Protein AF-0000000072825327 (afdb_homodimer)

pLDDT: mean 80.15, std 28.09, range [16.36, 98.94]

Nearest PDB structures (foldseek):
  4l8f-assembly1_C  TM=9.107E-01  e=7.586E-33  Danio rerio
  4l7q-assembly1_C  TM=9.137E-01  e=1.278E-31  Danio rerio
  1l9x-assembly3_C  TM=9.111E-01  e=1.331E-30  Homo sapiens
  4l95-assembly3_M  TM=9.183E-01  e=8.073E-30  Danio rerio
  4tx6-assembly1_A  TM=3.225E-01  e=2.796E+00  Aspergillus fumigatus A1163

InterPro domains:
  IPR015527 Peptidase C26, gamma-glutamyl hydrolase [PS51275] (59-382)
  IPR015527 Peptidase C26, gamma-glutamyl hydrolase [PTHR11315] (50-382)
  IPR017926 Glutamine amidotransferase [PF00117] (144-322)
  IPR029062 Class I glutamine amidotransferase-like [G3DSA:3.40.50.880] (67-382)
  IPR029062 Class I glutamine amidotransferase-like [SSF52317] (90-380)

Sequence (764 aa):
MTSGRWNSLCVLPLILIASYITSISSYGETMGGSVLLRGRWGEEAEFFDYAGEASSCPSTDPSLYYLPVIGIVTHPGDGASGRLSNLTSASNIPASYVKFVESAGARVIPLIYNEPEETLLDVGPFLLSFLLPNSVSRSKKLRKLSLVNGVLFTGGWAKKGLYFETIKKLFQVTLERNDAGDHFPLFAICLGFELVSMIISNDRDICERFKGENQASTLYFPDYAEIKGSVFERFPLELLWKLSAECLAMQNHKVRLVKLYGLSPKRLQDNVALSSFFRILTTSKDENGKDYVSTAQAYNYPVTCFQWHPEKNAFEWGLSMIPHSEDAVRVTQHVANYLISEARKSSNRPLTEKVLDNLIYNYSPTYCGKAGRGYDEVYIFSMTSGRWNSLCVLPLILIASYITSISSYGETMGGSVLLRGRWGEEAEFFDYAGEASSCPSTDPSLYYLPVIGIVTHPGDGASGRLSNLTSASNIPASYVKFVESAGARVIPLIYNEPEETLLDVGPFLLSFLLPNSVSRSKKLRKLSLVNGVLFTGGWAKKGLYFETIKKLFQVTLERNDAGDHFPLFAICLGFELVSMIISNDRDICERFKGENQASTLYFPDYAEIKGSVFERFPLELLWKLSAECLAMQNHKVRLVKLYGLSPKRLQDNVALSSFFRILTTSKDENGKDYVSTAQAYNYPVTCFQWHPEKNAFEWGLSMIPHSEDAVRVTQHVANYLISEARKSSNRPLTEKVLDNLIYNYSPTYCGKAGRGYDEVYIFS

Solvent-accessible surface area (backbone atoms only — not comparable to full-atom values): 42545 Å² total; per-residue (Å²): 134,86,89,72,90,69,87,74,84,88,74,90,76,87,91,69,95,75,75,83,88,86,69,90,78,74,89,68,81,75,85,70,84,75,79,77,82,64,77,83,79,66,72,80,72,72,68,76,73,70,72,70,57,86,74,68,59,65,80,75,69,80,76,48,42,63,77,33,25,35,27,36,44,34,38,82,35,38,69,50,89,44,76,81,38,76,53,87,76,20,19,16,42,55,40,32,59,54,51,35,47,27,60,38,30,29,47,47,28,67,38,60,50,86,53,59,63,65,49,45,41,57,71,46,63,72,64,42,62,73,68,60,82,75,78,65,80,70,67,77,65,71,15,55,56,60,53,32,21,26,39,36,38,48,54,71,81,79,80,54,66,65,56,35,54,40,50,50,51,53,52,52,52,39,52,50,40,38,75,71,68,33,41,41,24,34,43,19,26,32,42,21,30,52,50,53,49,22,60,64,55,72,31,91,72,66,55,42,83,44,53,47,64,67,36,42,31,41,43,40,61,87,48,71,75,55,32,65,92,39,75,58,49,82,50,54,67,71,56,56,53,40,34,53,65,29,36,49,40,28,32,76,40,55,57,72,100,39,62,22,67,41,37,33,60,64,60,39,58,72,32,63,57,39,40,71,40,38,44,76,44,24,30,30,61,35,76,82,62,49,60,28,47,31,27,36,32,37,74,88,49,64,38,40,30,23,50,36,43,60,39,38,28,31,50,44,75,45,51,86,56,50,31,36,47,70,67,20,22,50,52,26,49,48,52,31,36,42,54,44,57,44,17,15,51,13,74,70,78,54,59,65,69,62,42,61,74,46,26,49,58,82,52,55,61,40,63,46,27,80,78,60,44,64,45,40,31,26,28,67,46,120,140,87,91,75,88,83,84,90,78,90,71,86,89,84,90,73,93,81,78,90,84,86,70,92,78,72,91,70,84,73,88,70,87,75,78,77,83,65,78,85,84,65,76,81,72,73,67,76,72,70,72,72,57,83,74,69,59,66,82,76,69,81,75,48,42,63,76,33,24,35,28,37,44,35,36,83,34,36,70,51,89,44,75,80,38,76,51,86,76,19,18,15,41,56,40,31,58,54,50,35,48,28,59,37,30,30,47,46,28,68,38,59,51,86,53,59,64,64,47,44,42,58,69,45,64,72,63,41,60,74,68,58,80,73,79,65,78,76,63,84,69,71,16,54,55,60,52,32,21,24,38,36,37,48,55,73,81,79,81,55,65,66,57,35,53,39,51,50,50,53,50,51,51,38,52,51,39,38,73,72,68,34,40,41,23,34,42,18,26,32,42,22,31,52,51,52,50,23,60,63,56,72,31,92,73,67,56,42,82,43,52,47,65,67,36,42,30,41,42,41,61,88,49,72,76,54,30,63,93,38,76,59,50,80,51,54,68,72,55,54,52,40,33,54,65,28,34,49,40,29,31,78,39,57,58,70,100,40,62,22,66,41,37,34,59,63,60,39,59,71,32,64,56,40,42,70,37,39,44,77,45,24,29,30,61,34,76,81,63,50,59,29,47,32,27,36,33,3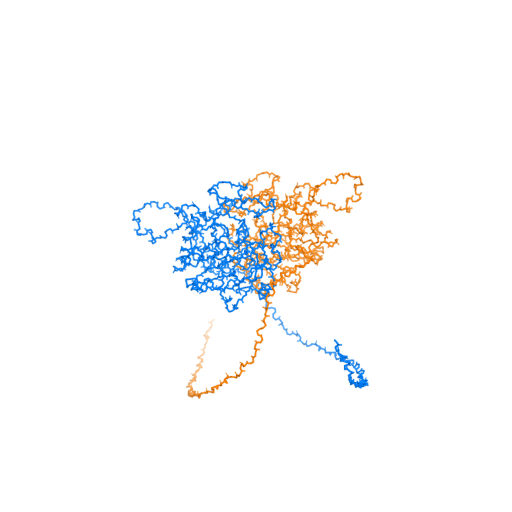8,74,88,48,64,36,40,28,22,50,35,42,60,39,37,28,28,52,44,74,46,52,88,56,50,31,35,47,70,67,19,21,48,51,27,49,48,51,30,37,41,54,43,57,44,17,16,51,12,75,72,77,53,58,63,69,62,42,60,74,45,27,49,59,82,54,56,62,41,63,46,28,81,77,59,44,64,46,38,34,26,30,66,44,119

Structure (mmCIF, N/CA/C/O backbone):
data_AF-0000000072825327-model_v1
#
loop_
_entity.id
_entity.type
_entity.pdbx_description
1 polymer 'folate gamma-glutamyl hydrolase'
#
loop_
_atom_site.group_PDB
_atom_site.id
_atom_site.type_symbol
_atom_site.label_atom_id
_atom_site.label_alt_id
_atom_site.label_comp_id
_atom_site.label_asym_id
_atom_site.label_entity_id
_atom_site.label_seq_id
_atom_site.pdbx_PDB_ins_code
_atom_site.Cartn_x
_atom_site.Cartn_y
_atom_site.Cartn_z
_atom_site.occupancy
_atom_site.B_iso_or_equiv
_atom_site.auth_seq_id
_atom_site.auth_comp_id
_atom_site.auth_asym_id
_atom_site.auth_atom_id
_atom_site.pdbx_PDB_model_num
ATOM 1 N N . MET A 1 1 ? 78.688 32.062 25.672 1 18.52 1 MET A N 1
ATOM 2 C CA . MET A 1 1 ? 79.562 31.094 26.406 1 18.52 1 MET A CA 1
ATOM 3 C C . MET A 1 1 ? 78.812 29.781 26.625 1 18.52 1 MET A C 1
ATOM 5 O O . MET A 1 1 ? 79.375 28.719 26.328 1 18.52 1 MET A O 1
ATOM 9 N N . THR A 1 2 ? 78 29.656 27.719 1 18.14 2 THR A N 1
ATOM 10 C CA . THR A 1 2 ? 78.25 28.625 28.703 1 18.14 2 THR A CA 1
ATOM 11 C C . THR A 1 2 ? 77.75 27.266 28.219 1 18.14 2 THR A C 1
ATOM 13 O O . THR A 1 2 ? 77 27.172 27.281 1 18.14 2 THR A O 1
ATOM 16 N N . SER A 1 3 ? 77.5 26.438 29.266 1 19.47 3 SER A N 1
ATOM 17 C CA . SER A 1 3 ? 77.75 25.125 29.844 1 19.47 3 SER A CA 1
ATOM 18 C C . SER A 1 3 ? 76.812 24.094 29.328 1 19.47 3 SER A C 1
ATOM 20 O O . SER A 1 3 ? 75.688 24.438 28.859 1 19.47 3 SER A O 1
ATOM 22 N N . GLY A 1 4 ? 77.062 22.734 29.484 1 20.69 4 GLY A N 1
ATOM 23 C CA . GLY A 1 4 ? 77.25 21.328 29.156 1 20.69 4 GLY A CA 1
ATOM 24 C C . GLY A 1 4 ? 76.125 20.453 29.641 1 20.69 4 GLY A C 1
ATOM 25 O O . GLY A 1 4 ? 76.25 19.219 29.594 1 20.69 4 GLY A O 1
ATOM 26 N N . ARG A 1 5 ? 74.938 20.828 30.109 1 17.92 5 ARG A N 1
ATOM 27 C CA . ARG A 1 5 ? 74.438 20.062 31.25 1 17.92 5 ARG A CA 1
ATOM 28 C C . ARG A 1 5 ? 74.188 18.609 30.875 1 17.92 5 ARG A C 1
ATOM 30 O O . ARG A 1 5 ? 73.312 18.344 30.047 1 17.92 5 ARG A O 1
ATOM 37 N N . TRP A 1 6 ? 75.125 17.641 30.891 1 19.83 6 TRP A N 1
ATOM 38 C CA . TRP A 1 6 ? 75.375 16.234 30.562 1 19.83 6 TRP A CA 1
ATOM 39 C C . TRP A 1 6 ? 74.438 15.328 31.375 1 19.83 6 TRP A C 1
ATOM 41 O O . TRP A 1 6 ? 74.562 14.102 31.328 1 19.83 6 TRP A O 1
ATOM 51 N N . ASN A 1 7 ? 73.5 15.766 32.156 1 17.28 7 ASN A N 1
ATOM 52 C CA . ASN A 1 7 ? 73.312 14.867 33.312 1 17.28 7 ASN A CA 1
ATOM 53 C C . ASN A 1 7 ? 73 13.445 32.844 1 17.28 7 ASN A C 1
ATOM 55 O O . ASN A 1 7 ? 72.25 13.25 31.906 1 17.28 7 ASN A O 1
ATOM 59 N N . SER A 1 8 ? 73.688 12.32 33.312 1 17.48 8 SER A N 1
ATOM 60 C CA . SER A 1 8 ? 74.062 10.922 33.344 1 17.48 8 SER A CA 1
ATOM 61 C C . SER A 1 8 ? 72.875 10.016 33.656 1 17.48 8 SER A C 1
ATOM 63 O O . SER A 1 8 ? 72.812 8.906 33.125 1 17.48 8 SER A O 1
ATOM 65 N N . LEU A 1 9 ? 72.125 10.188 34.75 1 16.66 9 LEU A N 1
ATOM 66 C CA . LEU A 1 9 ? 72.188 9.062 35.688 1 16.66 9 LEU A CA 1
ATOM 67 C C . LEU A 1 9 ? 71.562 7.82 35.094 1 16.66 9 LEU A C 1
ATOM 69 O O . LEU A 1 9 ? 70.812 7.906 34.125 1 16.66 9 LEU A O 1
ATOM 73 N N . CYS A 1 10 ? 70.562 7.199 35.906 1 17 10 CYS A N 1
ATOM 74 C CA . CYS A 1 10 ? 70.562 5.977 36.688 1 17 10 CYS A CA 1
ATOM 75 C C . CYS A 1 10 ? 69.938 4.828 35.938 1 17 10 CYS A C 1
ATOM 77 O O . CYS A 1 10 ? 69.188 5.055 34.969 1 17 10 CYS A O 1
ATOM 79 N N . VAL A 1 11 ? 69.75 3.578 36.594 1 17.52 11 VAL A N 1
ATOM 80 C CA . VAL A 1 11 ? 70.062 2.164 36.75 1 17.52 11 VAL A CA 1
ATOM 81 C C . VAL A 1 11 ? 68.812 1.312 36.375 1 17.52 11 VAL A C 1
ATOM 83 O O . VAL A 1 11 ? 69 0.215 35.844 1 17.52 11 VAL A O 1
ATOM 86 N N . LEU A 1 12 ? 67.5 1.626 36.531 1 18.5 12 LEU A N 1
ATOM 87 C CA . LEU A 1 12 ? 66.938 0.538 37.312 1 18.5 12 LEU A CA 1
ATOM 88 C C . LEU A 1 12 ? 66.812 -0.733 36.5 1 18.5 12 LEU A C 1
ATOM 90 O O . LEU A 1 12 ? 66.375 -0.69 35.344 1 18.5 12 LEU A O 1
ATOM 94 N N . PRO A 1 13 ? 67.312 -1.971 36.969 1 17.75 13 PRO A N 1
ATOM 95 C CA . PRO A 1 13 ? 67.562 -3.32 36.469 1 17.75 13 PRO A CA 1
ATOM 96 C C . PRO A 1 13 ? 66.312 -4.113 36.125 1 17.75 13 PRO A C 1
ATOM 98 O O . PRO A 1 13 ? 66.312 -4.867 35.156 1 17.75 13 PRO A O 1
ATOM 101 N N . LEU A 1 14 ? 65.25 -4.105 37 1 17.28 14 LEU A N 1
ATOM 102 C CA . LEU A 1 14 ? 65 -5.402 37.594 1 17.28 14 LEU A CA 1
ATOM 103 C C . LEU A 1 14 ? 64.562 -6.418 36.531 1 17.28 14 LEU A C 1
ATOM 105 O O . LEU A 1 14 ? 64.125 -6.039 35.438 1 17.28 14 LEU A O 1
ATOM 109 N N . ILE A 1 15 ? 64.062 -7.715 37.062 1 17.45 15 ILE A N 1
ATOM 110 C CA . ILE A 1 15 ? 64.188 -9.164 37.188 1 17.45 15 ILE A CA 1
ATOM 111 C C . ILE A 1 15 ? 63.188 -9.836 36.25 1 17.45 15 ILE A C 1
ATOM 113 O O . ILE A 1 15 ? 62.188 -9.234 35.844 1 17.45 15 ILE A O 1
ATOM 117 N N . LEU A 1 16 ? 63.062 -11.242 36.344 1 17.12 16 LEU A N 1
ATOM 118 C CA . LEU A 1 16 ? 63.156 -12.602 35.844 1 17.12 16 LEU A CA 1
ATOM 119 C C . LEU A 1 16 ? 61.75 -13.203 35.625 1 17.12 16 LEU A C 1
ATOM 121 O O . LEU A 1 16 ? 61.625 -14.297 35.062 1 17.12 16 LEU A O 1
ATOM 125 N N . ILE A 1 17 ? 60.594 -12.703 36.031 1 17.8 17 ILE A N 1
ATOM 126 C CA . ILE A 1 17 ? 59.75 -13.766 36.594 1 17.8 17 ILE A CA 1
ATOM 127 C C . ILE A 1 17 ? 59.312 -14.68 35.438 1 17.8 17 ILE A C 1
ATOM 129 O O . ILE A 1 17 ? 58.562 -14.258 34.562 1 17.8 17 ILE A O 1
ATOM 133 N N . ALA A 1 18 ? 60.125 -15.672 35 1 18.03 18 ALA A N 1
ATOM 134 C CA . ALA A 1 18 ? 60.031 -16.766 34.031 1 18.03 18 ALA A CA 1
ATOM 135 C C . ALA A 1 18 ? 58.812 -17.641 34.281 1 18.03 18 ALA A C 1
ATOM 137 O O . ALA A 1 18 ? 58.125 -18.047 33.344 1 18.03 18 ALA A O 1
ATOM 138 N N . SER A 1 19 ? 58.75 -18.406 35.469 1 16.36 19 SER A N 1
ATOM 139 C CA . SER A 1 19 ? 58.719 -19.859 35.5 1 16.36 19 SER A CA 1
ATOM 140 C C . SER A 1 19 ? 57.312 -20.375 35.188 1 16.36 19 SER A C 1
ATOM 142 O O . SER A 1 19 ? 57.156 -21.5 34.719 1 16.36 19 SER A O 1
ATOM 144 N N . TYR A 1 20 ? 56.312 -19.953 35.969 1 17.08 20 TYR A N 1
ATOM 145 C CA . TYR A 1 20 ? 55.594 -21.031 36.625 1 17.08 20 TYR A CA 1
ATOM 146 C C . TYR A 1 20 ? 54.906 -21.938 35.625 1 17.08 20 TYR A C 1
ATOM 148 O O . TYR A 1 20 ? 54.656 -21.531 34.469 1 17.08 20 TYR A O 1
ATOM 156 N N . ILE A 1 21 ? 54.031 -22.875 36.156 1 17.95 21 ILE A N 1
ATOM 157 C CA . ILE A 1 21 ? 53.75 -24.281 36.438 1 17.95 21 ILE A CA 1
ATOM 158 C C . ILE A 1 21 ? 52.812 -24.828 35.344 1 17.95 21 ILE A C 1
ATOM 160 O O . ILE A 1 21 ? 52.125 -24.078 34.688 1 17.95 21 ILE A O 1
ATOM 164 N N . THR A 1 22 ? 52.219 -26.031 35.656 1 17.55 22 THR A N 1
ATOM 165 C CA . THR A 1 22 ? 52.094 -27.469 35.406 1 17.55 22 THR A CA 1
ATOM 166 C C . THR A 1 22 ? 50.844 -27.75 34.562 1 17.55 22 THR A C 1
ATOM 168 O O . THR A 1 22 ? 49.969 -26.875 34.438 1 17.55 22 THR A O 1
ATOM 171 N N . SER A 1 23 ? 50.125 -28.906 34.938 1 18.36 23 SER A N 1
ATOM 172 C CA . SER A 1 23 ? 49.688 -30.234 34.5 1 18.36 23 SER A CA 1
ATOM 173 C C . SER A 1 23 ? 48.219 -30.25 34.156 1 18.36 23 SER A C 1
ATOM 175 O O . SER A 1 23 ? 47.562 -31.297 34.25 1 18.36 23 SER A O 1
ATOM 177 N N . ILE A 1 24 ? 47.562 -29.234 33.844 1 19.14 24 ILE A N 1
ATOM 178 C CA . ILE A 1 24 ? 46.125 -29.469 33.969 1 19.14 24 ILE A CA 1
ATOM 179 C C . ILE A 1 24 ? 45.75 -30.688 33.094 1 19.14 24 ILE A C 1
ATOM 181 O O . ILE A 1 24 ? 45.969 -30.688 31.891 1 19.14 24 ILE A O 1
ATOM 185 N N . SER A 1 25 ? 45.625 -31.859 33.75 1 18.08 25 SER A N 1
ATOM 186 C CA . SER A 1 25 ? 45.312 -33.25 33.438 1 18.08 25 SER A CA 1
ATOM 187 C C . SER A 1 25 ? 44.031 -33.344 32.562 1 18.08 25 SER A C 1
ATOM 189 O O . SER A 1 25 ? 43.219 -32.438 32.562 1 18.08 25 SER A O 1
ATOM 191 N N . SER A 1 26 ? 43.781 -34.625 31.953 1 18.42 26 SER A N 1
ATOM 192 C CA . SER A 1 26 ? 43.219 -35.438 30.875 1 18.42 26 SER A CA 1
ATOM 193 C C . SER A 1 26 ? 41.719 -35.656 31.094 1 18.42 26 SER A C 1
ATOM 195 O O . SER A 1 26 ? 41.094 -36.375 30.312 1 18.42 26 SER A O 1
ATOM 197 N N . TYR A 1 27 ? 41.062 -35.25 32.25 1 17.95 27 TYR A N 1
ATOM 198 C CA . TYR A 1 27 ? 39.938 -36.156 32.531 1 17.95 27 TYR A CA 1
ATOM 199 C C . TYR A 1 27 ? 38.969 -36.188 31.375 1 17.95 27 TYR A C 1
ATOM 201 O O . TYR A 1 27 ? 38.375 -35.156 31.016 1 17.95 27 TYR A O 1
ATOM 209 N N . GLY A 1 28 ? 39.094 -37.094 30.328 1 18.33 28 GLY A N 1
ATOM 210 C CA . GLY A 1 28 ? 38.344 -37.594 29.188 1 18.33 28 GLY A CA 1
ATOM 211 C C . GLY A 1 28 ? 36.906 -38 29.5 1 18.33 28 GLY A C 1
ATOM 212 O O . GLY A 1 28 ? 36.188 -38.5 28.641 1 18.33 28 GLY A O 1
ATOM 213 N N . GLU A 1 29 ? 36.469 -38.125 30.812 1 18.7 29 GLU A N 1
ATOM 214 C CA . GLU A 1 29 ? 35.5 -39.219 30.953 1 18.7 29 GLU A CA 1
ATOM 215 C C . GLU A 1 29 ? 34.25 -38.938 30.109 1 18.7 29 GLU A C 1
ATOM 217 O O . GLU A 1 29 ? 33.875 -37.781 29.922 1 18.7 29 GLU A O 1
ATOM 222 N N . THR A 1 30 ? 33.781 -40.031 29.391 1 19.34 30 THR A N 1
ATOM 223 C CA . THR A 1 30 ? 32.812 -40.531 28.422 1 19.34 30 THR A CA 1
ATOM 224 C C . THR A 1 30 ? 31.375 -40.375 28.953 1 19.34 30 THR A C 1
ATOM 226 O O . THR A 1 30 ? 30.984 -41.031 29.906 1 19.34 30 THR A O 1
ATOM 229 N N . MET A 1 31 ? 30.984 -39.281 29.453 1 17.47 31 MET A N 1
ATOM 230 C CA . MET A 1 31 ? 29.672 -39.281 30.109 1 17.47 31 MET A CA 1
ATOM 231 C C . MET A 1 31 ? 28.625 -39.906 29.188 1 17.47 31 MET A C 1
ATOM 233 O O . MET A 1 31 ? 28.406 -39.438 28.062 1 17.47 31 MET A O 1
ATOM 237 N N . GLY A 1 32 ? 28.312 -41.281 29.219 1 18.19 32 GLY A N 1
ATOM 238 C CA . GLY A 1 32 ? 27.406 -42.312 28.703 1 18.19 32 GLY A CA 1
ATOM 239 C C . GLY A 1 32 ? 25.938 -41.906 28.797 1 18.19 32 GLY A C 1
ATOM 240 O O . GLY A 1 32 ? 25.078 -42.594 28.234 1 18.19 32 GLY A O 1
ATOM 241 N N . GLY A 1 33 ? 25.438 -41.188 29.781 1 18.28 33 GLY A N 1
ATOM 242 C CA . GLY A 1 33 ? 24.141 -41.594 30.281 1 18.28 33 GLY A CA 1
ATOM 243 C C . GLY A 1 33 ? 23.047 -41.5 29.234 1 18.28 33 GLY A C 1
ATOM 244 O O . GLY A 1 33 ? 22.969 -40.531 28.5 1 18.28 33 GLY A O 1
ATOM 245 N N . SER A 1 34 ? 22.438 -42.656 28.719 1 19.61 34 SER A N 1
ATOM 246 C CA . SER A 1 34 ? 21.344 -43.094 27.859 1 19.61 34 SER A CA 1
ATOM 247 C C . SER A 1 34 ? 20 -42.531 28.375 1 19.61 34 SER A C 1
ATOM 249 O O . SER A 1 34 ? 19.5 -43 29.406 1 19.61 34 SER A O 1
ATOM 251 N N . VAL A 1 35 ? 19.766 -41.375 28.719 1 19.2 35 VAL A N 1
ATOM 252 C CA . VAL A 1 35 ? 18.469 -41.094 29.328 1 19.2 35 VAL A CA 1
ATOM 253 C C . VAL A 1 35 ? 17.344 -41.594 28.422 1 19.2 35 VAL A C 1
ATOM 255 O O . VAL A 1 35 ? 17.25 -41.156 27.266 1 19.2 35 VAL A O 1
ATOM 258 N N . LEU A 1 36 ? 16.781 -42.75 28.688 1 19.73 36 LEU A N 1
ATOM 259 C CA . LEU A 1 36 ? 15.609 -43.469 28.188 1 19.73 36 LEU A CA 1
ATOM 260 C C . LEU A 1 36 ? 14.359 -42.594 28.281 1 19.73 36 LEU A C 1
ATOM 262 O O . LEU A 1 36 ? 13.859 -42.344 29.391 1 19.73 36 LEU A O 1
ATOM 266 N N . LEU A 1 37 ? 14.273 -41.5 27.781 1 18.31 37 LEU A N 1
ATOM 267 C CA . LEU A 1 37 ? 13.039 -40.719 27.797 1 18.31 37 LEU A CA 1
ATOM 268 C C . LEU A 1 37 ? 11.859 -41.531 27.297 1 18.31 37 LEU A C 1
ATOM 270 O O . LEU A 1 37 ? 11.625 -41.625 26.094 1 18.31 37 LEU A O 1
ATOM 274 N N . ARG A 1 38 ? 11.602 -42.812 27.75 1 21.59 38 ARG A N 1
ATOM 275 C CA . ARG A 1 38 ? 10.461 -43.625 27.375 1 21.59 38 ARG A CA 1
ATOM 276 C C . ARG A 1 38 ? 9.148 -43 27.828 1 21.59 38 ARG A C 1
ATOM 278 O O . ARG A 1 38 ? 8.094 -43.625 27.75 1 21.59 38 ARG A O 1
ATOM 285 N N . GLY A 1 39 ? 9.07 -42.031 28.609 1 21.91 39 GLY A N 1
ATOM 286 C CA . GLY A 1 39 ? 7.824 -42.062 29.344 1 21.91 39 GLY A CA 1
ATOM 287 C C . GLY A 1 39 ? 6.605 -42.25 28.469 1 21.91 39 GLY A C 1
ATOM 288 O O . GLY A 1 39 ? 6.676 -42 27.25 1 21.91 39 GLY A O 1
ATOM 289 N N . ARG A 1 40 ? 5.395 -42.844 29.031 1 22.22 40 ARG A N 1
ATOM 290 C CA . ARG A 1 40 ? 4.066 -43.312 28.688 1 22.22 40 ARG A CA 1
ATOM 291 C C . ARG A 1 40 ? 3.207 -42.219 28.094 1 22.22 40 ARG A C 1
ATOM 293 O O . ARG A 1 40 ? 2.732 -41.344 28.828 1 22.22 40 ARG A O 1
ATOM 300 N N . TRP A 1 41 ? 3.496 -41.594 27.031 1 23.42 41 TRP A N 1
ATOM 301 C CA . TRP A 1 41 ? 2.635 -40.75 26.219 1 23.42 41 TRP A CA 1
ATOM 302 C C . TRP A 1 41 ? 1.299 -41.438 25.938 1 23.42 41 TRP A C 1
ATOM 304 O O . TRP A 1 41 ? 0.646 -41.156 24.938 1 23.42 41 TRP A O 1
ATOM 314 N N . GLY A 1 42 ? 0.852 -42.312 26.797 1 22.62 42 GLY A N 1
ATOM 315 C CA . GLY A 1 42 ? -0.362 -43.062 26.516 1 22.62 42 GLY A CA 1
ATOM 316 C C . GLY A 1 42 ? -1.577 -42.188 26.312 1 22.62 42 GLY A C 1
ATOM 317 O O . GLY A 1 42 ? -2.549 -42.594 25.672 1 22.62 42 GLY A O 1
ATOM 318 N N . GLU A 1 43 ? -1.911 -41.375 27.312 1 24.2 43 GLU A N 1
ATOM 319 C CA . GLU A 1 43 ? -3.344 -41.125 27.391 1 24.2 43 GLU A CA 1
ATOM 320 C C . GLU A 1 43 ? -3.836 -40.375 26.141 1 24.2 43 GLU A C 1
ATOM 322 O O . GLU A 1 43 ? -3.051 -39.75 25.438 1 24.2 43 GLU A O 1
ATOM 327 N N . GLU A 1 44 ? -5.223 -40.438 25.938 1 23.66 44 GLU A N 1
ATOM 328 C CA . GLU A 1 44 ? -6.07 -40.031 24.812 1 23.66 44 GLU A CA 1
ATOM 329 C C . GLU A 1 44 ? -5.949 -38.531 24.547 1 23.66 44 GLU A C 1
ATOM 331 O O . GLU A 1 44 ? -6.312 -37.719 25.391 1 23.66 44 GLU A O 1
ATOM 336 N N . ALA A 1 45 ? -4.906 -38.062 24.062 1 29.45 45 ALA A N 1
ATOM 337 C CA . ALA A 1 45 ? -4.973 -36.719 23.5 1 29.45 45 ALA A CA 1
ATOM 338 C C . ALA A 1 45 ? -6.336 -36.438 22.859 1 29.45 45 ALA A C 1
ATOM 340 O O . ALA A 1 45 ? -6.688 -37.062 21.859 1 29.45 45 ALA A O 1
ATOM 341 N N . GLU A 1 46 ? -7.336 -36.188 23.734 1 27.03 46 GLU A N 1
ATOM 342 C CA . GLU A 1 46 ? -8.625 -35.781 23.188 1 27.03 46 GLU A CA 1
ATOM 343 C C . GLU A 1 46 ? -8.445 -34.844 22 1 27.03 46 GLU A C 1
ATOM 345 O O . GLU A 1 46 ? -7.848 -33.781 22.109 1 27.03 46 GLU A O 1
ATOM 350 N N . PHE A 1 47 ? -8.188 -35.406 20.891 1 25.66 47 PHE A N 1
ATOM 351 C CA . PHE A 1 47 ? -8.422 -34.688 19.656 1 25.66 47 PHE A CA 1
ATOM 352 C C . PHE A 1 47 ? -9.664 -33.812 19.766 1 25.66 47 PHE A C 1
ATOM 354 O O . PHE A 1 47 ? -10.758 -34.312 20.047 1 25.66 47 PHE A O 1
ATOM 361 N N . PHE A 1 48 ? -9.516 -32.656 20.438 1 27.98 48 PHE A N 1
ATOM 362 C CA . PHE A 1 48 ? -10.641 -31.734 20.281 1 27.98 48 PHE A CA 1
ATOM 363 C C . PHE A 1 48 ? -11.258 -31.891 18.891 1 27.98 48 PHE A C 1
ATOM 365 O O . PHE A 1 48 ? -10.57 -31.734 17.875 1 27.98 48 PHE A O 1
ATOM 372 N N . ASP A 1 49 ? -12.086 -32.812 18.688 1 28.44 49 ASP A N 1
ATOM 373 C CA . ASP A 1 49 ? -13.047 -32.844 17.594 1 28.44 49 ASP A CA 1
ATOM 374 C C . ASP A 1 49 ? -13.57 -31.453 17.266 1 28.44 49 ASP A C 1
ATOM 376 O O . ASP A 1 49 ? -14.461 -30.938 17.938 1 28.44 49 ASP A O 1
ATOM 380 N N . TYR A 1 50 ? -12.727 -30.609 16.938 1 28.84 50 TYR A N 1
ATOM 381 C CA . TYR A 1 50 ? -13.312 -29.422 16.297 1 28.84 50 TYR A CA 1
ATOM 382 C C . TYR A 1 50 ? -14.305 -29.828 15.211 1 28.84 50 TYR A C 1
ATOM 384 O O . TYR A 1 50 ? -13.906 -30.141 14.094 1 28.84 50 TYR A O 1
ATOM 392 N N . ALA A 1 51 ? -15.281 -30.688 15.484 1 31.08 51 ALA A N 1
ATOM 393 C CA . ALA A 1 51 ? -16.438 -30.656 14.594 1 31.08 51 ALA A CA 1
ATOM 394 C C . ALA A 1 51 ? -16.656 -29.25 14.031 1 31.08 51 ALA A C 1
ATOM 396 O O . ALA A 1 51 ? -17.016 -28.328 14.766 1 31.08 51 ALA A O 1
ATOM 397 N N . GLY A 1 52 ? -15.883 -28.797 13.055 1 33.78 52 GLY A N 1
ATOM 398 C CA . GLY A 1 52 ? -15.93 -27.547 12.297 1 33.78 52 GLY A CA 1
ATOM 399 C C . GLY A 1 52 ? -17.344 -27.125 11.945 1 33.78 52 GLY A C 1
ATOM 400 O O . GLY A 1 52 ? -17.969 -27.719 11.07 1 33.78 52 GLY A O 1
ATOM 401 N N . GLU A 1 53 ? -18.234 -27 12.898 1 36.44 53 GLU A N 1
ATOM 402 C CA . GLU A 1 53 ? -19.359 -26.188 12.438 1 36.44 53 GLU A CA 1
ATOM 403 C C . GLU A 1 53 ? -18.906 -25.188 11.367 1 36.44 53 GLU A C 1
ATOM 405 O O . GLU A 1 53 ? -17.766 -24.75 11.375 1 36.44 53 GLU A O 1
ATOM 410 N N . ALA A 1 54 ? -19.391 -25.219 10.148 1 41.16 54 ALA A N 1
ATOM 411 C CA . ALA A 1 54 ? -19.203 -24.172 9.156 1 41.16 54 ALA A CA 1
ATOM 412 C C . ALA A 1 54 ? -18.891 -22.828 9.828 1 41.16 54 ALA A C 1
ATOM 414 O O . ALA A 1 54 ? -19.75 -22.266 10.531 1 41.16 54 ALA A O 1
ATOM 415 N N . SER A 1 55 ? -17.797 -22.688 10.57 1 50.56 55 SER A N 1
ATOM 416 C CA . SER A 1 55 ? -17.297 -21.594 11.414 1 50.56 55 SER A CA 1
ATOM 417 C C . SER A 1 55 ? -17.703 -20.234 10.852 1 50.56 55 SER A C 1
ATOM 419 O O . SER A 1 55 ? -17.344 -19.891 9.727 1 50.56 55 SER A O 1
ATOM 421 N N . SER A 1 56 ? -18.922 -19.828 11.188 1 64.62 56 SER A N 1
ATOM 422 C CA . SER A 1 56 ? -19.469 -18.5 10.945 1 64.62 56 SER A CA 1
ATOM 423 C C . SER A 1 56 ? -18.422 -17.422 11.188 1 64.62 56 SER A C 1
ATOM 425 O O . SER A 1 56 ? -17.625 -17.516 12.117 1 64.62 56 SER A O 1
ATOM 427 N N . CYS A 1 57 ? -17.984 -16.688 10.148 1 78.31 57 CYS A N 1
ATOM 428 C CA . CYS A 1 57 ? -17.125 -15.508 10.273 1 78.31 57 CYS A CA 1
ATOM 429 C C . CYS A 1 57 ? -17.609 -14.594 11.391 1 78.31 57 CYS A C 1
ATOM 431 O O . CYS A 1 57 ? -18.781 -14.211 11.422 1 78.31 57 CYS A O 1
ATOM 433 N N . PRO A 1 58 ? -16.75 -14.484 12.484 1 77 58 PRO A N 1
ATOM 434 C CA . PRO A 1 58 ? -17.188 -13.57 13.539 1 77 58 PRO A CA 1
ATOM 435 C C . PRO A 1 58 ? -17.578 -12.188 13.008 1 77 58 PRO A C 1
ATOM 437 O O . PRO A 1 58 ? -17.047 -11.758 11.977 1 77 58 PRO A O 1
ATOM 440 N N . SER A 1 59 ? -18.578 -11.625 13.711 1 81.25 59 SER A N 1
ATOM 441 C CA . SER A 1 59 ? -18.984 -10.273 13.344 1 81.25 59 SER A CA 1
ATOM 442 C C . SER A 1 59 ? -17.891 -9.258 13.664 1 81.25 59 SER A C 1
ATOM 444 O O . SER A 1 59 ? -17.125 -9.445 14.617 1 81.25 59 SER A O 1
ATOM 446 N N . THR A 1 60 ? -17.812 -8.219 12.852 1 84.94 60 THR A N 1
ATOM 447 C CA . THR A 1 60 ? -16.844 -7.16 13.07 1 84.94 60 THR A CA 1
ATOM 448 C C . THR A 1 60 ? -17.312 -6.203 14.156 1 84.94 60 THR A C 1
ATOM 450 O O . THR A 1 60 ? -18.5 -6.168 14.484 1 84.94 60 THR A O 1
ATOM 453 N N . ASP A 1 61 ? -16.391 -5.52 14.836 1 90.94 61 ASP A N 1
ATOM 454 C CA . ASP A 1 61 ? -16.688 -4.488 15.828 1 90.94 61 ASP A CA 1
ATOM 455 C C . ASP A 1 61 ? -17.547 -3.375 15.219 1 90.94 61 ASP A C 1
ATOM 457 O O . ASP A 1 61 ? -17.078 -2.633 14.352 1 90.94 61 ASP A O 1
ATOM 461 N N . PRO A 1 62 ? -18.766 -3.166 15.641 1 91.44 62 PRO A N 1
ATOM 462 C CA . PRO A 1 62 ? -19.656 -2.186 15.016 1 91.44 62 PRO A CA 1
ATOM 463 C C . PRO A 1 62 ? -19.266 -0.745 15.328 1 91.44 62 PRO A C 1
ATOM 465 O O . PRO A 1 62 ? -19.75 0.187 14.688 1 91.44 62 PRO A O 1
ATOM 468 N N . SER A 1 63 ? -18.438 -0.594 16.312 1 94 63 SER A N 1
ATOM 469 C CA . SER A 1 63 ? -18.031 0.758 16.672 1 94 63 SER A CA 1
ATOM 470 C C . SER A 1 63 ? -16.984 1.298 15.711 1 94 63 SER A C 1
ATOM 472 O O . SER A 1 63 ? -16.703 2.5 15.688 1 94 63 SER A O 1
ATOM 474 N N . LEU A 1 64 ? -16.469 0.456 14.922 1 97.06 64 LEU A N 1
ATOM 475 C CA . LEU A 1 64 ? -15.438 0.868 13.969 1 97.06 64 LEU A CA 1
ATOM 476 C C . LEU A 1 64 ? -16.016 0.979 12.562 1 97.06 64 LEU A C 1
ATOM 478 O O . LEU A 1 64 ? -17 0.307 12.242 1 97.06 64 LEU A O 1
ATOM 482 N N . TYR A 1 65 ? -15.469 1.86 11.844 1 97.12 65 TYR A N 1
ATOM 483 C CA . TYR A 1 65 ? -15.828 2.027 10.445 1 97.12 65 TYR A CA 1
ATOM 484 C C . TYR A 1 65 ? -14.844 1.29 9.539 1 97.12 65 TYR A C 1
ATOM 486 O O . TYR A 1 65 ? -13.633 1.495 9.633 1 97.12 65 TYR A O 1
ATOM 494 N N . TYR A 1 66 ? -15.312 0.503 8.609 1 97.06 66 TYR A N 1
ATOM 495 C CA . TYR A 1 66 ? -14.43 -0.391 7.867 1 97.06 66 TYR A CA 1
ATOM 496 C C . TYR A 1 66 ? -14.273 0.073 6.422 1 97.06 66 TYR A C 1
ATOM 498 O O . TYR A 1 66 ? -13.656 -0.617 5.605 1 97.06 66 TYR A O 1
ATOM 506 N N . LEU A 1 67 ? -14.867 1.265 6.117 1 97.19 67 LEU A N 1
ATOM 507 C CA . LEU A 1 67 ? -14.688 1.868 4.801 1 97.19 67 LEU A CA 1
ATOM 508 C C . LEU A 1 67 ? -14.125 3.277 4.922 1 97.19 67 LEU A C 1
ATOM 510 O O . LEU A 1 67 ? -14.664 4.223 4.34 1 97.19 67 LEU A O 1
ATOM 514 N N . PRO A 1 68 ? -13.008 3.4 5.621 1 98.5 68 PRO A N 1
ATOM 515 C CA . PRO A 1 68 ? -12.484 4.738 5.898 1 98.5 68 PRO A CA 1
ATOM 516 C C . PRO A 1 68 ? -12.031 5.469 4.637 1 98.5 68 PRO A C 1
ATOM 518 O O . PRO A 1 68 ? -11.484 4.844 3.721 1 98.5 68 PRO A O 1
ATOM 521 N N . VAL A 1 69 ? -12.242 6.75 4.637 1 98.75 69 VAL A N 1
ATOM 522 C CA . VAL A 1 69 ? -11.852 7.648 3.557 1 98.75 69 VAL A CA 1
ATOM 523 C C . VAL A 1 69 ? -11.023 8.797 4.121 1 98.75 69 VAL A C 1
ATOM 525 O O . VAL A 1 69 ? -11.391 9.406 5.129 1 98.75 69 VAL A O 1
ATOM 528 N N . ILE A 1 70 ? -9.859 9.055 3.545 1 98.94 70 ILE A N 1
ATOM 529 C CA . ILE A 1 70 ? -8.992 10.148 3.965 1 98.94 70 ILE A CA 1
ATOM 530 C C . ILE A 1 70 ? -9.016 11.258 2.92 1 98.94 70 ILE A C 1
ATOM 532 O O . ILE A 1 70 ? -8.898 10.992 1.721 1 98.94 70 ILE A O 1
ATOM 536 N N . GLY A 1 71 ? -9.289 12.477 3.361 1 98.81 71 GLY A N 1
ATOM 537 C CA . GLY A 1 71 ? -9.109 13.633 2.496 1 98.81 71 GLY A CA 1
ATOM 538 C C . GLY A 1 71 ? -7.672 14.102 2.416 1 98.81 71 GLY A C 1
ATOM 539 O O . GLY A 1 71 ? -7.016 14.289 3.441 1 98.81 71 GLY A O 1
ATOM 540 N N . ILE A 1 72 ? -7.129 14.234 1.229 1 98.94 72 ILE A N 1
ATOM 541 C CA . ILE A 1 72 ? -5.797 14.805 1.047 1 98.94 72 ILE A CA 1
ATOM 542 C C . ILE A 1 72 ? -5.906 16.172 0.374 1 98.94 72 ILE A C 1
ATOM 544 O O . ILE A 1 72 ? -6.492 16.297 -0.705 1 98.94 72 ILE A O 1
ATOM 548 N N . VAL A 1 73 ? -5.324 17.172 0.993 1 98.62 73 VAL A N 1
ATOM 549 C CA . VAL A 1 73 ? -5.387 18.531 0.44 1 98.62 73 VAL A CA 1
ATOM 550 C C . VAL A 1 73 ? -4.367 18.672 -0.689 1 98.62 73 VAL A C 1
ATOM 552 O O . VAL A 1 73 ? -3.207 18.281 -0.541 1 98.62 73 VAL A O 1
ATOM 555 N N . THR A 1 74 ? -4.812 19.219 -1.805 1 98.56 74 THR A N 1
ATOM 556 C CA . THR A 1 74 ? -3.91 19.422 -2.934 1 98.56 74 THR A CA 1
ATOM 557 C C . THR A 1 74 ? -2.961 20.594 -2.668 1 98.56 74 THR A C 1
ATOM 559 O O . THR A 1 74 ? -3.309 21.531 -1.951 1 98.56 74 THR A O 1
ATOM 562 N N . HIS A 1 75 ? -1.808 20.469 -3.152 1 97.44 75 HIS A N 1
ATOM 563 C CA . HIS A 1 75 ? -0.811 21.531 -3.045 1 97.44 75 HIS A CA 1
ATOM 564 C C . HIS A 1 75 ? -0.717 22.328 -4.34 1 97.44 75 HIS A C 1
ATOM 566 O O . HIS A 1 75 ? -0.793 21.766 -5.434 1 97.44 75 HIS A O 1
ATOM 572 N N . PRO A 1 76 ? -0.466 23.625 -4.312 1 96.81 76 PRO A N 1
ATOM 573 C CA . PRO A 1 76 ? -0.378 24.422 -5.531 1 96.81 76 PRO A CA 1
ATOM 574 C C . PRO A 1 76 ? 0.746 23.969 -6.461 1 96.81 76 PRO A C 1
ATOM 576 O O . PRO A 1 76 ? 1.823 23.594 -5.992 1 96.81 76 PRO A O 1
ATOM 579 N N . GLY A 1 77 ? 0.436 24.125 -7.758 1 94.75 77 GLY A N 1
ATOM 580 C CA . GLY A 1 77 ? 1.394 23.703 -8.773 1 94.75 77 GLY A CA 1
ATOM 581 C C . GLY A 1 77 ? 1.112 22.328 -9.328 1 94.75 77 GLY A C 1
ATOM 582 O O . GLY A 1 77 ? 0.176 21.656 -8.891 1 94.75 77 GLY A O 1
ATOM 583 N N . ASP A 1 78 ? 1.898 21.891 -10.297 1 92.69 78 ASP A N 1
ATOM 584 C CA . ASP A 1 78 ? 1.632 20.625 -10.969 1 92.69 78 ASP A CA 1
ATOM 585 C C . ASP A 1 78 ? 2.443 19.5 -10.344 1 92.69 78 ASP A C 1
ATOM 587 O O . ASP A 1 78 ? 2.416 18.359 -10.828 1 92.69 78 ASP A O 1
ATOM 591 N N . GLY A 1 79 ? 3.234 19.812 -9.297 1 89.31 79 GLY A N 1
ATOM 592 C CA . GLY A 1 79 ? 4.062 18.812 -8.648 1 89.31 79 GLY A CA 1
ATOM 593 C C . GLY A 1 79 ? 5.281 18.438 -9.469 1 89.31 79 GLY A C 1
ATOM 594 O O . GLY A 1 79 ? 6.008 17.5 -9.109 1 89.31 79 GLY A O 1
ATOM 595 N N . ALA A 1 80 ? 5.531 19.109 -10.57 1 87.38 80 ALA A N 1
ATOM 596 C CA . ALA A 1 80 ? 6.641 18.797 -11.469 1 87.38 80 ALA A CA 1
ATOM 597 C C . ALA A 1 80 ? 7.34 20.078 -11.922 1 87.38 80 ALA A C 1
ATOM 599 O O . ALA A 1 80 ? 7.805 20.172 -13.062 1 87.38 80 ALA A O 1
ATOM 600 N N . SER A 1 81 ? 7.293 21.031 -11.062 1 83.75 81 SER A N 1
ATOM 601 C CA . SER A 1 81 ? 7.977 22.297 -11.312 1 83.75 81 SER A CA 1
ATOM 602 C C . SER A 1 81 ? 7.523 22.922 -12.633 1 83.75 81 SER A C 1
ATOM 604 O O . SER A 1 81 ? 8.344 23.438 -13.391 1 83.75 81 SER A O 1
ATOM 606 N N . GLY A 1 82 ? 6.32 22.719 -12.992 1 85.12 82 GLY A N 1
ATOM 607 C CA . GLY A 1 82 ? 5.738 23.375 -14.156 1 85.12 82 GLY A CA 1
ATOM 608 C C . GLY A 1 82 ? 5.93 22.594 -15.438 1 85.12 82 GLY A C 1
ATOM 609 O O . GLY A 1 82 ? 5.484 23.016 -16.5 1 85.12 82 GLY A O 1
ATOM 610 N N . ARG A 1 83 ? 6.547 21.422 -15.398 1 85.5 83 ARG A N 1
ATOM 611 C CA . ARG A 1 83 ? 6.828 20.625 -16.594 1 85.5 83 ARG A CA 1
ATOM 612 C C . ARG A 1 83 ? 5.547 20.031 -17.172 1 85.5 83 ARG A C 1
ATOM 614 O O . ARG A 1 83 ? 5.445 19.828 -18.375 1 85.5 83 ARG A O 1
ATOM 621 N N . LEU A 1 84 ? 4.562 19.797 -16.328 1 88.69 84 LEU A N 1
ATOM 622 C CA . LEU A 1 84 ? 3.35 19.125 -16.766 1 88.69 84 LEU A CA 1
ATOM 623 C C . LEU A 1 84 ? 2.215 20.125 -16.969 1 88.69 84 LEU A C 1
ATOM 625 O O . LEU A 1 84 ? 1.368 19.938 -17.844 1 88.69 84 LEU A O 1
ATOM 629 N N . SER A 1 85 ? 2.133 21.078 -16.172 1 88.5 85 SER A N 1
ATOM 630 C CA . SER A 1 85 ? 1.146 22.141 -16.281 1 88.5 85 SER A CA 1
ATOM 631 C C . SER A 1 85 ? 1.691 23.453 -15.734 1 88.5 85 SER A C 1
ATOM 633 O O . SER A 1 85 ? 2.281 23.5 -14.656 1 88.5 85 SER A O 1
ATOM 635 N N . ASN A 1 86 ? 1.411 24.547 -16.484 1 86.44 86 ASN A N 1
ATOM 636 C CA . ASN A 1 86 ? 1.851 25.859 -16.031 1 86.44 86 ASN A CA 1
ATOM 637 C C . ASN A 1 86 ? 0.669 26.734 -15.633 1 86.44 86 ASN A C 1
ATOM 639 O O . ASN A 1 86 ? 0.816 27.953 -15.469 1 86.44 86 ASN A O 1
ATOM 643 N N . LEU A 1 87 ? -0.43 26.109 -15.5 1 89.81 87 LEU A N 1
ATOM 644 C CA . LEU A 1 87 ? -1.605 26.844 -15.062 1 89.81 87 LEU A CA 1
ATOM 645 C C . LEU A 1 87 ? -1.456 27.297 -13.609 1 89.81 87 LEU A C 1
ATOM 647 O O . LEU A 1 87 ? -1.074 26.5 -12.75 1 89.81 87 LEU A O 1
ATOM 651 N N . THR A 1 88 ? -1.771 28.516 -13.367 1 87.69 88 THR A N 1
ATOM 652 C CA . THR A 1 88 ? -1.639 29.078 -12.023 1 87.69 88 THR A CA 1
ATOM 653 C C . THR A 1 88 ? -2.645 28.438 -11.07 1 87.69 88 THR A C 1
ATOM 655 O O . THR A 1 88 ? -2.408 28.375 -9.859 1 87.69 88 THR A O 1
ATOM 658 N N . SER A 1 89 ? -3.713 27.922 -11.555 1 91.62 89 SER A N 1
ATOM 659 C CA . SER A 1 89 ? -4.762 27.344 -10.727 1 91.62 89 SER A CA 1
ATOM 660 C C . SER A 1 89 ? -4.523 25.859 -10.5 1 91.62 89 SER A C 1
ATOM 662 O O . SER A 1 89 ? -5.258 25.219 -9.75 1 91.62 89 SER A O 1
ATOM 664 N N . ALA A 1 90 ? -3.443 25.344 -11.086 1 95.12 90 ALA A N 1
ATOM 665 C CA . ALA A 1 90 ? -3.178 23.906 -10.977 1 95.12 90 ALA A CA 1
ATOM 666 C C . ALA A 1 90 ? -2.727 23.547 -9.57 1 95.12 90 ALA A C 1
ATOM 668 O O . ALA A 1 90 ? -2.037 24.312 -8.906 1 95.12 90 ALA A O 1
ATOM 669 N N . SER A 1 91 ? -3.164 22.453 -9.125 1 97.69 91 SER A N 1
ATOM 670 C CA . SER A 1 91 ? -2.705 21.859 -7.875 1 97.69 91 SER A CA 1
ATOM 671 C C . SER A 1 91 ? -2.463 20.359 -8.023 1 97.69 91 SER A C 1
ATOM 673 O O . SER A 1 91 ? -2.775 19.781 -9.07 1 97.69 91 SER A O 1
ATOM 675 N N . ASN A 1 92 ? -1.826 19.781 -7.07 1 97.88 92 ASN A N 1
ATOM 676 C CA . ASN A 1 92 ? -1.445 18.391 -7.258 1 97.88 92 ASN A CA 1
ATOM 677 C C . ASN A 1 92 ? -1.47 17.625 -5.941 1 97.88 92 ASN A C 1
ATOM 679 O O . ASN A 1 92 ? -1.481 18.219 -4.867 1 97.88 92 ASN A O 1
ATOM 683 N N . ILE A 1 93 ? -1.575 16.344 -6.043 1 98.56 93 ILE A N 1
ATOM 684 C CA . ILE A 1 93 ? -1.266 15.359 -5.008 1 98.56 93 ILE A CA 1
ATOM 685 C C . ILE A 1 93 ? -0.248 14.352 -5.539 1 98.56 93 ILE A C 1
ATOM 687 O O . ILE A 1 93 ? -0.544 13.594 -6.461 1 98.56 93 ILE A O 1
ATOM 691 N N . PRO A 1 94 ? 1.018 14.391 -5.016 1 97.81 94 PRO A N 1
ATOM 692 C CA . PRO A 1 94 ? 1.883 13.258 -5.359 1 97.81 94 PRO A CA 1
ATOM 693 C C . PRO A 1 94 ? 1.234 11.906 -5.059 1 97.81 94 PRO A C 1
ATOM 695 O O . PRO A 1 94 ? 0.642 11.727 -3.994 1 97.81 94 PRO A O 1
ATOM 698 N N . ALA A 1 95 ? 1.321 10.938 -6 1 98.62 95 ALA A N 1
ATOM 699 C CA . ALA A 1 95 ? 0.638 9.648 -5.887 1 98.62 95 ALA A CA 1
ATOM 700 C C . ALA A 1 95 ? 1.116 8.883 -4.66 1 98.62 95 ALA A C 1
ATOM 702 O O . ALA A 1 95 ? 0.401 8.016 -4.145 1 98.62 95 ALA A O 1
ATOM 703 N N . SER A 1 96 ? 2.338 9.164 -4.188 1 98.5 96 SER A N 1
ATOM 704 C CA . SER A 1 96 ? 2.881 8.477 -3.021 1 98.5 96 SER A CA 1
ATOM 705 C C . SER A 1 96 ? 1.99 8.664 -1.799 1 98.5 96 SER A C 1
ATOM 707 O O . SER A 1 96 ? 1.844 7.754 -0.981 1 98.5 96 SER A O 1
ATOM 709 N N . TYR A 1 97 ? 1.354 9.867 -1.652 1 98.88 97 TYR A N 1
ATOM 710 C CA . TYR A 1 97 ? 0.448 10.094 -0.533 1 98.88 97 TYR A CA 1
ATOM 711 C C . TYR A 1 97 ? -0.806 9.234 -0.663 1 98.88 97 TYR A C 1
ATOM 713 O O . TYR A 1 97 ? -1.318 8.719 0.333 1 98.88 97 TYR A O 1
ATOM 721 N N . VAL A 1 98 ? -1.312 9.133 -1.891 1 98.94 98 VAL A N 1
ATOM 722 C CA . VAL A 1 98 ? -2.494 8.312 -2.152 1 98.94 98 VAL A CA 1
ATOM 723 C C . VAL A 1 98 ? -2.186 6.848 -1.864 1 98.94 98 VAL A C 1
ATOM 725 O O . VAL A 1 98 ? -2.939 6.176 -1.154 1 98.94 98 VAL A O 1
ATOM 728 N N . LYS A 1 99 ? -1.08 6.383 -2.402 1 98.88 99 LYS A N 1
ATOM 729 C CA . LYS A 1 99 ? -0.661 5 -2.199 1 98.88 99 LYS A CA 1
ATOM 730 C C . LYS A 1 99 ? -0.422 4.711 -0.72 1 98.88 99 LYS A C 1
ATOM 732 O O . LYS A 1 99 ? -0.74 3.621 -0.236 1 98.88 99 LYS A O 1
ATOM 737 N N . PHE A 1 100 ? 0.112 5.703 -0.022 1 98.94 100 PHE A N 1
ATOM 738 C CA . PHE A 1 100 ? 0.365 5.621 1.412 1 98.94 100 PHE A CA 1
ATOM 739 C C . PHE A 1 100 ? -0.923 5.34 2.174 1 98.94 100 PHE A C 1
ATOM 741 O O . PHE A 1 100 ? -0.985 4.398 2.971 1 98.94 100 PHE A O 1
ATOM 748 N N . VAL A 1 101 ? -1.953 6.027 1.881 1 98.94 101 VAL A N 1
ATOM 749 C CA . VAL A 1 101 ? -3.25 5.895 2.535 1 98.94 101 VAL A CA 1
ATOM 750 C C . VAL A 1 101 ? -3.904 4.578 2.131 1 98.94 101 VAL A C 1
ATOM 752 O O . VAL A 1 101 ? -4.371 3.82 2.984 1 98.94 101 VAL A O 1
ATOM 755 N N . GLU A 1 102 ? -3.861 4.23 0.888 1 98.94 102 GLU A N 1
ATOM 756 C CA . GLU A 1 102 ? -4.527 3.033 0.384 1 98.94 102 GLU A CA 1
ATOM 757 C C . GLU A 1 102 ? -3.854 1.767 0.908 1 98.94 102 GLU A C 1
ATOM 759 O O . GLU A 1 102 ? -4.52 0.757 1.146 1 98.94 102 GLU A O 1
ATOM 764 N N . SER A 1 103 ? -2.574 1.85 1.09 1 98.88 103 SER A N 1
ATOM 765 C CA . SER A 1 103 ? -1.82 0.673 1.51 1 98.88 103 SER A CA 1
ATOM 766 C C . SER A 1 103 ? -2.238 0.216 2.902 1 98.88 103 SER A C 1
ATOM 768 O O . SER A 1 103 ? -1.956 -0.916 3.303 1 98.88 103 SER A O 1
ATOM 770 N N . ALA A 1 104 ? -2.875 1.098 3.594 1 98.88 104 ALA A N 1
ATOM 771 C CA . ALA A 1 104 ? -3.334 0.748 4.934 1 98.88 104 ALA A CA 1
ATOM 772 C C . ALA A 1 104 ? -4.836 0.481 4.949 1 98.88 104 ALA A C 1
ATOM 774 O O . ALA A 1 104 ? -5.445 0.375 6.016 1 98.88 104 ALA A O 1
ATOM 775 N N . GLY A 1 105 ? -5.438 0.403 3.787 1 98.75 105 GLY A N 1
ATOM 776 C CA . GLY A 1 105 ? -6.816 -0.058 3.689 1 98.75 105 GLY A CA 1
ATOM 777 C C . GLY A 1 105 ? -7.828 1.07 3.742 1 98.75 105 GLY A C 1
ATOM 778 O O . GLY A 1 105 ? -8.891 0.93 4.352 1 98.75 105 GLY A O 1
ATOM 779 N N . ALA A 1 106 ? -7.527 2.166 3.178 1 98.88 106 ALA A N 1
ATOM 780 C CA . ALA A 1 106 ? -8.461 3.281 3.076 1 98.88 106 ALA A CA 1
ATOM 781 C C . ALA A 1 106 ? -8.547 3.805 1.646 1 98.88 106 ALA A C 1
ATOM 783 O O . ALA A 1 106 ? -7.777 3.375 0.778 1 98.88 106 ALA A O 1
ATOM 784 N N . ARG A 1 107 ? -9.469 4.59 1.395 1 98.56 107 ARG A N 1
ATOM 785 C CA . ARG A 1 107 ? -9.625 5.266 0.112 1 98.56 107 ARG A CA 1
ATOM 786 C C . ARG A 1 107 ? -9.383 6.766 0.256 1 98.56 107 ARG A C 1
ATOM 788 O O . ARG A 1 107 ? -9.273 7.277 1.372 1 98.56 107 ARG A O 1
ATOM 795 N N . VAL A 1 108 ? -9.25 7.492 -0.9 1 98.88 108 VAL A N 1
ATOM 796 C CA . VAL A 1 108 ? -8.82 8.883 -0.842 1 98.88 108 VAL A CA 1
ATOM 797 C C . VAL A 1 108 ? -9.805 9.766 -1.605 1 98.88 108 VAL A C 1
ATOM 799 O O . VAL A 1 108 ? -10.258 9.406 -2.693 1 98.88 108 VAL A O 1
ATOM 802 N N . ILE A 1 109 ? -10.148 10.836 -1.045 1 98.56 109 ILE A N 1
ATOM 803 C CA . ILE A 1 109 ? -10.844 11.922 -1.727 1 98.56 109 ILE A CA 1
ATOM 804 C C . ILE A 1 109 ? -9.953 13.164 -1.75 1 98.56 109 ILE A C 1
ATOM 806 O O . ILE A 1 109 ? -9.477 13.617 -0.704 1 98.56 109 ILE A O 1
ATOM 810 N N . PRO A 1 110 ? -9.664 13.727 -2.924 1 98.5 110 PRO A N 1
ATOM 811 C CA . PRO A 1 110 ? -8.891 14.969 -2.969 1 98.5 110 PRO A CA 1
ATOM 812 C C . PRO A 1 110 ? -9.68 16.172 -2.475 1 98.5 110 PRO A C 1
ATOM 814 O O . PRO A 1 110 ? -10.844 16.359 -2.846 1 98.5 110 PRO A O 1
ATOM 817 N N . LEU A 1 111 ? -9.117 16.891 -1.598 1 97.88 111 LEU A N 1
ATOM 818 C CA . LEU A 1 111 ? -9.625 18.188 -1.192 1 97.88 111 LEU A CA 1
ATOM 819 C C . LEU A 1 111 ? -8.883 19.312 -1.922 1 97.88 111 LEU A C 1
ATOM 821 O O . LEU A 1 111 ? -7.801 19.719 -1.505 1 97.88 111 LEU A O 1
ATOM 825 N N . ILE A 1 112 ? -9.492 19.781 -2.963 1 97.12 112 ILE A N 1
ATOM 826 C CA . ILE A 1 112 ? -8.836 20.766 -3.82 1 97.12 112 ILE A CA 1
ATOM 827 C C . ILE A 1 112 ? -8.773 22.125 -3.107 1 97.12 112 ILE A C 1
ATOM 829 O O . ILE A 1 112 ? -9.812 22.719 -2.82 1 97.12 112 ILE A O 1
ATOM 833 N N . TYR A 1 113 ? -7.582 22.609 -2.895 1 96.38 113 TYR A N 1
ATOM 834 C CA . TYR A 1 113 ? -7.355 23.672 -1.929 1 96.38 113 TYR A CA 1
ATOM 835 C C . TYR A 1 113 ? -8.047 24.969 -2.371 1 96.38 113 TYR A C 1
ATOM 837 O O . TYR A 1 113 ? -8.391 25.812 -1.541 1 96.38 113 TYR A O 1
ATOM 845 N N . ASN A 1 114 ? -8.25 25.125 -3.723 1 94.44 114 ASN A N 1
ATOM 846 C CA . ASN A 1 114 ? -8.789 26.391 -4.219 1 94.44 114 ASN A CA 1
ATOM 847 C C . ASN A 1 114 ? -10.25 26.234 -4.648 1 94.44 114 ASN A C 1
ATOM 849 O O . ASN A 1 114 ? -10.766 27.078 -5.391 1 94.44 114 ASN A O 1
ATOM 853 N N . GLU A 1 115 ? -10.867 25.172 -4.277 1 91.94 115 GLU A N 1
ATOM 854 C CA . GLU A 1 115 ? -12.312 25.047 -4.449 1 91.94 115 GLU A CA 1
ATOM 855 C C . GLU A 1 115 ? -13.062 25.969 -3.484 1 91.94 115 GLU A C 1
ATOM 857 O O . GLU A 1 115 ? -12.539 26.328 -2.432 1 91.94 115 GLU A O 1
ATOM 862 N N . PRO A 1 116 ? -14.289 26.344 -3.854 1 88.56 116 PRO A N 1
ATOM 863 C CA . PRO A 1 116 ? -15.078 27.172 -2.934 1 88.56 116 PRO A CA 1
ATOM 864 C C . PRO A 1 116 ? -15.266 26.516 -1.567 1 88.56 116 PRO A C 1
ATOM 866 O O . PRO A 1 116 ? -15.414 25.297 -1.479 1 88.56 116 PRO A O 1
ATOM 869 N N . GLU A 1 117 ? -15.266 27.312 -0.576 1 84.94 117 GLU A N 1
ATOM 870 C CA . GLU A 1 117 ? -15.383 26.844 0.802 1 84.94 117 GLU A CA 1
ATOM 871 C C . GLU A 1 117 ? -16.625 25.969 0.987 1 84.94 117 GLU A C 1
ATOM 873 O O . GLU A 1 117 ? -16.594 24.984 1.734 1 84.94 117 GLU A O 1
ATOM 878 N N . GLU A 1 118 ? -17.703 26.281 0.281 1 81 118 GLU A N 1
ATOM 879 C CA . GLU A 1 118 ? -18.953 25.531 0.393 1 81 118 GLU A CA 1
ATOM 880 C C . GLU A 1 118 ? -18.812 24.109 -0.124 1 81 118 GLU A C 1
ATOM 882 O O . GLU A 1 118 ? -19.531 23.219 0.303 1 81 118 GLU A O 1
ATOM 887 N N . THR A 1 119 ? -17.906 23.953 -0.992 1 83.31 119 THR A N 1
ATOM 888 C CA . THR A 1 119 ? -17.641 22.625 -1.542 1 83.31 119 THR A CA 1
ATOM 889 C C . THR A 1 119 ? -16.812 21.797 -0.566 1 83.31 119 THR A C 1
ATOM 891 O O . THR A 1 119 ? -17.047 20.594 -0.411 1 83.31 119 THR A O 1
ATOM 894 N N . LEU A 1 120 ? -15.914 22.391 0.113 1 85.44 120 LEU A N 1
ATOM 895 C CA . LEU A 1 120 ? -14.992 21.703 1.009 1 85.44 120 LEU A CA 1
ATOM 896 C C . LEU A 1 120 ? -15.625 21.5 2.381 1 85.44 120 LEU A C 1
ATOM 898 O O . LEU A 1 120 ? -15.531 20.406 2.959 1 85.44 120 LEU A O 1
ATOM 902 N N . LEU A 1 121 ? -16.328 22.531 2.955 1 79.06 121 LEU A N 1
ATOM 903 C CA . LEU A 1 121 ? -16.703 22.547 4.367 1 79.06 121 LEU A CA 1
ATOM 904 C C . LEU A 1 121 ? -18.203 22.375 4.539 1 79.06 121 LEU A C 1
ATOM 906 O O . LEU A 1 121 ? -18.984 22.844 3.715 1 79.06 121 LEU A O 1
ATOM 910 N N . ASP A 1 122 ? -18.578 21.203 5.281 1 60.22 122 ASP A N 1
ATOM 911 C CA . ASP A 1 122 ? -19.984 21.156 5.68 1 60.22 122 ASP A CA 1
ATOM 912 C C . ASP A 1 122 ? -20.312 22.266 6.688 1 60.22 122 ASP A C 1
ATOM 914 O O . ASP A 1 122 ? -19.609 22.422 7.691 1 60.22 122 ASP A O 1
ATOM 918 N N . VAL A 1 123 ? -20.688 23.219 6.25 1 47.88 123 VAL A N 1
ATOM 919 C CA . VAL A 1 123 ? -21.047 24.234 7.234 1 47.88 123 VAL A CA 1
ATOM 920 C C . VAL A 1 123 ? -22.062 23.672 8.227 1 47.88 123 VAL A C 1
ATOM 922 O O . VAL A 1 123 ? -23.109 23.156 7.824 1 47.88 123 VAL A O 1
ATOM 925 N N . GLY A 1 124 ? -21.594 22.781 9.016 1 44.47 124 GLY A N 1
ATOM 926 C CA . GLY A 1 124 ? -22.453 22.25 10.055 1 44.47 124 GLY A CA 1
ATOM 927 C C . GLY A 1 124 ? -23.703 23.094 10.297 1 44.47 124 GLY A C 1
ATOM 928 O O . GLY A 1 124 ? -23.734 24.266 9.938 1 44.47 124 GLY A O 1
ATOM 929 N N . PRO A 1 125 ? -24.781 22.281 10.586 1 42.34 125 PRO A N 1
ATOM 930 C CA . PRO A 1 125 ? -26.016 22.969 10.953 1 42.34 125 PRO A CA 1
ATOM 931 C C . PRO A 1 125 ? -25.766 24.203 11.828 1 42.34 125 PRO A C 1
ATOM 933 O O . PRO A 1 125 ? -26.562 25.141 11.828 1 42.34 125 PRO A O 1
ATOM 936 N N . PHE A 1 126 ? -24.75 24.109 12.68 1 38.91 126 PHE A N 1
ATOM 937 C CA . PHE A 1 126 ? -24.688 25.172 13.68 1 38.91 126 PHE A CA 1
ATOM 938 C C . PHE A 1 126 ? -24.438 26.516 13.023 1 38.91 126 PHE A C 1
ATOM 940 O O . PHE A 1 126 ? -25.016 27.531 13.422 1 38.91 126 PHE A O 1
ATOM 947 N N . LEU A 1 127 ? -23.531 26.547 12.078 1 38.38 127 LEU A N 1
ATOM 948 C CA . LEU A 1 127 ? -23.391 27.859 11.469 1 38.38 127 LEU A CA 1
ATOM 949 C C . LEU A 1 127 ? -24.547 28.141 10.508 1 38.38 127 LEU A C 1
ATOM 951 O O . LEU A 1 127 ? -24.891 29.297 10.266 1 38.38 127 LEU A O 1
ATOM 955 N N . LEU A 1 128 ? -25.078 27.094 9.914 1 38.47 128 LEU A N 1
ATOM 956 C CA . LEU A 1 128 ? -26.234 27.359 9.062 1 38.47 128 LEU A CA 1
ATOM 957 C C . LEU A 1 128 ? -27.453 27.734 9.891 1 38.47 128 LEU A C 1
ATOM 959 O O . LEU A 1 128 ? -28.375 28.391 9.398 1 38.47 128 LEU A O 1
ATOM 963 N N . SER A 1 129 ? -27.594 27.141 11.07 1 38.56 129 SER A N 1
ATOM 964 C CA . SER A 1 129 ? -28.812 27.516 11.789 1 38.56 129 SER A CA 1
ATOM 965 C C . SER A 1 129 ? -28.906 29.031 11.945 1 38.56 129 SER A C 1
ATOM 967 O O . SER A 1 129 ? -30.016 29.594 11.938 1 38.56 129 SER A O 1
ATOM 969 N N . PHE A 1 130 ? -27.844 29.75 12.422 1 36.5 130 PHE A N 1
ATOM 970 C CA . PHE A 1 130 ? -28.016 31.172 12.672 1 36.5 130 PHE A CA 1
ATOM 971 C C . PHE A 1 130 ? -28.109 31.953 11.367 1 36.5 130 PHE A C 1
ATOM 973 O O . PHE A 1 130 ? -28.766 33 11.305 1 36.5 130 PHE A O 1
ATOM 980 N N . LEU A 1 131 ? -27.328 31.688 10.359 1 36.31 131 LEU A N 1
ATOM 981 C CA . LEU A 1 131 ? -27.328 32.688 9.289 1 36.31 131 LEU A CA 1
ATOM 982 C C . LEU A 1 131 ? -28.547 32.469 8.383 1 36.31 131 LEU A C 1
ATOM 984 O O . LEU A 1 131 ? -29.094 33.469 7.863 1 36.31 131 LEU A O 1
ATOM 988 N N . LEU A 1 132 ? -28.922 31.484 7.578 1 36.69 132 LEU A N 1
ATOM 989 C CA . LEU A 1 132 ? -30.016 31.562 6.621 1 36.69 132 LEU A CA 1
ATOM 990 C C . LEU A 1 132 ? -31.203 30.734 7.094 1 36.69 132 LEU A C 1
ATOM 992 O O . LEU A 1 132 ? -31.109 29.516 7.246 1 36.69 132 LEU A O 1
ATOM 996 N N . PRO A 1 133 ? -32.281 31.438 7.73 1 36.81 133 PRO A N 1
ATOM 997 C CA . PRO A 1 133 ? -33.594 30.812 7.941 1 36.81 133 PRO A CA 1
ATOM 998 C C . PRO A 1 133 ? -34.062 30 6.734 1 36.81 133 PRO A C 1
ATOM 1000 O O . PRO A 1 133 ? -34.875 29.094 6.883 1 36.81 133 PRO A O 1
ATOM 1003 N N . ASN A 1 134 ? -34.438 30.859 5.535 1 36.09 134 ASN A N 1
ATOM 1004 C CA . ASN A 1 134 ? -35.219 30.359 4.398 1 36.09 134 ASN A CA 1
ATOM 1005 C C . ASN A 1 134 ? -34.625 29.078 3.822 1 36.09 134 ASN A C 1
ATOM 1007 O O . ASN A 1 134 ? -33.438 28.797 4.016 1 36.09 134 ASN A O 1
ATOM 1011 N N . SER A 1 135 ? -35.656 28.062 3.258 1 34.62 135 SER A N 1
ATOM 1012 C CA . SER A 1 135 ? -35.656 26.75 2.604 1 34.62 135 SER A CA 1
ATOM 1013 C C . SER A 1 135 ? -34.625 26.688 1.481 1 34.62 135 SER A C 1
ATOM 1015 O O . SER A 1 135 ? -35 26.688 0.302 1 34.62 135 SER A O 1
ATOM 1017 N N . VAL A 1 136 ? -33.906 27.672 1.233 1 32.94 136 VAL A N 1
ATOM 1018 C CA . VAL A 1 136 ? -33.219 27.469 -0.033 1 32.94 136 VAL A CA 1
ATOM 1019 C C . VAL A 1 136 ? -32.812 26.016 -0.196 1 32.94 136 VAL A C 1
ATOM 1021 O O . VAL A 1 136 ? -32.438 25.344 0.775 1 32.94 136 VAL A O 1
ATOM 1024 N N . SER A 1 137 ? -33.562 25.375 -1.188 1 34.03 137 SER A N 1
ATOM 1025 C CA . SER A 1 137 ? -33.25 24.047 -1.725 1 34.03 137 SER A CA 1
ATOM 1026 C C . SER A 1 137 ? -31.781 23.703 -1.501 1 34.03 137 SER A C 1
ATOM 1028 O O . SER A 1 137 ? -30.891 24.359 -2.023 1 34.03 137 SER A O 1
ATOM 1030 N N . ARG A 1 138 ? -31.391 23.531 -0.346 1 35.47 138 ARG A N 1
ATOM 1031 C CA . ARG A 1 138 ? -30.156 22.922 0.122 1 35.47 138 ARG A CA 1
ATOM 1032 C C . ARG A 1 138 ? -29.609 21.938 -0.902 1 35.47 138 ARG A C 1
ATOM 1034 O O . ARG A 1 138 ? -30.094 20.812 -1.009 1 35.47 138 ARG A O 1
ATOM 1041 N N . SER A 1 139 ? -29.609 22.359 -2.123 1 37.41 139 SER A N 1
ATOM 1042 C CA . SER A 1 139 ? -28.844 21.547 -3.072 1 37.41 139 SER A CA 1
ATOM 1043 C C . SER A 1 139 ? -27.719 20.797 -2.381 1 37.41 139 SER A C 1
ATOM 1045 O O . SER A 1 139 ? -27.031 21.359 -1.522 1 37.41 139 SER A O 1
ATOM 1047 N N . LYS A 1 140 ? -27.906 19.594 -2.178 1 40.25 140 LYS A N 1
ATOM 1048 C CA . LYS A 1 140 ? -27.109 18.484 -1.672 1 40.25 140 LYS A CA 1
ATOM 1049 C C . LYS A 1 140 ? -25.625 18.688 -1.998 1 40.25 140 LYS A C 1
ATOM 1051 O O . LYS A 1 140 ? -25.062 17.953 -2.799 1 40.25 140 LYS A O 1
ATOM 1056 N N . LYS A 1 141 ? -25.344 19.859 -2.377 1 44.22 141 LYS A N 1
ATOM 1057 C CA . LYS A 1 141 ? -23.906 19.844 -2.664 1 44.22 141 LYS A CA 1
ATOM 1058 C C . LYS A 1 141 ? -23.109 19.359 -1.457 1 44.22 141 LYS A C 1
ATOM 1060 O O . LYS A 1 141 ? -23.016 20.062 -0.444 1 44.22 141 LYS A O 1
ATOM 1065 N N . LEU A 1 142 ? -23.141 18.172 -1.239 1 53.84 142 LEU A N 1
ATOM 1066 C CA . LEU A 1 142 ? -22.375 17.516 -0.177 1 53.84 142 LEU A CA 1
ATOM 1067 C C . LEU A 1 142 ? -20.922 17.953 -0.192 1 53.84 142 LEU A C 1
ATOM 1069 O O . LEU A 1 142 ? -20.312 18.062 -1.258 1 53.84 142 LEU A O 1
ATOM 1073 N N . ARG A 1 143 ? -20.406 18.594 1.02 1 81.38 143 ARG A N 1
ATOM 1074 C CA . ARG A 1 143 ? -19.094 19.078 1.425 1 81.38 143 ARG A CA 1
ATOM 1075 C C . ARG A 1 143 ? -18.109 17.922 1.543 1 81.38 143 ARG A C 1
ATOM 1077 O O . ARG A 1 143 ? -18.422 16.891 2.123 1 81.38 143 ARG A O 1
ATOM 1084 N N . LYS A 1 144 ? -17.094 18.047 0.82 1 90.94 144 LYS A N 1
ATOM 1085 C CA . LYS A 1 144 ? -16.109 16.969 0.711 1 90.94 144 LYS A CA 1
ATOM 1086 C C . LYS A 1 144 ? -15.625 16.531 2.088 1 90.94 144 LYS A C 1
ATOM 1088 O O . LYS A 1 144 ? -15.32 15.359 2.295 1 90.94 144 LYS A O 1
ATOM 1093 N N . LEU A 1 145 ? -15.656 17.406 3.055 1 93.25 145 LEU A N 1
ATOM 1094 C CA . LEU A 1 145 ? -15.18 17.047 4.383 1 93.25 145 LEU A CA 1
ATOM 1095 C C . LEU A 1 145 ? -16.156 16.125 5.086 1 93.25 145 LEU A C 1
ATOM 1097 O O . LEU A 1 145 ? -15.789 15.422 6.035 1 93.25 145 LEU A O 1
ATOM 1101 N N . SER A 1 146 ? -17.438 16.125 4.688 1 93.5 146 SER A N 1
ATOM 1102 C CA . SER A 1 146 ? -18.422 15.211 5.262 1 93.5 146 SER A CA 1
ATOM 1103 C C . SER A 1 146 ? -18.266 13.797 4.715 1 93.5 146 SER A C 1
ATOM 1105 O O . SER A 1 146 ? -18.875 12.859 5.223 1 93.5 146 SER A O 1
ATOM 1107 N N . LEU A 1 147 ? -17.469 13.68 3.717 1 96.38 147 LEU A N 1
ATOM 1108 C CA . LEU A 1 147 ? -17.312 12.383 3.064 1 96.38 147 LEU A CA 1
ATOM 1109 C C . LEU A 1 147 ? -16.062 11.664 3.578 1 96.38 147 LEU A C 1
ATOM 1111 O O . LEU A 1 147 ? -15.797 10.523 3.193 1 96.38 147 LEU A O 1
ATOM 1115 N N . VAL A 1 148 ? -15.312 12.336 4.473 1 97.69 148 VAL A N 1
ATOM 1116 C CA . VAL A 1 148 ? -14.031 11.75 4.855 1 97.69 148 VAL A CA 1
ATOM 1117 C C . VAL A 1 148 ? -14.008 11.492 6.359 1 97.69 148 VAL A C 1
ATOM 1119 O O . VAL A 1 148 ? -14.844 12.016 7.098 1 97.69 148 VAL A O 1
ATOM 1122 N N . ASN A 1 149 ? -13.078 10.641 6.789 1 98.5 149 ASN A N 1
ATOM 1123 C CA . ASN A 1 149 ? -12.93 10.203 8.172 1 98.5 149 ASN A CA 1
ATOM 1124 C C . ASN A 1 149 ? -11.617 10.695 8.781 1 98.5 149 ASN A C 1
ATOM 1126 O O . ASN A 1 149 ? -11.305 10.375 9.93 1 98.5 149 ASN A O 1
ATOM 1130 N N . GLY A 1 150 ? -10.844 11.406 8.117 1 98.56 150 GLY A N 1
ATOM 1131 C CA . GLY A 1 150 ? -9.586 12.055 8.461 1 98.56 150 GLY A CA 1
ATOM 1132 C C . GLY A 1 150 ? -9 12.867 7.32 1 98.56 150 GLY A C 1
ATOM 1133 O O . GLY A 1 150 ? -9.523 12.852 6.207 1 98.56 150 GLY A O 1
ATOM 1134 N N . VAL A 1 151 ? -7.988 13.648 7.613 1 98.75 151 VAL A N 1
ATOM 1135 C CA . VAL A 1 151 ? -7.395 14.492 6.582 1 98.75 151 VAL A CA 1
ATOM 1136 C C . VAL A 1 151 ? -5.875 14.391 6.645 1 98.75 151 VAL A C 1
ATOM 1138 O O . VAL A 1 151 ? -5.312 14.023 7.676 1 98.75 151 VAL A O 1
ATOM 1141 N N . LEU A 1 152 ? -5.238 14.641 5.543 1 98.94 152 LEU A N 1
ATOM 1142 C CA . LEU A 1 152 ? -3.783 14.633 5.414 1 98.94 152 LEU A CA 1
ATOM 1143 C C . LEU A 1 152 ? -3.295 15.883 4.691 1 98.94 152 LEU A C 1
ATOM 1145 O O . LEU A 1 152 ? -3.775 16.203 3.602 1 98.94 152 LEU A O 1
ATOM 1149 N N . PHE A 1 153 ? -2.439 16.672 5.391 1 98.88 153 PHE A N 1
ATOM 1150 C CA . PHE A 1 153 ? -1.718 17.797 4.789 1 98.88 153 PHE A CA 1
ATOM 1151 C C . PHE A 1 153 ? -0.362 17.344 4.262 1 98.88 153 PHE A C 1
ATOM 1153 O O . PHE A 1 153 ? 0.452 16.797 5.012 1 98.88 153 PHE A O 1
ATOM 1160 N N . THR A 1 154 ? -0.101 17.594 3 1 98.25 154 THR A N 1
ATOM 1161 C CA . THR A 1 154 ? 1.108 17.094 2.348 1 98.25 154 THR A CA 1
ATOM 1162 C C . THR A 1 154 ? 2.271 18.062 2.57 1 98.25 154 THR A C 1
ATOM 1164 O O . THR A 1 154 ? 2.086 19.141 3.115 1 98.25 154 THR A O 1
ATOM 1167 N N . GLY A 1 155 ? 3.482 17.562 2.154 1 95.88 155 GLY A N 1
ATOM 1168 C CA . GLY A 1 155 ? 4.578 18.5 1.977 1 95.88 155 GLY A CA 1
ATOM 1169 C C . GLY A 1 155 ? 4.367 19.453 0.814 1 95.88 155 GLY A C 1
ATOM 1170 O O . GLY A 1 155 ? 3.344 19.375 0.127 1 95.88 155 GLY A O 1
ATOM 1171 N N . GLY A 1 156 ? 5.336 20.375 0.689 1 93.81 156 GLY A N 1
ATOM 1172 C CA . GLY A 1 156 ? 5.211 21.375 -0.371 1 93.81 156 GLY A CA 1
ATOM 1173 C C . GLY A 1 156 ? 5.973 22.641 -0.09 1 93.81 156 GLY A C 1
ATOM 1174 O O . GLY A 1 156 ? 6.98 22.625 0.623 1 93.81 156 GLY A O 1
ATOM 1175 N N . TRP A 1 157 ? 5.488 23.719 -0.725 1 91.31 157 TRP A N 1
ATOM 1176 C CA . TRP A 1 157 ? 6.297 24.922 -0.65 1 91.31 157 TRP A CA 1
ATOM 1177 C C . TRP A 1 157 ? 5.453 26.109 -0.192 1 91.31 157 TRP A C 1
ATOM 1179 O O . TRP A 1 157 ? 5.988 27.109 0.319 1 91.31 157 TRP A O 1
ATOM 1189 N N . ALA A 1 158 ? 4.188 26.047 -0.362 1 94.31 158 ALA A N 1
ATOM 1190 C CA . ALA A 1 158 ? 3.342 27.219 -0.199 1 94.31 158 ALA A CA 1
ATOM 1191 C C . ALA A 1 158 ? 3.023 27.469 1.272 1 94.31 158 ALA A C 1
ATOM 1193 O O . ALA A 1 158 ? 2.354 26.656 1.914 1 94.31 158 ALA A O 1
ATOM 1194 N N . LYS A 1 159 ? 3.354 28.703 1.806 1 95 159 LYS A N 1
ATOM 1195 C CA . LYS A 1 159 ? 3.16 28.984 3.225 1 95 159 LYS A CA 1
ATOM 1196 C C . LYS A 1 159 ? 2.244 30.188 3.42 1 95 159 LYS A C 1
ATOM 1198 O O . LYS A 1 159 ? 2.059 30.656 4.547 1 95 159 LYS A O 1
ATOM 1203 N N . LYS A 1 160 ? 1.818 30.734 2.33 1 95.5 160 LYS A N 1
ATOM 1204 C CA . LYS A 1 160 ? 0.975 31.922 2.385 1 95.5 160 LYS A CA 1
ATOM 1205 C C . LYS A 1 160 ? -0.134 31.859 1.339 1 95.5 160 LYS A C 1
ATOM 1207 O O . LYS A 1 160 ? -0.231 30.891 0.588 1 95.5 160 LYS A O 1
ATOM 1212 N N . GLY A 1 161 ? -0.99 32.844 1.429 1 96.5 161 GLY A N 1
ATOM 1213 C CA . GLY A 1 161 ? -2.035 32.969 0.425 1 96.5 161 GLY A CA 1
ATOM 1214 C C . GLY A 1 161 ? -3.201 32.031 0.663 1 96.5 161 GLY A C 1
ATOM 1215 O O . GLY A 1 161 ? -3.488 31.656 1.806 1 96.5 161 GLY A O 1
ATOM 1216 N N . LEU A 1 162 ? -3.879 31.75 -0.431 1 96.56 162 LEU A N 1
ATOM 1217 C CA . LEU A 1 162 ? -5.105 30.969 -0.352 1 96.56 162 LEU A CA 1
ATOM 1218 C C . LEU A 1 162 ? -4.828 29.594 0.231 1 96.56 162 LEU A C 1
ATOM 1220 O O . LEU A 1 162 ? -5.648 29.047 0.975 1 96.56 162 LEU A O 1
ATOM 1224 N N . TYR A 1 163 ? -3.723 29 -0.112 1 97.5 163 TYR A N 1
ATOM 1225 C CA . TYR A 1 163 ? -3.391 27.672 0.396 1 97.5 163 TYR A CA 1
ATOM 1226 C C . TYR A 1 163 ? -3.309 27.672 1.918 1 97.5 163 TYR A C 1
ATOM 1228 O O . TYR A 1 163 ? -3.91 26.828 2.58 1 97.5 163 TYR A O 1
ATOM 1236 N N . PHE A 1 164 ? -2.596 28.656 2.475 1 97.94 164 PHE A N 1
ATOM 1237 C CA . PHE A 1 164 ? -2.467 28.766 3.924 1 97.94 164 PHE A CA 1
ATOM 1238 C C . PHE A 1 164 ? -3.834 28.938 4.574 1 97.94 164 PHE A C 1
ATOM 1240 O O . PHE A 1 164 ? -4.121 28.312 5.598 1 97.94 164 PHE A O 1
ATOM 1247 N N . GLU A 1 165 ? -4.645 29.797 3.996 1 96.81 165 GLU A N 1
ATOM 1248 C CA . GLU A 1 165 ? -5.973 30.047 4.551 1 96.81 165 GLU A CA 1
ATOM 1249 C C . GLU A 1 165 ? -6.82 28.781 4.535 1 96.81 165 GLU A C 1
ATOM 1251 O O . GLU A 1 165 ? -7.566 28.516 5.48 1 96.81 165 GLU A O 1
ATOM 1256 N N . THR A 1 166 ? -6.746 28.016 3.459 1 96.69 166 THR A N 1
ATOM 1257 C CA . THR A 1 166 ? -7.492 26.766 3.354 1 96.69 166 THR A CA 1
ATOM 1258 C C . THR A 1 166 ? -7.02 25.766 4.402 1 96.69 166 THR A C 1
ATOM 1260 O O . THR A 1 166 ? -7.832 25.141 5.086 1 96.69 166 THR A O 1
ATOM 1263 N N . ILE A 1 167 ? -5.707 25.609 4.57 1 98.19 167 ILE A N 1
ATOM 1264 C CA . ILE A 1 167 ? -5.145 24.703 5.562 1 98.19 167 ILE A CA 1
ATOM 1265 C C . ILE A 1 167 ? -5.598 25.125 6.957 1 98.19 167 ILE A C 1
ATOM 1267 O O . ILE A 1 167 ? -5.961 24.281 7.777 1 98.19 167 ILE A O 1
ATOM 1271 N N . LYS A 1 168 ? -5.531 26.422 7.234 1 97.56 168 LYS A N 1
ATOM 1272 C CA . LYS A 1 168 ? -5.957 26.938 8.523 1 97.56 168 LYS A CA 1
ATOM 1273 C C . LYS A 1 168 ? -7.41 26.578 8.82 1 97.56 168 LYS A C 1
ATOM 1275 O O . LYS A 1 168 ? -7.727 26.109 9.906 1 97.56 168 LYS A O 1
ATOM 1280 N N . LYS A 1 169 ? -8.266 26.781 7.867 1 95.12 169 LYS A N 1
ATOM 1281 C CA . LYS A 1 169 ? -9.68 26.469 8.031 1 95.12 169 LYS A CA 1
ATOM 1282 C C . LYS A 1 169 ? -9.891 24.969 8.25 1 95.12 169 LYS A C 1
ATOM 1284 O O . LYS A 1 169 ? -10.656 24.562 9.125 1 95.12 169 LYS A O 1
ATOM 1289 N N . LEU A 1 170 ? -9.25 24.125 7.441 1 96.38 170 LEU A N 1
ATOM 1290 C CA . LEU A 1 170 ? -9.398 22.672 7.566 1 96.38 170 LEU A CA 1
ATOM 1291 C C . LEU A 1 170 ? -8.883 22.188 8.914 1 96.38 170 LEU A C 1
ATOM 1293 O O . LEU A 1 170 ? -9.461 21.281 9.516 1 96.38 170 LEU A O 1
ATOM 1297 N N . PHE A 1 171 ? -7.785 22.828 9.398 1 97.69 171 PHE A N 1
ATOM 1298 C CA . PHE A 1 171 ? -7.254 22.484 10.711 1 97.69 171 PHE A CA 1
ATOM 1299 C C . PHE A 1 171 ? -8.258 22.828 11.805 1 97.69 171 PHE A C 1
ATOM 1301 O O . PHE A 1 171 ? -8.5 22.016 12.703 1 97.69 171 PHE A O 1
ATOM 1308 N N . GLN A 1 172 ? -8.844 23.969 11.711 1 95.88 172 GLN A N 1
ATOM 1309 C CA . GLN A 1 172 ? -9.844 24.406 12.688 1 95.88 172 GLN A CA 1
ATOM 1310 C C . GLN A 1 172 ? -11.047 23.469 12.695 1 95.88 172 GLN A C 1
ATOM 1312 O O . GLN A 1 172 ? -11.523 23.062 13.758 1 95.88 172 GLN A O 1
ATOM 1317 N N . VAL A 1 173 ? -11.516 23.109 11.516 1 94.19 173 VAL A N 1
ATOM 1318 C CA . VAL A 1 173 ? -12.656 22.203 11.406 1 94.19 173 VAL A CA 1
ATOM 1319 C C . VAL A 1 173 ? -12.297 20.844 11.984 1 94.19 173 VAL A C 1
ATOM 1321 O O . VAL A 1 173 ? -13.125 20.188 12.625 1 94.19 173 VAL A O 1
ATOM 1324 N N . THR A 1 174 ? -11.07 20.391 11.75 1 96.25 174 THR A N 1
ATOM 1325 C CA . THR A 1 174 ? -10.594 19.125 12.305 1 96.25 174 THR A CA 1
ATOM 1326 C C . THR A 1 174 ? -10.688 19.125 13.828 1 96.25 174 THR A C 1
ATOM 1328 O O . THR A 1 174 ? -11.195 18.172 14.422 1 96.25 174 THR A O 1
ATOM 1331 N N . LEU A 1 175 ? -10.242 20.203 14.469 1 97.44 175 LEU A N 1
ATOM 1332 C CA . LEU A 1 175 ? -10.297 20.312 15.922 1 97.44 175 LEU A CA 1
ATOM 1333 C C . LEU A 1 175 ? -11.742 20.359 16.406 1 97.44 175 LEU A C 1
ATOM 1335 O O . LEU A 1 175 ? -12.102 19.703 17.391 1 97.44 175 LEU A O 1
ATOM 1339 N N . GLU A 1 176 ? -12.555 21.125 15.68 1 95.12 176 GLU A N 1
ATOM 1340 C CA . GLU A 1 176 ? -13.961 21.281 16.062 1 95.12 176 GLU A CA 1
ATOM 1341 C C . GLU A 1 176 ? -14.703 19.938 15.992 1 95.12 176 GLU A C 1
ATOM 1343 O O . GLU A 1 176 ? -15.523 19.641 16.859 1 95.12 176 GLU A O 1
ATOM 1348 N N . ARG A 1 177 ? -14.469 19.156 14.992 1 93.94 177 ARG A N 1
ATOM 1349 C CA . ARG A 1 177 ? -15.094 17.844 14.875 1 93.94 177 ARG A CA 1
ATOM 1350 C C . ARG A 1 177 ? -14.711 16.938 16.047 1 93.94 177 ARG A C 1
ATOM 1352 O O . ARG A 1 177 ? -15.555 16.234 16.594 1 93.94 177 ARG A O 1
ATOM 1359 N N . ASN A 1 178 ? -13.484 16.969 16.375 1 97.31 178 ASN A N 1
ATOM 1360 C CA . ASN A 1 178 ? -13.031 16.172 17.516 1 97.31 178 ASN A CA 1
ATOM 1361 C C . ASN A 1 178 ? -13.656 16.656 18.812 1 97.31 178 ASN A C 1
ATOM 1363 O O . ASN A 1 178 ? -14.07 15.852 19.656 1 97.31 178 ASN A O 1
ATOM 1367 N N . ASP A 1 179 ? -13.727 17.953 18.984 1 97 179 ASP A N 1
ATOM 1368 C CA . ASP A 1 179 ? -14.367 18.516 20.172 1 97 179 ASP A CA 1
ATOM 1369 C C . ASP A 1 179 ? -15.836 18.125 20.25 1 97 179 ASP A C 1
ATOM 1371 O O . ASP A 1 179 ? -16.391 17.984 21.344 1 97 179 ASP A O 1
ATOM 1375 N N . ALA A 1 180 ? -16.406 17.906 19.109 1 94.56 180 ALA A N 1
ATOM 1376 C CA . ALA A 1 180 ? -17.828 17.547 19.031 1 94.56 180 ALA A CA 1
ATOM 1377 C C . ALA A 1 180 ? -18.016 16.031 19.203 1 94.56 180 ALA A C 1
ATOM 1379 O O . ALA A 1 180 ? -19.125 15.531 19.125 1 94.56 180 ALA A O 1
ATOM 1380 N N . GLY A 1 181 ? -16.938 15.266 19.312 1 94.75 181 GLY A N 1
ATOM 1381 C CA . GLY A 1 181 ? -17.031 13.844 19.594 1 94.75 181 GLY A CA 1
ATOM 1382 C C . GLY A 1 181 ? -16.797 12.969 18.375 1 94.75 181 GLY A C 1
ATOM 1383 O O . GLY A 1 181 ? -16.875 11.742 18.469 1 94.75 181 GLY A O 1
ATOM 1384 N N . ASP A 1 182 ? -16.578 13.586 17.266 1 94.31 182 ASP A N 1
ATOM 1385 C CA . ASP A 1 182 ? -16.234 12.836 16.062 1 94.31 182 ASP A CA 1
ATOM 1386 C C . ASP A 1 182 ? -14.719 12.641 15.961 1 94.31 182 ASP A C 1
ATOM 1388 O O . ASP A 1 182 ? -13.984 13.578 15.656 1 94.31 182 ASP A O 1
ATOM 1392 N N . HIS A 1 183 ? -14.289 11.43 16.266 1 97.75 183 HIS A N 1
ATOM 1393 C CA . HIS A 1 183 ? -12.867 11.148 16.156 1 97.75 183 HIS A CA 1
ATOM 1394 C C . HIS A 1 183 ? -12.367 11.359 14.734 1 97.75 183 HIS A C 1
ATOM 1396 O O . HIS A 1 183 ? -12.703 10.586 13.836 1 97.75 183 HIS A O 1
ATOM 1402 N N . PHE A 1 184 ? -11.609 12.406 14.5 1 98 184 PHE A N 1
ATOM 1403 C CA . PHE A 1 184 ? -11.227 12.844 13.164 1 98 184 PHE A CA 1
ATOM 1404 C C . PHE A 1 184 ? -9.727 13.133 13.102 1 98 184 PHE A C 1
ATOM 1406 O O . PHE A 1 184 ? -9.297 14.25 13.398 1 98 184 PHE A O 1
ATOM 1413 N N . PRO A 1 185 ? -8.906 12.133 12.641 1 98.88 185 PRO A N 1
ATOM 1414 C CA . PRO A 1 185 ? -7.449 12.281 12.68 1 98.88 185 PRO A CA 1
ATOM 1415 C C . PRO A 1 185 ? -6.922 13.188 11.57 1 98.88 185 PRO A C 1
ATOM 1417 O O . PRO A 1 185 ? -7.574 13.344 10.531 1 98.88 185 PRO A O 1
ATOM 1420 N N . LEU A 1 186 ? -5.766 13.781 11.852 1 98.94 186 LEU A N 1
ATOM 1421 C CA . LEU A 1 186 ? -5.012 14.594 10.906 1 98.94 186 LEU A CA 1
ATOM 1422 C C . LEU A 1 186 ? -3.539 14.195 10.898 1 98.94 186 LEU A C 1
ATOM 1424 O O . LEU A 1 186 ? -2.904 14.133 11.953 1 98.94 186 LEU A O 1
ATOM 1428 N N . PHE A 1 187 ? -3.031 13.836 9.719 1 98.94 187 PHE A N 1
ATOM 1429 C CA . PHE A 1 187 ? -1.596 13.758 9.477 1 98.94 187 PHE A CA 1
ATOM 1430 C C . PHE A 1 187 ? -1.103 15.008 8.75 1 98.94 187 PHE A C 1
ATOM 1432 O O . PHE A 1 187 ? -1.713 15.445 7.777 1 98.94 187 PHE A O 1
ATOM 1439 N N . ALA A 1 188 ? -0.107 15.617 9.25 1 98.88 188 ALA A N 1
ATOM 1440 C CA . ALA A 1 188 ? 0.573 16.734 8.609 1 98.88 188 ALA A CA 1
ATOM 1441 C C . ALA A 1 188 ? 2.047 16.422 8.367 1 98.88 188 ALA A C 1
ATOM 1443 O O . ALA A 1 188 ? 2.803 16.188 9.312 1 98.88 188 ALA A O 1
ATOM 1444 N N . ILE A 1 189 ? 2.441 16.469 7.121 1 98.25 189 ILE A N 1
ATOM 1445 C CA . ILE A 1 189 ? 3.76 15.961 6.754 1 98.25 189 ILE A CA 1
ATOM 1446 C C . ILE A 1 189 ? 4.602 17.094 6.172 1 98.25 189 ILE A C 1
ATOM 1448 O O . ILE A 1 189 ? 4.16 17.797 5.266 1 98.25 189 ILE A O 1
ATOM 1452 N N . CYS A 1 190 ? 5.82 17.297 6.68 1 95.75 190 CYS A N 1
ATOM 1453 C CA . CYS A 1 190 ? 6.809 18.281 6.234 1 95.75 190 CYS A CA 1
ATOM 1454 C C . CYS A 1 190 ? 6.227 19.688 6.254 1 95.75 190 CYS A C 1
ATOM 1456 O O . CYS A 1 190 ? 6 20.25 7.324 1 95.75 190 CYS A O 1
ATOM 1458 N N . LEU A 1 191 ? 5.828 20.219 5.051 1 96.06 191 LEU A N 1
ATOM 1459 C CA . LEU A 1 191 ? 5.191 21.531 5.039 1 96.06 191 LEU A CA 1
ATOM 1460 C C . LEU A 1 191 ? 3.926 21.531 5.895 1 96.06 191 LEU A C 1
ATOM 1462 O O . LEU A 1 191 ? 3.623 22.516 6.566 1 96.06 191 LEU A O 1
ATOM 1466 N N . GLY A 1 192 ? 3.176 20.422 5.852 1 98.06 192 GLY A N 1
ATOM 1467 C CA . GLY A 1 192 ? 1.996 20.312 6.695 1 98.06 192 GLY A CA 1
ATOM 1468 C C . GLY A 1 192 ? 2.287 20.578 8.164 1 98.06 192 GLY A C 1
ATOM 1469 O O . GLY A 1 192 ? 1.535 21.281 8.828 1 98.06 192 GLY A O 1
ATOM 1470 N N . PHE A 1 193 ? 3.359 19.984 8.656 1 98.19 193 PHE A N 1
ATOM 1471 C CA . PHE A 1 193 ? 3.766 20.203 10.039 1 98.19 193 PHE A CA 1
ATOM 1472 C C . PHE A 1 193 ? 4.113 21.656 10.289 1 98.19 193 PHE A C 1
ATOM 1474 O O . PHE A 1 193 ? 3.693 22.234 11.289 1 98.19 193 PHE A O 1
ATOM 1481 N N . GLU A 1 194 ? 4.82 22.25 9.391 1 97.06 194 GLU A N 1
ATOM 1482 C CA . GLU A 1 194 ? 5.191 23.656 9.5 1 97.06 194 GLU A CA 1
ATOM 1483 C C . GLU A 1 194 ? 3.959 24.547 9.57 1 97.06 194 GLU A C 1
ATOM 1485 O O . GLU A 1 194 ? 3.869 25.422 10.43 1 97.06 194 GLU A O 1
ATOM 1490 N N . LEU A 1 195 ? 3.012 24.281 8.695 1 98.5 195 LEU A N 1
ATOM 1491 C CA . LEU A 1 195 ? 1.817 25.109 8.625 1 98.5 195 LEU A CA 1
ATOM 1492 C C . LEU A 1 195 ? 0.975 24.969 9.883 1 98.5 195 LEU A C 1
ATOM 1494 O O . LEU A 1 195 ? 0.483 25.969 10.422 1 98.5 195 LEU A O 1
ATOM 1498 N N . VAL A 1 196 ? 0.819 23.75 10.336 1 98.81 196 VAL A N 1
ATOM 1499 C CA . VAL A 1 196 ? 0.062 23.516 11.562 1 98.81 196 VAL A CA 1
ATOM 1500 C C . VAL A 1 196 ? 0.723 24.266 12.727 1 98.81 196 VAL A C 1
ATOM 1502 O O . VAL A 1 196 ? 0.038 24.875 13.555 1 98.81 196 VAL A O 1
ATOM 1505 N N . SER A 1 197 ? 2.043 24.25 12.805 1 98.69 197 SER A N 1
ATOM 1506 C CA . SER A 1 197 ? 2.781 24.953 13.852 1 98.69 197 SER A CA 1
ATOM 1507 C C . SER A 1 197 ? 2.592 26.453 13.758 1 98.69 197 SER A C 1
ATOM 1509 O O . SER A 1 197 ? 2.424 27.141 14.773 1 98.69 197 SER A O 1
ATOM 1511 N N . MET A 1 198 ? 2.625 26.969 12.555 1 98.56 198 MET A N 1
ATOM 1512 C CA . MET A 1 198 ? 2.381 28.391 12.344 1 98.56 198 MET A CA 1
ATOM 1513 C C . MET A 1 198 ? 0.983 28.781 12.812 1 98.56 198 MET A C 1
ATOM 1515 O O . MET A 1 198 ? 0.804 29.828 13.43 1 98.56 198 MET A O 1
ATOM 1519 N N . ILE A 1 199 ? 0.025 27.953 12.5 1 98.75 199 ILE A N 1
ATOM 1520 C CA . ILE A 1 199 ? -1.367 28.234 12.836 1 98.75 199 ILE A CA 1
ATOM 1521 C C . ILE A 1 199 ? -1.548 28.219 14.352 1 98.75 199 ILE A C 1
ATOM 1523 O O . ILE A 1 199 ? -2.119 29.141 14.93 1 98.75 199 ILE A O 1
ATOM 1527 N N . ILE A 1 200 ? -1.027 27.203 15.039 1 98.62 200 ILE A N 1
ATOM 1528 C CA . ILE A 1 200 ? -1.196 27.031 16.484 1 98.62 200 ILE A CA 1
ATOM 1529 C C . ILE A 1 200 ? -0.495 28.172 17.219 1 98.62 200 ILE A C 1
ATOM 1531 O O . ILE A 1 200 ? -1.043 28.734 18.172 1 98.62 200 ILE A O 1
ATOM 1535 N N . SER A 1 201 ? 0.705 28.562 16.766 1 98.38 201 SER A N 1
ATOM 1536 C CA . SER A 1 201 ? 1.514 29.578 17.453 1 98.38 201 SER A CA 1
ATOM 1537 C C . SER A 1 201 ? 1.083 30.984 17.062 1 98.38 201 SER A C 1
ATOM 1539 O O . SER A 1 201 ? 1.485 31.953 17.688 1 98.38 201 SER A O 1
ATOM 1541 N N . ASN A 1 202 ? 0.289 31.109 16 1 97.56 202 ASN A N 1
ATOM 1542 C CA . ASN A 1 202 ? -0.053 32.406 15.406 1 97.56 202 ASN A CA 1
ATOM 1543 C C . ASN A 1 202 ? 1.195 33.219 15.086 1 97.56 202 ASN A C 1
ATOM 1545 O O . ASN A 1 202 ? 1.255 34.406 15.375 1 97.56 202 ASN A O 1
ATOM 1549 N N . ASP A 1 203 ? 2.215 32.5 14.594 1 97.31 203 ASP A N 1
ATOM 1550 C CA . ASP A 1 203 ? 3.506 33.094 14.227 1 97.31 203 ASP A CA 1
ATOM 1551 C C . ASP A 1 203 ? 4.004 32.5 12.906 1 97.31 203 ASP A C 1
ATOM 1553 O O . ASP A 1 203 ? 4.465 31.359 12.859 1 97.31 203 ASP A O 1
ATOM 1557 N N . ARG A 1 204 ? 4.004 33.281 11.883 1 94.81 204 ARG A N 1
ATOM 1558 C CA . ARG A 1 204 ? 4.383 32.812 10.547 1 94.81 204 ARG A CA 1
ATOM 1559 C C . ARG A 1 204 ? 5.879 32.531 10.477 1 94.81 204 ARG A C 1
ATOM 1561 O O . ARG A 1 204 ? 6.344 31.875 9.539 1 94.81 204 ARG A O 1
ATOM 1568 N N . ASP A 1 205 ? 6.641 33 11.438 1 94.69 205 ASP A N 1
ATOM 1569 C CA . ASP A 1 205 ? 8.094 32.844 11.43 1 94.69 205 ASP A CA 1
ATOM 1570 C C . ASP A 1 205 ? 8.547 31.859 12.516 1 94.69 205 ASP A C 1
ATOM 1572 O O . ASP A 1 205 ? 9.695 31.922 12.961 1 94.69 205 ASP A O 1
ATOM 1576 N N . ILE A 1 206 ? 7.652 31.031 12.969 1 96.94 206 ILE A N 1
ATOM 1577 C CA . ILE A 1 206 ? 7.934 30.125 14.078 1 96.94 206 ILE A CA 1
ATOM 1578 C C . ILE A 1 206 ? 8.984 29.094 13.656 1 96.94 206 ILE A C 1
ATOM 1580 O O . ILE A 1 206 ? 9.773 28.641 14.484 1 96.94 206 ILE A O 1
ATOM 1584 N N . CYS A 1 207 ? 9.016 28.688 12.383 1 94.62 207 CYS A N 1
ATOM 1585 C CA . CYS A 1 207 ? 9.969 27.703 11.898 1 94.62 207 CYS A CA 1
ATOM 1586 C C . CYS A 1 207 ? 11.352 28.312 11.703 1 94.62 207 CYS A C 1
ATOM 1588 O O . CYS A 1 207 ? 11.461 29.5 11.367 1 94.62 207 CYS A O 1
ATOM 1590 N N . GLU A 1 208 ? 12.359 27.516 11.93 1 92.69 208 GLU A N 1
ATOM 1591 C CA . GLU A 1 208 ? 13.742 27.953 11.773 1 92.69 208 GLU A CA 1
ATOM 1592 C C . GLU A 1 208 ? 14.445 27.172 10.664 1 92.69 208 GLU A C 1
ATOM 1594 O O . GLU A 1 208 ? 13.992 26.094 10.266 1 92.69 208 GLU A O 1
ATOM 1599 N N . ARG A 1 209 ? 15.547 27.766 10.281 1 89.5 209 ARG A N 1
ATOM 1600 C CA . ARG A 1 209 ? 16.328 27.141 9.219 1 89.5 209 ARG A CA 1
ATOM 1601 C C . ARG A 1 209 ? 17.266 26.078 9.773 1 89.5 209 ARG A C 1
ATOM 1603 O O . ARG A 1 209 ? 17.875 26.281 10.828 1 89.5 209 ARG A O 1
ATOM 1610 N N . PHE A 1 210 ? 17.297 24.969 9.133 1 88.94 210 PHE A N 1
ATOM 1611 C CA . PHE A 1 210 ? 18.25 23.906 9.414 1 88.94 210 PHE A CA 1
ATOM 1612 C C . PHE A 1 210 ? 19.047 23.562 8.172 1 88.94 210 PHE A C 1
ATOM 1614 O O . PHE A 1 210 ? 18.641 23.875 7.051 1 88.94 210 PHE A O 1
ATOM 1621 N N . LYS A 1 211 ? 20.266 23.062 8.438 1 81.5 211 LYS A N 1
ATOM 1622 C CA . LYS A 1 211 ? 21.094 22.656 7.312 1 81.5 211 LYS A CA 1
ATOM 1623 C C . LYS A 1 211 ? 20.828 21.219 6.922 1 81.5 211 LYS A C 1
ATOM 1625 O O . LYS A 1 211 ? 20.812 20.328 7.777 1 81.5 211 LYS A O 1
ATOM 1630 N N . GLY A 1 212 ? 20.484 21.031 5.797 1 71.25 212 GLY A N 1
ATOM 1631 C CA . GLY A 1 212 ? 20.344 19.641 5.367 1 71.25 212 GLY A CA 1
ATOM 1632 C C . GLY A 1 212 ? 19.672 19.5 4.016 1 71.25 212 GLY A C 1
ATOM 1633 O O . GLY A 1 212 ? 18.844 20.344 3.637 1 71.25 212 GLY A O 1
ATOM 1634 N N . GLU A 1 213 ? 20.359 18.688 3.193 1 66.12 213 GLU A N 1
ATOM 1635 C CA . GLU A 1 213 ? 19.812 18.281 1.902 1 66.12 213 GLU A CA 1
ATOM 1636 C C . GLU A 1 213 ? 18.938 17.047 2.037 1 66.12 213 GLU A C 1
ATOM 1638 O O . GLU A 1 213 ? 18.641 16.609 3.15 1 66.12 213 GLU A O 1
ATOM 1643 N N . ASN A 1 214 ? 18.375 16.562 0.948 1 77.38 214 ASN A N 1
ATOM 1644 C CA . ASN A 1 214 ? 17.688 15.281 0.855 1 77.38 214 ASN A CA 1
ATOM 1645 C C . ASN A 1 214 ? 18.531 14.148 1.437 1 77.38 214 ASN A C 1
ATOM 1647 O O . ASN A 1 214 ? 19.641 13.891 0.961 1 77.38 214 ASN A O 1
ATOM 1651 N N . GLN A 1 215 ? 18.062 13.656 2.684 1 82.88 215 GLN A N 1
ATOM 1652 C CA . GLN A 1 215 ? 18.812 12.562 3.283 1 82.88 215 GLN A CA 1
ATOM 1653 C C . GLN A 1 215 ? 17.922 11.703 4.172 1 82.88 215 GLN A C 1
ATOM 1655 O O . GLN A 1 215 ? 16.969 12.211 4.781 1 82.88 215 GLN A O 1
ATOM 1660 N N . ALA A 1 216 ? 18.281 10.453 4.195 1 90.5 216 ALA A N 1
ATOM 1661 C CA . ALA A 1 216 ? 17.688 9.578 5.203 1 90.5 216 ALA A CA 1
ATOM 1662 C C . ALA A 1 216 ? 18.297 9.836 6.578 1 90.5 216 ALA A C 1
ATOM 1664 O O . ALA A 1 216 ? 19.469 10.195 6.688 1 90.5 216 ALA A O 1
ATOM 1665 N N . SER A 1 217 ? 17.484 9.742 7.613 1 91.88 217 SER A N 1
ATOM 1666 C CA . SER A 1 217 ? 17.984 10.023 8.961 1 91.88 217 SER A CA 1
ATOM 1667 C C . SER A 1 217 ? 17.422 9.031 9.969 1 91.88 217 SER A C 1
ATOM 1669 O O . SER A 1 217 ? 16.484 8.297 9.672 1 91.88 217 SER A O 1
ATOM 1671 N N . THR A 1 218 ? 18.109 9.016 11.078 1 94 218 THR A N 1
ATOM 1672 C CA . THR A 1 218 ? 17.578 8.32 12.242 1 94 218 THR A CA 1
ATOM 1673 C C . THR A 1 218 ? 16.531 9.172 12.953 1 94 218 THR A C 1
ATOM 1675 O O . THR A 1 218 ? 16.406 10.375 12.688 1 94 218 THR A O 1
ATOM 1678 N N . LEU A 1 219 ? 15.719 8.531 13.742 1 96.38 219 LEU A N 1
ATOM 1679 C CA . LEU A 1 219 ? 14.789 9.172 14.656 1 96.38 219 LEU A CA 1
ATOM 1680 C C . LEU A 1 219 ? 15.188 8.93 16.109 1 96.38 219 LEU A C 1
ATOM 1682 O O . LEU A 1 219 ? 15.258 7.777 16.547 1 96.38 219 LEU A O 1
ATOM 1686 N N . TYR A 1 220 ? 15.461 10.008 16.797 1 95.31 220 TYR A N 1
ATOM 1687 C CA . TYR A 1 220 ? 15.812 9.914 18.203 1 95.31 220 TYR A CA 1
ATOM 1688 C C . TYR A 1 220 ? 14.594 10.102 19.094 1 95.31 220 TYR A C 1
ATOM 1690 O O . TYR A 1 220 ? 13.828 11.055 18.922 1 95.31 220 TYR A O 1
ATOM 1698 N N . PHE A 1 221 ? 14.469 9.195 20.016 1 96.38 221 PHE A N 1
ATOM 1699 C CA . PHE A 1 221 ? 13.367 9.25 20.969 1 96.38 221 PHE A CA 1
ATOM 1700 C C . PHE A 1 221 ? 13.828 9.867 22.297 1 96.38 221 PHE A C 1
ATOM 1702 O O . PHE A 1 221 ? 14.398 9.172 23.141 1 96.38 221 PHE A O 1
ATOM 1709 N N . PRO A 1 222 ? 13.523 11.109 22.531 1 91.88 222 PRO A N 1
ATOM 1710 C CA . PRO A 1 222 ? 14 11.742 23.766 1 91.88 222 PRO A CA 1
ATOM 1711 C C . PRO A 1 222 ? 13.398 11.117 25.031 1 91.88 222 PRO A C 1
ATOM 1713 O O . PRO A 1 222 ? 14.047 11.102 26.078 1 91.88 222 PRO A O 1
ATOM 1716 N N . ASP A 1 223 ? 12.188 10.688 24.984 1 90.12 223 ASP A N 1
ATOM 1717 C CA . ASP A 1 223 ? 11.477 10.07 26.109 1 90.12 223 ASP A CA 1
ATOM 1718 C C . ASP A 1 223 ? 10.625 8.898 25.625 1 90.12 223 ASP A C 1
ATOM 1720 O O . ASP A 1 223 ? 9.547 9.102 25.062 1 90.12 223 ASP A O 1
ATOM 1724 N N . TYR A 1 224 ? 11.023 7.746 26 1 86.19 224 TYR A N 1
ATOM 1725 C CA . TYR A 1 224 ? 10.336 6.543 25.531 1 86.19 224 TYR A CA 1
ATOM 1726 C C . TYR A 1 224 ? 8.953 6.426 26.172 1 86.19 224 TYR A C 1
ATOM 1728 O O . TYR A 1 224 ? 8.094 5.711 25.656 1 86.19 224 TYR A O 1
ATOM 1736 N N . ALA A 1 225 ? 8.805 7.152 27.234 1 86.81 225 ALA A N 1
ATOM 1737 C CA . ALA A 1 225 ? 7.488 7.137 27.875 1 86.81 225 ALA A CA 1
ATOM 1738 C C . ALA A 1 225 ? 6.43 7.75 26.953 1 86.81 225 ALA A C 1
ATOM 1740 O O . ALA A 1 225 ? 5.25 7.406 27.047 1 86.81 225 ALA A O 1
ATOM 1741 N N . GLU A 1 226 ? 6.898 8.602 26.094 1 87.62 226 GLU A N 1
ATOM 1742 C CA . GLU A 1 226 ? 5.98 9.312 25.219 1 87.62 226 GLU A CA 1
ATOM 1743 C C . GLU A 1 226 ? 5.492 8.406 24.078 1 87.62 226 GLU A C 1
ATOM 1745 O O . GLU A 1 226 ? 4.582 8.773 23.328 1 87.62 226 GLU A O 1
ATOM 1750 N N . ILE A 1 227 ? 5.992 7.258 23.969 1 92.56 227 ILE A N 1
ATOM 1751 C CA . ILE A 1 227 ? 5.625 6.324 22.906 1 92.56 227 ILE A CA 1
ATOM 1752 C C . ILE A 1 227 ? 4.219 5.789 23.156 1 92.56 227 ILE A C 1
ATOM 1754 O O . ILE A 1 227 ? 3.477 5.516 22.219 1 92.56 227 ILE A O 1
ATOM 1758 N N . LYS A 1 228 ? 3.877 5.719 24.422 1 93.5 228 LYS A N 1
ATOM 1759 C CA . LYS A 1 228 ? 2.553 5.211 24.766 1 93.5 228 LYS A CA 1
ATOM 1760 C C . LYS A 1 228 ? 1.456 6.094 24.172 1 93.5 228 LYS A C 1
ATOM 1762 O O . LYS A 1 228 ? 1.488 7.316 24.328 1 93.5 228 LYS A O 1
ATOM 1767 N N . GLY A 1 229 ? 0.523 5.5 23.484 1 94.31 229 GLY A N 1
ATOM 1768 C CA . GLY A 1 229 ? -0.587 6.23 22.891 1 94.31 229 GLY A CA 1
ATOM 1769 C C . GLY A 1 229 ? -0.209 6.961 21.609 1 94.31 229 GLY A C 1
ATOM 1770 O O . GLY A 1 229 ? -1.05 7.617 21 1 94.31 229 GLY A O 1
ATOM 1771 N N . SER A 1 230 ? 1.039 6.793 21.172 1 97.56 230 SER A N 1
ATOM 1772 C CA . SER A 1 230 ? 1.515 7.535 20.016 1 97.56 230 SER A CA 1
ATOM 1773 C C . SER A 1 230 ? 1.521 6.66 18.766 1 97.56 230 SER A C 1
ATOM 1775 O O . SER A 1 230 ? 1.175 5.48 18.828 1 97.56 230 SER A O 1
ATOM 1777 N N . VAL A 1 231 ? 1.876 7.246 17.672 1 98.25 231 VAL A N 1
ATOM 1778 C CA . VAL A 1 231 ? 1.996 6.578 16.375 1 98.25 231 VAL A CA 1
ATOM 1779 C C . VAL A 1 231 ? 3.039 5.469 16.469 1 98.25 231 VAL A C 1
ATOM 1781 O O . VAL A 1 231 ? 2.977 4.488 15.719 1 98.25 231 VAL A O 1
ATOM 1784 N N . PHE A 1 232 ? 3.943 5.477 17.484 1 98.25 232 PHE A N 1
ATOM 1785 C CA . PHE A 1 232 ? 5.055 4.535 17.547 1 98.25 232 PHE A CA 1
ATOM 1786 C C . PHE A 1 232 ? 4.734 3.389 18.5 1 98.25 232 PHE A C 1
ATOM 1788 O O . PHE A 1 232 ? 5.492 2.42 18.594 1 98.25 232 PHE A O 1
ATOM 1795 N N . GLU A 1 233 ? 3.629 3.449 19.172 1 96.25 233 GLU A N 1
ATOM 1796 C CA . GLU A 1 233 ? 3.322 2.469 20.203 1 96.25 233 GLU A CA 1
ATOM 1797 C C . GLU A 1 233 ? 3.238 1.06 19.625 1 96.25 233 GLU A C 1
ATOM 1799 O O . GLU A 1 233 ? 3.699 0.099 20.25 1 96.25 233 GLU A O 1
ATOM 1804 N N . ARG A 1 234 ? 2.725 0.982 18.406 1 93.44 234 ARG A N 1
ATOM 1805 C CA . ARG A 1 234 ? 2.436 -0.34 17.859 1 93.44 234 ARG A CA 1
ATOM 1806 C C . ARG A 1 234 ? 3.611 -0.864 17.047 1 93.44 234 ARG A C 1
ATOM 1808 O O . ARG A 1 234 ? 3.531 -1.941 16.453 1 93.44 234 ARG A O 1
ATOM 1815 N N . PHE A 1 235 ? 4.637 -0.108 16.969 1 96.75 235 PHE A N 1
ATOM 1816 C CA . PHE A 1 235 ? 5.832 -0.606 16.297 1 96.75 235 PHE A CA 1
ATOM 1817 C C . PHE A 1 235 ? 6.426 -1.787 17.047 1 96.75 235 PHE A C 1
ATOM 1819 O O . PHE A 1 235 ? 6.496 -1.771 18.281 1 96.75 235 PHE A O 1
ATOM 1826 N N . PRO A 1 236 ? 6.859 -2.869 16.281 1 95.5 236 PRO A N 1
ATOM 1827 C CA . PRO A 1 236 ? 7.68 -3.867 16.969 1 95.5 236 PRO A CA 1
ATOM 1828 C C . PRO A 1 236 ? 8.938 -3.27 17.594 1 95.5 236 PRO A C 1
ATOM 1830 O O . PRO A 1 236 ? 9.547 -2.363 17.031 1 95.5 236 PRO A O 1
ATOM 1833 N N . LEU A 1 237 ? 9.328 -3.818 18.719 1 94.62 237 LEU A N 1
ATOM 1834 C CA . LEU A 1 237 ? 10.461 -3.287 19.469 1 94.62 237 LEU A CA 1
ATOM 1835 C C . LEU A 1 237 ? 11.719 -3.252 18.594 1 94.62 237 LEU A C 1
ATOM 1837 O O . LEU A 1 237 ? 12.477 -2.283 18.641 1 94.62 237 LEU A O 1
ATOM 1841 N N . GLU A 1 238 ? 11.891 -4.324 17.844 1 96.06 238 GLU A N 1
ATOM 1842 C CA . GLU A 1 238 ? 13.078 -4.383 16.984 1 96.06 238 GLU A CA 1
ATOM 1843 C C . GLU A 1 238 ? 13.07 -3.25 15.969 1 96.06 238 GLU A C 1
ATOM 1845 O O . GLU A 1 238 ? 14.125 -2.672 15.672 1 96.06 238 GLU A O 1
ATOM 1850 N N . LEU A 1 239 ? 11.945 -2.875 15.445 1 96.75 239 LEU A N 1
ATOM 1851 C CA . LEU A 1 239 ? 11.852 -1.805 14.461 1 96.75 239 LEU A CA 1
ATOM 1852 C C . LEU A 1 239 ? 12.062 -0.442 15.109 1 96.75 239 LEU A C 1
ATOM 1854 O O . LEU A 1 239 ? 12.656 0.453 14.508 1 96.75 239 LEU A O 1
ATOM 1858 N N . LEU A 1 240 ? 11.562 -0.257 16.359 1 96.12 240 LEU A N 1
ATOM 1859 C CA . LEU A 1 240 ? 11.797 0.977 17.109 1 96.12 240 LEU A CA 1
ATOM 1860 C C . LEU A 1 240 ? 13.281 1.208 17.328 1 96.12 240 LEU A C 1
ATOM 1862 O O . LEU A 1 240 ? 13.773 2.326 17.156 1 96.12 240 LEU A O 1
ATOM 1866 N N . TRP A 1 241 ? 13.922 0.132 17.641 1 95.5 241 TRP A N 1
ATOM 1867 C CA . TRP A 1 241 ? 15.359 0.22 17.828 1 95.5 241 TRP A CA 1
ATOM 1868 C C . TRP A 1 241 ? 16.062 0.603 16.531 1 95.5 241 TRP A C 1
ATOM 1870 O O . TRP A 1 241 ? 16.938 1.464 16.516 1 95.5 241 TRP A O 1
ATOM 1880 N N . LYS A 1 242 ? 15.664 0.023 15.492 1 96 242 LYS A N 1
ATOM 1881 C CA . LYS A 1 242 ? 16.297 0.292 14.203 1 96 242 LYS A CA 1
ATOM 1882 C C . LYS A 1 242 ? 16.031 1.729 13.758 1 96 242 LYS A C 1
ATOM 1884 O O . LYS A 1 242 ? 16.875 2.344 13.102 1 96 242 LYS A O 1
ATOM 1889 N N . LEU A 1 243 ? 14.891 2.275 14.109 1 95.88 243 LEU A N 1
ATOM 1890 C CA . LEU A 1 243 ? 14.578 3.662 13.773 1 95.88 243 LEU A CA 1
ATOM 1891 C C . LEU A 1 243 ? 15.602 4.613 14.375 1 95.88 243 LEU A C 1
ATOM 1893 O O . LEU A 1 243 ? 15.906 5.66 13.797 1 95.88 243 LEU A O 1
ATOM 1897 N N . SER A 1 244 ? 16.156 4.238 15.516 1 93.5 244 SER A N 1
ATOM 1898 C CA . SER A 1 244 ? 17.109 5.09 16.219 1 93.5 244 SER A CA 1
ATOM 1899 C C . SER A 1 244 ? 18.531 4.801 15.773 1 93.5 244 SER A C 1
ATOM 1901 O O . SER A 1 244 ? 19.438 5.617 15.992 1 93.5 244 SER A O 1
ATOM 1903 N N . ALA A 1 245 ? 18.734 3.668 15.109 1 93.88 245 ALA A N 1
ATOM 1904 C CA . ALA A 1 245 ? 20.094 3.225 14.812 1 93.88 245 ALA A CA 1
ATOM 1905 C C . ALA A 1 245 ? 20.375 3.301 13.32 1 93.88 245 ALA A C 1
ATOM 1907 O O . ALA A 1 245 ? 21.547 3.389 12.906 1 93.88 245 ALA A O 1
ATOM 1908 N N . GLU A 1 246 ? 19.359 3.18 12.562 1 94.31 246 GLU A N 1
ATOM 1909 C CA . GLU A 1 246 ? 19.484 3.17 11.109 1 94.31 246 GLU A CA 1
ATOM 1910 C C . GLU A 1 246 ? 18.734 4.328 10.477 1 94.31 246 GLU A C 1
ATOM 1912 O O . GLU A 1 246 ? 17.781 4.852 11.07 1 94.31 246 GLU A O 1
ATOM 1917 N N . CYS A 1 247 ? 19.172 4.793 9.312 1 94.19 247 CYS A N 1
ATOM 1918 C CA . CYS A 1 247 ? 18.547 5.906 8.617 1 94.19 247 CYS A CA 1
ATOM 1919 C C . CYS A 1 247 ? 17.328 5.441 7.824 1 94.19 247 CYS A C 1
ATOM 1921 O O . CYS A 1 247 ? 17.406 5.238 6.613 1 94.19 247 CYS A O 1
ATOM 1923 N N . LEU A 1 248 ? 16.219 5.363 8.539 1 96.69 248 LEU A N 1
ATOM 1924 C CA . LEU A 1 248 ? 15.016 4.777 7.949 1 96.69 248 LEU A CA 1
ATOM 1925 C C . LEU A 1 248 ? 13.961 5.848 7.688 1 96.69 248 LEU A C 1
ATOM 1927 O O . LEU A 1 248 ? 12.883 5.551 7.172 1 96.69 248 LEU A O 1
ATOM 1931 N N . ALA A 1 249 ? 14.242 7.098 8.055 1 94.69 249 ALA A N 1
ATOM 1932 C CA . ALA A 1 249 ? 13.305 8.195 7.852 1 94.69 249 ALA A CA 1
ATOM 1933 C C . ALA A 1 249 ? 13.797 9.148 6.77 1 94.69 249 ALA A C 1
ATOM 1935 O O . ALA A 1 249 ? 14.875 9.734 6.895 1 94.69 249 ALA A O 1
ATOM 1936 N N . MET A 1 250 ? 12.977 9.32 5.758 1 91.94 250 MET A N 1
ATOM 1937 C CA . MET A 1 250 ? 13.391 10.172 4.648 1 91.94 250 MET A CA 1
ATOM 1938 C C . MET A 1 250 ? 13.102 11.641 4.949 1 91.94 250 MET A C 1
ATOM 1940 O O . MET A 1 250 ? 11.953 12 5.211 1 91.94 250 MET A O 1
ATOM 1944 N N . GLN A 1 251 ? 14.141 12.406 4.938 1 82.31 251 GLN A N 1
ATOM 1945 C CA . GLN A 1 251 ? 14.055 13.859 5.016 1 82.31 251 GLN A CA 1
ATOM 1946 C C . GLN A 1 251 ? 14.219 14.492 3.637 1 82.31 251 GLN A C 1
ATOM 1948 O O . GLN A 1 251 ? 15.258 14.344 2.996 1 82.31 251 GLN A O 1
ATOM 1953 N N . ASN A 1 252 ? 13.211 14.945 3.062 1 73.81 252 ASN A N 1
ATOM 1954 C CA . ASN A 1 252 ? 13.234 15.547 1.731 1 73.81 252 ASN A CA 1
ATOM 1955 C C . ASN A 1 252 ? 12.812 17.016 1.768 1 73.81 252 ASN A C 1
ATOM 1957 O O . ASN A 1 252 ? 11.625 17.328 1.68 1 73.81 252 ASN A O 1
ATOM 1961 N N . HIS A 1 253 ? 13.781 17.891 1.93 1 65.12 253 HIS A N 1
ATOM 1962 C CA . HIS A 1 253 ? 13.445 19.281 2.205 1 65.12 253 HIS A CA 1
ATOM 1963 C C . HIS A 1 253 ? 13.945 20.203 1.097 1 65.12 253 HIS A C 1
ATOM 1965 O O . HIS A 1 253 ? 13.648 21.391 1.09 1 65.12 253 HIS A O 1
ATOM 1971 N N . LYS A 1 254 ? 14.781 19.641 0.272 1 56.53 254 LYS A N 1
ATOM 1972 C CA . LYS A 1 254 ? 15.383 20.578 -0.672 1 56.53 254 LYS A CA 1
ATOM 1973 C C . LYS A 1 254 ? 14.461 20.844 -1.854 1 56.53 254 LYS A C 1
ATOM 1975 O O . LYS A 1 254 ? 14.383 20.031 -2.783 1 56.53 254 LYS A O 1
ATOM 1980 N N . VAL A 1 255 ? 13.289 21.453 -1.493 1 49.66 255 VAL A N 1
ATOM 1981 C CA . VAL A 1 255 ? 12.695 22.062 -2.682 1 49.66 255 VAL A CA 1
ATOM 1982 C C . VAL A 1 255 ? 13.406 23.375 -3.012 1 49.66 255 VAL A C 1
ATOM 1984 O O . VAL A 1 255 ? 13.562 24.234 -2.145 1 49.66 255 VAL A O 1
ATOM 1987 N N . ARG A 1 256 ? 13.836 23.25 -4.379 1 46.22 256 ARG A N 1
ATOM 1988 C CA . ARG A 1 256 ? 14.633 24.359 -4.902 1 46.22 256 ARG A CA 1
ATOM 1989 C C . ARG A 1 256 ? 15.609 24.875 -3.854 1 46.22 256 ARG A C 1
ATOM 1991 O O . ARG A 1 256 ? 15.75 24.281 -2.785 1 46.22 256 ARG A O 1
ATOM 1998 N N . LEU A 1 257 ? 16.328 26 -3.932 1 43.5 257 LEU A N 1
ATOM 1999 C CA . LEU A 1 257 ? 17.219 26.812 -3.098 1 43.5 257 LEU A CA 1
ATOM 2000 C C . LEU A 1 257 ? 16.719 26.859 -1.658 1 43.5 257 LEU A C 1
ATOM 2002 O O . LEU A 1 257 ? 17.219 27.641 -0.848 1 43.5 257 LEU A O 1
ATOM 2006 N N . VAL A 1 258 ? 15.688 26.062 -1.387 1 47.31 258 VAL A N 1
ATOM 2007 C CA . VAL A 1 258 ? 15.078 26.328 -0.089 1 47.31 258 VAL A CA 1
ATOM 2008 C C . VAL A 1 258 ? 15.664 25.391 0.964 1 47.31 258 VAL A C 1
ATOM 2010 O O . VAL A 1 258 ? 15.852 24.203 0.712 1 47.31 258 VAL A O 1
ATOM 2013 N N . LYS A 1 259 ? 16.25 25.891 1.924 1 59.06 259 LYS A N 1
ATOM 2014 C CA . LYS A 1 259 ? 16.812 25.391 3.182 1 59.06 259 LYS A CA 1
ATOM 2015 C C . LYS A 1 259 ? 15.75 24.672 4.004 1 59.06 259 LYS A C 1
ATOM 2017 O O . LYS A 1 259 ? 14.555 24.906 3.834 1 59.06 259 LYS A O 1
ATOM 2022 N N . LEU A 1 260 ? 16.062 23.531 4.621 1 73.06 260 LEU A N 1
ATOM 2023 C CA . LEU A 1 260 ? 15.234 22.797 5.574 1 73.06 260 LEU A CA 1
ATOM 2024 C C . LEU A 1 260 ? 14.695 23.734 6.656 1 73.06 260 LEU A C 1
ATOM 2026 O O . LEU A 1 260 ? 15.469 24.406 7.336 1 73.06 260 LEU A O 1
ATOM 2030 N N . TYR A 1 261 ? 13.391 23.984 6.578 1 87.12 261 TYR A N 1
ATOM 2031 C CA . TYR A 1 261 ? 12.742 24.672 7.684 1 87.12 261 TYR A CA 1
ATOM 2032 C C . TYR A 1 261 ? 12.055 23.688 8.617 1 87.12 261 TYR A C 1
ATOM 2034 O O . TYR A 1 261 ? 11.586 22.641 8.18 1 87.12 261 TYR A O 1
ATOM 2042 N N . GLY A 1 262 ? 12.141 23.891 9.891 1 92.81 262 GLY A N 1
ATOM 2043 C CA . GLY A 1 262 ? 11.5 23.078 10.906 1 92.81 262 GLY A CA 1
ATOM 2044 C C . GLY A 1 262 ? 11.5 23.719 12.281 1 92.81 262 GLY A C 1
ATOM 2045 O O . GLY A 1 262 ? 11.703 24.938 12.398 1 92.81 262 GLY A O 1
ATOM 2046 N N . LEU A 1 263 ? 11.125 23 13.242 1 96.06 263 LEU A N 1
ATOM 2047 C CA . LEU A 1 263 ? 11.086 23.453 14.625 1 96.06 263 LEU A CA 1
ATOM 2048 C C . LEU A 1 263 ? 12.172 22.781 15.453 1 96.06 263 LEU A C 1
ATOM 2050 O O . LEU A 1 263 ? 12.344 21.562 15.391 1 96.06 263 LEU A O 1
ATOM 2054 N N . SER A 1 264 ? 12.906 23.625 16.156 1 96.56 264 SER A N 1
ATOM 2055 C CA . SER A 1 264 ? 13.758 23.016 17.172 1 96.56 264 SER A CA 1
ATOM 2056 C C . SER A 1 264 ? 12.953 22.641 18.406 1 96.56 264 SER A C 1
ATOM 2058 O O . SER A 1 264 ? 11.883 23.203 18.672 1 96.56 264 SER A O 1
ATOM 2060 N N . PRO A 1 265 ? 13.477 21.625 19.156 1 97.62 265 PRO A N 1
ATOM 2061 C CA . PRO A 1 265 ? 12.789 21.297 20.406 1 97.62 265 PRO A CA 1
ATOM 2062 C C . PRO A 1 265 ? 12.641 22.516 21.328 1 97.62 265 PRO A C 1
ATOM 2064 O O . PRO A 1 265 ? 11.578 22.703 21.938 1 97.62 265 PRO A O 1
ATOM 2067 N N . LYS A 1 266 ? 13.633 23.375 21.422 1 97.38 266 LYS A N 1
ATOM 2068 C CA . LYS A 1 266 ? 13.602 24.562 22.266 1 97.38 266 LYS A CA 1
ATOM 2069 C C . LYS A 1 266 ? 12.508 25.531 21.812 1 97.38 266 LYS A C 1
ATOM 2071 O O . LYS A 1 266 ? 11.734 26.031 22.625 1 97.38 266 LYS A O 1
ATOM 2076 N N . ARG A 1 267 ? 12.492 25.766 20.531 1 96.94 267 ARG A N 1
ATOM 2077 C CA . ARG A 1 267 ? 11.508 26.703 19.984 1 96.94 267 ARG A CA 1
ATOM 2078 C C . ARG A 1 267 ? 10.086 26.203 20.25 1 96.94 267 ARG A C 1
ATOM 2080 O O . ARG A 1 267 ? 9.203 27 20.562 1 96.94 267 ARG A O 1
ATOM 2087 N N . LEU A 1 268 ? 9.82 24.922 20.047 1 98.12 268 LEU A N 1
ATOM 2088 C CA . LEU A 1 268 ? 8.508 24.344 20.312 1 98.12 268 LEU A CA 1
ATOM 2089 C C . LEU A 1 268 ? 8.156 24.453 21.797 1 98.12 268 LEU A C 1
ATOM 2091 O O . LEU A 1 268 ? 7.047 24.875 22.141 1 98.12 268 LEU A O 1
ATOM 2095 N N . GLN A 1 269 ? 9.117 24.188 22.688 1 97.5 269 GLN A N 1
ATOM 2096 C CA . GLN A 1 269 ? 8.875 24.156 24.125 1 97.5 269 GLN A CA 1
ATOM 2097 C C . GLN A 1 269 ? 8.695 25.562 24.672 1 97.5 269 GLN A C 1
ATOM 2099 O O . GLN A 1 269 ? 7.922 25.781 25.625 1 97.5 269 GLN A O 1
ATOM 2104 N N . ASP A 1 270 ? 9.391 26.516 24.047 1 97.62 270 ASP A N 1
ATOM 2105 C CA . ASP A 1 270 ? 9.352 27.906 24.531 1 97.62 270 ASP A CA 1
ATOM 2106 C C . ASP A 1 270 ? 8.047 28.594 24.125 1 97.62 270 ASP A C 1
ATOM 2108 O O . ASP A 1 270 ? 7.695 29.641 24.672 1 97.62 270 ASP A O 1
ATOM 2112 N N . ASN A 1 271 ? 7.434 28.047 23.125 1 98.25 271 ASN A N 1
ATOM 2113 C CA . ASN A 1 271 ? 6.145 28.578 22.703 1 98.25 271 ASN A CA 1
ATOM 2114 C C . ASN A 1 271 ? 4.992 27.922 23.453 1 98.25 271 ASN A C 1
ATOM 2116 O O . ASN A 1 271 ? 4.707 26.734 23.234 1 98.25 271 ASN A O 1
ATOM 2120 N N . VAL A 1 272 ? 4.246 28.609 24.234 1 98.25 272 VAL A N 1
ATOM 2121 C CA . VAL A 1 272 ? 3.244 28.094 25.156 1 98.25 272 VAL A CA 1
ATOM 2122 C C . VAL A 1 272 ? 2.145 27.375 24.375 1 98.25 272 VAL A C 1
ATOM 2124 O O . VAL A 1 272 ? 1.683 26.312 24.781 1 98.25 272 VAL A O 1
ATOM 2127 N N . ALA A 1 273 ? 1.697 27.969 23.297 1 98.5 273 ALA A N 1
ATOM 2128 C CA . ALA A 1 273 ? 0.637 27.359 22.5 1 98.5 273 ALA A CA 1
ATOM 2129 C C . ALA A 1 273 ? 1.078 26.016 21.922 1 98.5 273 ALA A C 1
ATOM 2131 O O . ALA A 1 273 ? 0.336 25.031 21.984 1 98.5 273 ALA A O 1
ATOM 2132 N N . LEU A 1 274 ? 2.275 25.938 21.406 1 98.75 274 LEU A N 1
ATOM 2133 C CA . LEU A 1 274 ? 2.791 24.719 20.812 1 98.75 274 LEU A CA 1
ATOM 2134 C C . LEU A 1 274 ? 3.066 23.672 21.875 1 98.75 274 LEU A C 1
ATOM 2136 O O . LEU A 1 274 ? 2.73 22.5 21.703 1 98.75 274 LEU A O 1
ATOM 2140 N N . SER A 1 275 ? 3.691 24.078 22.969 1 98.38 275 SER A N 1
ATOM 2141 C CA . SER A 1 275 ? 4.066 23.125 24 1 98.38 275 SER A CA 1
ATOM 2142 C C . SER A 1 275 ? 2.836 22.562 24.703 1 98.38 275 SER A C 1
ATOM 2144 O O . SER A 1 275 ? 2.875 21.469 25.25 1 98.38 275 SER A O 1
ATOM 2146 N N . SER A 1 276 ? 1.767 23.328 24.719 1 98.44 276 SER A N 1
ATOM 2147 C CA . SER A 1 276 ? 0.521 22.859 25.312 1 98.44 276 SER A CA 1
ATOM 2148 C C . SER A 1 276 ? -0.231 21.938 24.359 1 98.44 276 SER A C 1
ATOM 2150 O O . SER A 1 276 ? -1.052 21.125 24.797 1 98.44 276 SER A O 1
ATOM 2152 N N . PHE A 1 277 ? 0.076 22.031 23.109 1 98.62 277 PHE A N 1
ATOM 2153 C CA . PHE A 1 277 ? -0.657 21.281 22.094 1 98.62 277 PHE A CA 1
ATOM 2154 C C . PHE A 1 277 ? 0.081 19.984 21.75 1 98.62 277 PHE A C 1
ATOM 2156 O O . PHE A 1 277 ? -0.537 18.938 21.594 1 98.62 277 PHE A O 1
ATOM 2163 N N . PHE A 1 278 ? 1.399 20.109 21.641 1 98.38 278 PHE A N 1
ATOM 2164 C CA . PHE A 1 278 ? 2.191 19.016 21.094 1 98.38 278 PHE A CA 1
ATOM 2165 C C . PHE A 1 278 ? 3.055 18.375 22.172 1 98.38 278 PHE A C 1
ATOM 2167 O O . PHE A 1 278 ? 3.631 19.062 23.016 1 98.38 278 PHE A O 1
ATOM 2174 N N . ARG A 1 279 ? 3.16 17.109 22.156 1 97.62 279 ARG A N 1
ATOM 2175 C CA . ARG A 1 279 ? 4.312 16.406 22.734 1 97.62 279 ARG A CA 1
ATOM 2176 C C . ARG A 1 279 ? 5.316 16.047 21.641 1 97.62 279 ARG A C 1
ATOM 2178 O O . ARG A 1 279 ? 4.934 15.688 20.531 1 97.62 279 ARG A O 1
ATOM 2185 N N . ILE A 1 280 ? 6.547 16.141 21.922 1 98.12 280 ILE A N 1
ATOM 2186 C CA . ILE A 1 280 ? 7.625 15.766 21 1 98.12 280 ILE A CA 1
ATOM 2187 C C . ILE A 1 280 ? 7.891 14.266 21.109 1 98.12 280 ILE A C 1
ATOM 2189 O O . ILE A 1 280 ? 8.195 13.758 22.188 1 98.12 280 ILE A O 1
ATOM 2193 N N . LEU A 1 281 ? 7.734 13.555 20.016 1 98.44 281 LEU A N 1
ATOM 2194 C CA . LEU A 1 281 ? 7.949 12.109 20.016 1 98.44 281 LEU A CA 1
ATOM 2195 C C . LEU A 1 281 ? 9.367 11.773 19.578 1 98.44 281 LEU A C 1
ATOM 2197 O O . LEU A 1 281 ? 10.023 10.922 20.188 1 98.44 281 LEU A O 1
ATOM 2201 N N . THR A 1 282 ? 9.82 12.391 18.5 1 98.25 282 THR A N 1
ATOM 2202 C CA . THR A 1 282 ? 11.18 12.141 18.016 1 98.25 282 THR A CA 1
ATOM 2203 C C . THR A 1 282 ? 11.844 13.438 17.562 1 98.25 282 THR A C 1
ATOM 2205 O O . THR A 1 282 ? 11.164 14.414 17.266 1 98.25 282 THR A O 1
ATOM 2208 N N . THR A 1 283 ? 13.133 13.445 17.562 1 96.62 283 THR A N 1
ATOM 2209 C CA . THR A 1 283 ? 13.969 14.492 16.984 1 96.62 283 THR A CA 1
ATOM 2210 C C . THR A 1 283 ? 15 13.898 16.031 1 96.62 283 THR A C 1
ATOM 2212 O O . THR A 1 283 ? 15.242 12.688 16.047 1 96.62 283 THR A O 1
ATOM 2215 N N . SER A 1 284 ? 15.438 14.672 15.164 1 93.81 284 SER A N 1
ATOM 2216 C CA . SER A 1 284 ? 16.531 14.336 14.25 1 93.81 284 SER A CA 1
ATOM 2217 C C . SER A 1 284 ? 17.562 15.461 14.188 1 93.81 284 SER A C 1
ATOM 2219 O O . SER A 1 284 ? 17.297 16.578 14.664 1 93.81 284 SER A O 1
ATOM 2221 N N . LYS A 1 285 ? 18.719 15.164 13.664 1 90.88 285 LYS A N 1
ATOM 2222 C CA . LYS A 1 285 ? 19.781 16.141 13.555 1 90.88 285 LYS A CA 1
ATOM 2223 C C . LYS A 1 285 ? 20.016 16.547 12.102 1 90.88 285 LYS A C 1
ATOM 2225 O O . LYS A 1 285 ? 19.953 15.711 11.203 1 90.88 285 LYS A O 1
ATOM 2230 N N . ASP A 1 286 ? 20.234 17.797 11.961 1 87.25 286 ASP A N 1
ATOM 2231 C CA . ASP A 1 286 ? 20.609 18.25 10.625 1 87.25 286 ASP A CA 1
ATOM 2232 C C . ASP A 1 286 ? 22.094 18.031 10.367 1 87.25 286 ASP A C 1
ATOM 2234 O O . ASP A 1 286 ? 22.766 17.344 11.141 1 87.25 286 ASP A O 1
ATOM 2238 N N . GLU A 1 287 ? 22.594 18.484 9.297 1 83.44 287 GLU A N 1
ATOM 2239 C CA . GLU A 1 287 ? 23.984 18.266 8.898 1 83.44 287 GLU A CA 1
ATOM 2240 C C . GLU A 1 287 ? 24.953 18.875 9.914 1 83.44 287 GLU A C 1
ATOM 2242 O O . GLU A 1 287 ? 26.078 18.406 10.047 1 83.44 287 GLU A O 1
ATOM 2247 N N . ASN A 1 288 ? 24.531 19.906 10.594 1 86.19 288 ASN A N 1
ATOM 2248 C CA . ASN A 1 288 ? 25.375 20.594 11.57 1 86.19 288 ASN A CA 1
ATOM 2249 C C . ASN A 1 288 ? 25.172 20.031 12.977 1 86.19 288 ASN A C 1
ATOM 2251 O O . ASN A 1 288 ? 25.734 20.562 13.938 1 86.19 288 ASN A O 1
ATOM 2255 N N . GLY A 1 289 ? 24.328 19.062 13.062 1 87.81 289 GLY A N 1
ATOM 2256 C CA . GLY A 1 289 ? 24.109 18.453 14.367 1 87.81 289 GLY A CA 1
ATOM 2257 C C . GLY A 1 289 ? 23.031 19.141 15.172 1 87.81 289 GLY A C 1
ATOM 2258 O O . GLY A 1 289 ? 22.828 18.828 16.344 1 87.81 289 GLY A O 1
ATOM 2259 N N . LYS A 1 290 ? 22.438 20.078 14.562 1 90.81 290 LYS A N 1
ATOM 2260 C CA . LYS A 1 290 ? 21.344 20.781 15.242 1 90.81 290 LYS A CA 1
ATOM 2261 C C . LYS A 1 290 ? 20.078 19.922 15.258 1 90.81 290 LYS A C 1
ATOM 2263 O O . LYS A 1 290 ? 19.688 19.375 14.234 1 90.81 290 LYS A O 1
ATOM 2268 N N . ASP A 1 291 ? 19.453 19.859 16.453 1 93.56 291 ASP A N 1
ATOM 2269 C CA . ASP A 1 291 ? 18.25 19.047 16.609 1 93.56 291 ASP A CA 1
ATOM 2270 C C . ASP A 1 291 ? 17.031 19.766 16.062 1 93.56 291 ASP A C 1
ATOM 2272 O O . ASP A 1 291 ? 16.859 20.969 16.297 1 93.56 291 ASP A O 1
ATOM 2276 N N . TYR A 1 292 ? 16.234 19.094 15.352 1 94.25 292 TYR A N 1
ATOM 2277 C CA . TYR A 1 292 ? 14.891 19.562 15.016 1 94.25 292 TYR A CA 1
ATOM 2278 C C . TYR A 1 292 ? 13.844 18.516 15.352 1 94.25 292 TYR A C 1
ATOM 2280 O O . TYR A 1 292 ? 14.156 17.328 15.453 1 94.25 292 TYR A O 1
ATOM 2288 N N . VAL A 1 293 ? 12.633 18.922 15.633 1 97.25 293 VAL A N 1
ATOM 2289 C CA . VAL A 1 293 ? 11.523 18.016 15.938 1 97.25 293 VAL A CA 1
ATOM 2290 C C . VAL A 1 293 ? 11.133 17.25 14.68 1 97.25 293 VAL A C 1
ATOM 2292 O O . VAL A 1 293 ? 10.688 17.828 13.688 1 97.25 293 VAL A O 1
ATOM 2295 N N . SER A 1 294 ? 11.273 15.945 14.734 1 96.88 294 SER A N 1
ATOM 2296 C CA . SER A 1 294 ? 10.953 15.133 13.562 1 96.88 294 SER A CA 1
ATOM 2297 C C . SER A 1 294 ? 9.523 14.617 13.633 1 96.88 294 SER A C 1
ATOM 2299 O O . SER A 1 294 ? 8.875 14.414 12.602 1 96.88 294 SER A O 1
ATOM 2301 N N . THR A 1 295 ? 9.055 14.297 14.828 1 98.62 295 THR A N 1
ATOM 2302 C CA . THR A 1 295 ? 7.668 13.875 15 1 98.62 295 THR A CA 1
ATOM 2303 C C . THR A 1 295 ? 7.066 14.5 16.25 1 98.62 295 THR A C 1
ATOM 2305 O O . THR A 1 295 ? 7.684 14.477 17.312 1 98.62 295 THR A O 1
ATOM 2308 N N . ALA A 1 296 ? 5.953 15.086 16.109 1 98.69 296 ALA A N 1
ATOM 2309 C CA . ALA A 1 296 ? 5.172 15.609 17.234 1 98.69 296 ALA A CA 1
ATOM 2310 C C . ALA A 1 296 ? 3.719 15.156 17.141 1 98.69 296 ALA A C 1
ATOM 2312 O O . ALA A 1 296 ? 3.188 14.961 16.047 1 98.69 296 ALA A O 1
ATOM 2313 N N . GLN A 1 297 ? 3.107 14.945 18.219 1 98.81 297 GLN A N 1
ATOM 2314 C CA . GLN A 1 297 ? 1.711 14.523 18.281 1 98.81 297 GLN A CA 1
ATOM 2315 C C . GLN A 1 297 ? 0.942 15.32 19.344 1 98.81 297 GLN A C 1
ATOM 2317 O O . GLN A 1 297 ? 1.473 15.617 20.406 1 98.81 297 GLN A O 1
ATOM 2322 N N . ALA A 1 298 ? -0.305 15.695 19.031 1 98.75 298 ALA A N 1
ATOM 2323 C CA . ALA A 1 298 ? -1.128 16.484 19.953 1 98.75 298 ALA A CA 1
ATOM 2324 C C . ALA A 1 298 ? -1.474 15.672 21.203 1 98.75 298 ALA A C 1
ATOM 2326 O O . ALA A 1 298 ? -1.623 14.453 21.141 1 98.75 298 ALA A O 1
ATOM 2327 N N . TYR A 1 299 ? -1.657 16.375 22.312 1 97.88 299 TYR A N 1
ATOM 2328 C CA . TYR A 1 299 ? -2.053 15.75 23.578 1 97.88 299 TYR A CA 1
ATOM 2329 C C . TYR A 1 299 ? -3.518 15.328 23.531 1 97.88 299 TYR A C 1
ATOM 2331 O O . TYR A 1 299 ? -3.869 14.242 24 1 97.88 299 TYR A O 1
ATOM 2339 N N . ASN A 1 300 ? -4.371 16.156 22.906 1 97.56 300 ASN A N 1
ATOM 2340 C CA . ASN A 1 300 ? -5.805 16 23.125 1 97.56 300 ASN A CA 1
ATOM 2341 C C . ASN A 1 300 ? -6.551 15.781 21.812 1 97.56 300 ASN A C 1
ATOM 2343 O O . ASN A 1 300 ? -7.785 15.781 21.781 1 97.56 300 ASN A O 1
ATOM 2347 N N . TYR A 1 301 ? -5.883 15.719 20.734 1 98.5 301 TYR A N 1
ATOM 2348 C CA . TYR A 1 301 ? -6.457 15.484 19.406 1 98.5 301 TYR A CA 1
ATOM 2349 C C . TYR A 1 301 ? -5.664 14.422 18.656 1 98.5 301 TYR A C 1
ATOM 2351 O O . TYR A 1 301 ? -4.461 14.258 18.875 1 98.5 301 TYR A O 1
ATOM 2359 N N . PRO A 1 302 ? -6.297 13.609 17.828 1 98.62 302 PRO A N 1
ATOM 2360 C CA . PRO A 1 302 ? -5.555 12.672 16.969 1 98.62 302 PRO A CA 1
ATOM 2361 C C . PRO A 1 302 ? -4.836 13.359 15.82 1 98.62 302 PRO A C 1
ATOM 2363 O O . PRO A 1 302 ? -5.066 13.016 14.656 1 98.62 302 PRO A O 1
ATOM 2366 N N . VAL A 1 303 ? -4 14.281 16.156 1 98.88 303 VAL A N 1
ATOM 2367 C CA . VAL A 1 303 ? -3.186 15.039 15.211 1 98.88 303 VAL A CA 1
ATOM 2368 C C . VAL A 1 303 ? -1.719 14.641 15.359 1 98.88 303 VAL A C 1
ATOM 2370 O O . VAL A 1 303 ? -1.145 14.742 16.438 1 98.88 303 VAL A O 1
ATOM 2373 N N . THR A 1 304 ? -1.168 14.109 14.336 1 98.88 304 THR A N 1
ATOM 2374 C CA . THR A 1 304 ? 0.238 13.719 14.305 1 98.88 304 THR A CA 1
ATOM 2375 C C . THR A 1 304 ? 0.976 14.43 13.172 1 98.88 304 THR A C 1
ATOM 2377 O O . THR A 1 304 ? 0.493 14.469 12.039 1 98.88 304 THR A O 1
ATOM 2380 N N . CYS A 1 305 ? 2.121 14.977 13.461 1 98.81 305 CYS A N 1
ATOM 2381 C CA . CYS A 1 305 ? 2.896 15.75 12.5 1 98.81 305 CYS A CA 1
ATOM 2382 C C . CYS A 1 305 ? 4.281 15.148 12.305 1 98.81 305 CYS A C 1
ATOM 2384 O O . CYS A 1 305 ? 4.898 14.68 13.266 1 98.81 305 CYS A O 1
ATOM 2386 N N . PHE A 1 306 ? 4.734 15.156 11.094 1 98.31 306 PHE A N 1
ATOM 2387 C CA . PHE A 1 306 ? 6.016 14.586 10.695 1 98.31 306 PHE A CA 1
ATOM 2388 C C . PHE A 1 306 ? 6.836 15.594 9.898 1 98.31 306 PHE A C 1
ATOM 2390 O O . PHE A 1 306 ? 6.355 16.141 8.906 1 98.31 306 PHE A O 1
ATOM 2397 N N . GLN A 1 307 ? 8.055 15.789 10.336 1 96.19 307 GLN A N 1
ATOM 2398 C CA . GLN A 1 307 ? 8.961 16.578 9.5 1 96.19 307 GLN A CA 1
ATOM 2399 C C . GLN A 1 307 ? 9.602 15.711 8.422 1 96.19 307 GLN A C 1
ATOM 2401 O O . GLN A 1 307 ? 10.164 16.234 7.449 1 96.19 307 GLN A O 1
ATOM 2406 N N . TRP A 1 308 ? 9.586 14.398 8.609 1 95.94 308 TRP A N 1
ATOM 2407 C CA . TRP A 1 308 ? 10.062 13.422 7.637 1 95.94 308 TRP A CA 1
ATOM 2408 C C . TRP A 1 308 ? 8.914 12.875 6.805 1 95.94 308 TRP A C 1
ATOM 2410 O O . TRP A 1 308 ? 7.75 13.234 7.027 1 95.94 308 TRP A O 1
ATOM 2420 N N . HIS A 1 309 ? 9.219 12.141 5.777 1 97.19 309 HIS A N 1
ATOM 2421 C CA . HIS A 1 309 ? 8.242 11.672 4.797 1 97.19 309 HIS A CA 1
ATOM 2422 C C . HIS A 1 309 ? 8.031 10.172 4.902 1 97.19 309 HIS A C 1
ATOM 2424 O O . HIS A 1 309 ? 8.711 9.391 4.23 1 97.19 309 HIS A O 1
ATOM 2430 N N . PRO A 1 310 ? 7.008 9.758 5.691 1 98.38 310 PRO A N 1
ATOM 2431 C CA . PRO A 1 310 ? 6.785 8.32 5.859 1 98.38 310 PRO A CA 1
ATOM 2432 C C . PRO A 1 310 ? 6.312 7.645 4.574 1 98.38 310 PRO A C 1
ATOM 2434 O O . PRO A 1 310 ? 6.418 6.422 4.445 1 98.38 310 PRO A O 1
ATOM 2437 N N . GLU A 1 311 ? 5.777 8.383 3.58 1 98.5 311 GLU A N 1
ATOM 2438 C CA . GLU A 1 311 ? 5.199 7.797 2.375 1 98.5 311 GLU A CA 1
ATOM 2439 C C . GLU A 1 311 ? 6.285 7.434 1.365 1 98.5 311 GLU A C 1
ATOM 2441 O O . GLU A 1 311 ? 6.062 6.613 0.475 1 98.5 311 GLU A O 1
ATOM 2446 N N . LYS A 1 312 ? 7.453 8.031 1.467 1 97.56 312 LYS A N 1
ATOM 2447 C CA . LYS A 1 312 ? 8.398 8 0.356 1 97.56 312 LYS A CA 1
ATOM 2448 C C . LYS A 1 312 ? 9.133 6.664 0.302 1 97.56 312 LYS A C 1
ATOM 2450 O O . LYS A 1 312 ? 9.477 6.18 -0.779 1 97.56 312 LYS A O 1
ATOM 2455 N N . ASN A 1 313 ? 9.398 6.023 1.438 1 98.19 313 ASN A N 1
ATOM 2456 C CA . ASN A 1 313 ? 10.18 4.793 1.467 1 98.19 313 ASN A CA 1
ATOM 2457 C C . ASN A 1 313 ? 9.625 3.754 0.497 1 98.19 313 ASN A C 1
ATOM 2459 O O . ASN A 1 313 ? 10.383 3.096 -0.218 1 98.19 313 ASN A O 1
ATOM 2463 N N . ALA A 1 314 ? 8.344 3.67 0.436 1 98.56 314 ALA A N 1
ATOM 2464 C CA . ALA A 1 314 ? 7.723 2.6 -0.341 1 98.56 314 ALA A CA 1
ATOM 2465 C C . ALA A 1 314 ? 7.363 3.078 -1.745 1 98.56 314 ALA A C 1
ATOM 2467 O O . ALA A 1 314 ? 7.266 2.275 -2.676 1 98.56 314 ALA A O 1
ATOM 2468 N N . PHE A 1 315 ? 7.246 4.418 -1.925 1 98.31 315 PHE A N 1
ATOM 2469 C CA . PHE A 1 315 ? 6.445 4.762 -3.096 1 98.31 315 PHE A CA 1
ATOM 2470 C C . PHE A 1 315 ? 7.168 5.785 -3.963 1 98.31 315 PHE A C 1
ATOM 2472 O O . PHE A 1 315 ? 6.672 6.172 -5.02 1 98.31 315 PHE A O 1
ATOM 2479 N N . GLU A 1 316 ? 8.305 6.293 -3.539 1 96.75 316 GLU A N 1
ATOM 2480 C CA . GLU A 1 316 ? 9.07 7.234 -4.352 1 96.75 316 GLU A CA 1
ATOM 2481 C C . GLU A 1 316 ? 10.453 6.684 -4.676 1 96.75 316 GLU A C 1
ATOM 2483 O O . GLU A 1 316 ? 11.156 6.195 -3.789 1 96.75 316 GLU A O 1
ATOM 2488 N N . TRP A 1 317 ? 10.891 6.809 -5.91 1 94.56 317 TRP A N 1
ATOM 2489 C CA . TRP A 1 317 ? 12.102 6.148 -6.375 1 94.56 317 TRP A CA 1
ATOM 2490 C C . TRP A 1 317 ? 13.062 7.152 -7.012 1 94.56 317 TRP A C 1
ATOM 2492 O O . TRP A 1 317 ? 14.141 6.781 -7.473 1 94.56 317 TRP A O 1
ATOM 2502 N N . GLY A 1 318 ? 12.727 8.414 -7.047 1 88.31 318 GLY A N 1
ATOM 2503 C CA . GLY A 1 318 ? 13.453 9.414 -7.82 1 88.31 318 GLY A CA 1
ATOM 2504 C C . GLY A 1 318 ? 14.766 9.82 -7.184 1 88.31 318 GLY A C 1
ATOM 2505 O O . GLY A 1 318 ? 15.664 10.312 -7.863 1 88.31 318 GLY A O 1
ATOM 2506 N N . LEU A 1 319 ? 14.875 9.664 -5.883 1 88.19 319 LEU A N 1
ATOM 2507 C CA . LEU A 1 319 ? 16.094 10.016 -5.176 1 88.19 319 LEU A CA 1
ATOM 2508 C C . LEU A 1 319 ? 16.812 8.773 -4.648 1 88.19 319 LEU A C 1
ATOM 2510 O O . LEU A 1 319 ? 16.188 7.922 -4.012 1 88.19 319 LEU A O 1
ATOM 2514 N N . SER A 1 320 ? 18.062 8.719 -4.828 1 87.69 320 SER A N 1
ATOM 2515 C CA . SER A 1 320 ? 18.844 7.531 -4.48 1 87.69 320 SER A CA 1
ATOM 2516 C C . SER A 1 320 ? 18.953 7.371 -2.971 1 87.69 320 SER A C 1
ATOM 2518 O O . SER A 1 320 ? 19.172 6.262 -2.473 1 87.69 320 SER A O 1
ATOM 2520 N N . MET A 1 321 ? 18.781 8.445 -2.223 1 88.94 321 MET A N 1
ATOM 2521 C CA . MET A 1 321 ? 19.016 8.383 -0.78 1 88.94 321 MET A CA 1
ATOM 2522 C C . MET A 1 321 ? 17.75 7.91 -0.056 1 88.94 321 MET A C 1
ATOM 2524 O O . MET A 1 321 ? 17.781 7.652 1.148 1 88.94 321 MET A O 1
ATOM 2528 N N . ILE A 1 322 ? 16.641 7.789 -0.743 1 93.94 322 ILE A N 1
ATOM 2529 C CA . ILE A 1 322 ? 15.422 7.285 -0.107 1 93.94 322 ILE A CA 1
ATOM 2530 C C . ILE A 1 322 ? 15.641 5.852 0.365 1 93.94 322 ILE A C 1
ATOM 2532 O O . ILE A 1 322 ? 16.047 4.992 -0.416 1 93.94 322 ILE A O 1
ATOM 2536 N N . PRO A 1 323 ? 15.406 5.578 1.619 1 96.31 323 PRO A N 1
ATOM 2537 C CA . PRO A 1 323 ? 15.578 4.203 2.092 1 96.31 323 PRO A CA 1
ATOM 2538 C C . PRO A 1 323 ? 14.492 3.262 1.588 1 96.31 323 PRO A C 1
ATOM 2540 O O . PRO A 1 323 ? 13.305 3.547 1.746 1 96.31 323 PRO A O 1
ATOM 2543 N N . HIS A 1 324 ? 14.891 2.158 1.014 1 97.38 324 HIS A N 1
ATOM 2544 C CA . HIS A 1 324 ? 13.938 1.213 0.443 1 97.38 324 HIS A CA 1
ATOM 2545 C C . HIS A 1 324 ? 14.102 -0.173 1.059 1 97.38 324 HIS A C 1
ATOM 2547 O O . HIS A 1 324 ? 13.547 -1.15 0.552 1 97.38 324 HIS A O 1
ATOM 2553 N N . SER A 1 325 ? 14.906 -0.299 2.145 1 97.25 325 SER A N 1
ATOM 2554 C CA . SER A 1 325 ? 15.016 -1.591 2.814 1 97.25 325 SER A CA 1
ATOM 2555 C C . SER A 1 325 ? 13.656 -2.074 3.305 1 97.25 325 SER A C 1
ATOM 2557 O O . SER A 1 325 ? 12.703 -1.291 3.389 1 97.25 325 SER A O 1
ATOM 2559 N N . GLU A 1 326 ? 13.578 -3.346 3.57 1 97.69 326 GLU A N 1
ATOM 2560 C CA . GLU A 1 326 ? 12.336 -3.889 4.117 1 97.69 326 GLU A CA 1
ATOM 2561 C C . GLU A 1 326 ? 11.93 -3.156 5.391 1 97.69 326 GLU A C 1
ATOM 2563 O O . GLU A 1 326 ? 10.75 -2.863 5.598 1 97.69 326 GLU A O 1
ATOM 2568 N N . ASP A 1 327 ? 12.891 -2.844 6.23 1 97.88 327 ASP A N 1
ATOM 2569 C CA . ASP A 1 327 ? 12.602 -2.129 7.473 1 97.88 327 ASP A CA 1
ATOM 2570 C C . ASP A 1 327 ? 12.031 -0.741 7.184 1 97.88 327 ASP A C 1
ATOM 2572 O O . ASP A 1 327 ? 11.102 -0.296 7.859 1 97.88 327 ASP A O 1
ATOM 2576 N N . ALA A 1 328 ? 12.609 -0.062 6.203 1 98.25 328 ALA A N 1
ATOM 2577 C CA . ALA A 1 328 ? 12.094 1.252 5.82 1 98.25 328 ALA A CA 1
ATOM 2578 C C . ALA A 1 328 ? 10.648 1.16 5.359 1 98.25 328 ALA A C 1
ATOM 2580 O O . ALA A 1 328 ? 9.82 2.002 5.715 1 98.25 328 ALA A O 1
ATOM 2581 N N . VAL A 1 329 ? 10.352 0.129 4.59 1 98.69 329 VAL A N 1
ATOM 2582 C CA . VAL A 1 329 ? 8.992 -0.084 4.102 1 98.69 329 VAL A CA 1
ATOM 2583 C C . VAL A 1 329 ? 8.055 -0.384 5.273 1 98.69 329 VAL A C 1
ATOM 2585 O O . VAL A 1 329 ? 6.93 0.115 5.32 1 98.69 329 VAL A O 1
ATOM 2588 N N . ARG A 1 330 ? 8.508 -1.178 6.195 1 98.56 330 ARG A N 1
ATOM 2589 C CA . ARG A 1 330 ? 7.719 -1.478 7.387 1 98.56 330 ARG A CA 1
ATOM 2590 C C . ARG A 1 330 ? 7.41 -0.208 8.172 1 98.56 330 ARG A C 1
ATOM 2592 O O . ARG A 1 330 ? 6.336 -0.081 8.766 1 98.56 330 ARG A O 1
ATOM 2599 N N . VAL A 1 331 ? 8.352 0.731 8.219 1 98.69 331 VAL A N 1
ATOM 2600 C CA . VAL A 1 331 ? 8.102 2.014 8.867 1 98.69 331 VAL A CA 1
ATOM 2601 C C . VAL A 1 331 ? 6.918 2.709 8.195 1 98.69 331 VAL A C 1
ATOM 2603 O O . VAL A 1 331 ? 5.992 3.168 8.867 1 98.69 331 VAL A O 1
ATOM 2606 N N . THR A 1 332 ? 6.918 2.744 6.863 1 98.88 332 THR A N 1
ATOM 2607 C CA . THR A 1 332 ? 5.809 3.32 6.105 1 98.88 332 THR A CA 1
ATOM 2608 C C . THR A 1 332 ? 4.492 2.639 6.473 1 98.88 332 THR A C 1
ATOM 2610 O O . THR A 1 332 ? 3.492 3.311 6.73 1 98.88 332 THR A O 1
ATOM 2613 N N . GLN A 1 333 ? 4.527 1.341 6.543 1 98.81 333 GLN A N 1
ATOM 2614 C CA . GLN A 1 333 ? 3.318 0.563 6.789 1 98.81 333 GLN A CA 1
ATOM 2615 C C . GLN A 1 333 ? 2.764 0.833 8.188 1 98.81 333 GLN A C 1
ATOM 2617 O O . GLN A 1 333 ? 1.558 1.018 8.359 1 98.81 333 GLN A O 1
ATOM 2622 N N . HIS A 1 334 ? 3.639 0.901 9.172 1 98.75 334 HIS A N 1
ATOM 2623 C CA . HIS A 1 334 ? 3.184 1.116 10.539 1 98.75 334 HIS A CA 1
ATOM 2624 C C . HIS A 1 334 ? 2.611 2.52 10.719 1 98.75 334 HIS A C 1
ATOM 2626 O O . HIS A 1 334 ? 1.607 2.701 11.406 1 98.75 334 HIS A O 1
ATOM 2632 N N . VAL A 1 335 ? 3.225 3.5 10.109 1 98.88 335 VAL A N 1
ATOM 2633 C CA . VAL A 1 335 ? 2.727 4.867 10.211 1 98.88 335 VAL A CA 1
ATOM 2634 C C . VAL A 1 335 ? 1.377 4.98 9.508 1 98.88 335 VAL A C 1
ATOM 2636 O O . VAL A 1 335 ? 0.437 5.574 10.047 1 98.88 335 VAL A O 1
ATOM 2639 N N . ALA A 1 336 ? 1.261 4.363 8.336 1 98.94 336 ALA A N 1
ATOM 2640 C CA . ALA A 1 336 ? 0.001 4.383 7.602 1 98.94 336 ALA A CA 1
ATOM 2641 C C . ALA A 1 336 ? -1.104 3.674 8.383 1 98.94 336 ALA A C 1
ATOM 2643 O O . ALA A 1 336 ? -2.23 4.168 8.461 1 98.94 336 ALA A O 1
ATOM 2644 N N . ASN A 1 337 ? -0.75 2.508 8.93 1 98.88 337 ASN A N 1
ATOM 2645 C CA . ASN A 1 337 ? -1.727 1.748 9.703 1 98.88 337 ASN A CA 1
ATOM 2646 C C . ASN A 1 337 ? -2.268 2.559 10.875 1 98.88 337 ASN A C 1
ATOM 2648 O O . ASN A 1 337 ? -3.445 2.447 11.219 1 98.88 337 ASN A O 1
ATOM 2652 N N . TYR A 1 338 ? -1.443 3.344 11.516 1 98.81 338 TYR A N 1
ATOM 2653 C CA . TYR A 1 338 ? -1.896 4.152 12.641 1 98.81 338 TYR A CA 1
ATOM 2654 C C . TYR A 1 338 ? -2.934 5.18 12.188 1 98.81 338 TYR A C 1
ATOM 2656 O O . TYR A 1 338 ? -3.992 5.309 12.805 1 98.81 338 TYR A O 1
ATOM 2664 N N . LEU A 1 339 ? -2.631 5.859 11.109 1 98.88 339 LEU A N 1
ATOM 2665 C CA . LEU A 1 339 ? -3.57 6.855 10.609 1 98.88 339 LEU A CA 1
ATOM 2666 C C . LEU A 1 339 ? -4.938 6.227 10.344 1 98.88 339 LEU A C 1
ATOM 2668 O O . LEU A 1 339 ? -5.961 6.766 10.766 1 98.88 339 LEU A O 1
ATOM 2672 N N . ILE A 1 340 ? -4.941 5.09 9.656 1 98.88 340 ILE A N 1
ATOM 2673 C CA . ILE A 1 340 ? -6.203 4.492 9.242 1 98.88 340 ILE A CA 1
ATOM 2674 C C . ILE A 1 340 ? -6.906 3.875 10.445 1 98.88 340 ILE A C 1
ATOM 2676 O O . ILE A 1 340 ? -8.133 3.9 10.539 1 98.88 340 ILE A O 1
ATOM 2680 N N . SER A 1 341 ? -6.094 3.359 11.414 1 98.62 341 SER A N 1
ATOM 2681 C CA . SER A 1 341 ? -6.711 2.885 12.641 1 98.62 341 SER A CA 1
ATOM 2682 C C . SER A 1 341 ? -7.453 4.008 13.359 1 98.62 341 SER A C 1
ATOM 2684 O O . SER A 1 341 ? -8.523 3.789 13.922 1 98.62 341 SER A O 1
ATOM 2686 N N . GLU A 1 342 ? -6.91 5.211 13.367 1 98.75 342 GLU A N 1
ATOM 2687 C CA . GLU A 1 342 ? -7.578 6.367 13.953 1 98.75 342 GLU A CA 1
ATOM 2688 C C . GLU A 1 342 ? -8.805 6.766 13.133 1 98.75 342 GLU A C 1
ATOM 2690 O O . GLU A 1 342 ? -9.844 7.113 13.695 1 98.75 342 GLU A O 1
ATOM 2695 N N . ALA A 1 343 ? -8.688 6.652 11.836 1 98.81 343 ALA A N 1
ATOM 2696 C CA . ALA A 1 343 ? -9.797 7.02 10.969 1 98.81 343 ALA A CA 1
ATOM 2697 C C . ALA A 1 343 ? -10.984 6.082 11.164 1 98.81 343 ALA A C 1
ATOM 2699 O O . ALA A 1 343 ? -12.141 6.5 11.055 1 98.81 343 ALA A O 1
ATOM 2700 N N . ARG A 1 344 ? -10.711 4.828 11.461 1 98.62 344 ARG A N 1
ATOM 2701 C CA . ARG A 1 344 ? -11.758 3.84 11.664 1 98.62 344 ARG A CA 1
ATOM 2702 C C . ARG A 1 344 ? -12.602 4.184 12.891 1 98.62 344 ARG A C 1
ATOM 2704 O O . ARG A 1 344 ? -13.727 3.693 13.039 1 98.62 344 ARG A O 1
ATOM 2711 N N . LYS A 1 345 ? -12.086 4.973 13.766 1 98.44 345 LYS A N 1
ATOM 2712 C CA . LYS A 1 345 ? -12.789 5.336 14.984 1 98.44 345 LYS A CA 1
ATOM 2713 C C . LYS A 1 345 ? -13.789 6.461 14.734 1 98.44 345 LYS A C 1
ATOM 2715 O O . LYS A 1 345 ? -14.586 6.801 15.609 1 98.44 345 LYS A O 1
ATOM 2720 N N . SER A 1 346 ? -13.711 7.039 13.547 1 97.44 346 SER A N 1
ATOM 2721 C CA . SER A 1 346 ? -14.648 8.109 13.195 1 97.44 346 SER A CA 1
ATOM 2722 C C . SER A 1 346 ? -16.094 7.609 13.211 1 97.44 346 SER A C 1
ATOM 2724 O O . SER A 1 346 ? -16.359 6.484 12.789 1 97.44 346 SER A O 1
ATOM 2726 N N . SER A 1 347 ? -17.031 8.414 13.633 1 94.94 347 SER A N 1
ATOM 2727 C CA . SER A 1 347 ? -18.438 8.062 13.641 1 94.94 347 SER A CA 1
ATOM 2728 C C . SER A 1 347 ? -19.109 8.414 12.32 1 94.94 347 SER A C 1
ATOM 2730 O O . SER A 1 347 ? -20.25 8.039 12.078 1 94.94 347 SER A O 1
ATOM 2732 N N . ASN A 1 348 ? -18.375 9.086 11.492 1 93.56 348 ASN A N 1
ATOM 2733 C CA . ASN A 1 348 ? -18.891 9.523 10.203 1 93.56 348 ASN A CA 1
ATOM 2734 C C . ASN A 1 348 ? -19.125 8.344 9.266 1 93.56 348 ASN A C 1
ATOM 2736 O O . ASN A 1 348 ? -18.25 7.488 9.109 1 93.56 348 ASN A O 1
ATOM 2740 N N . ARG A 1 349 ? -20.344 8.258 8.656 1 95.44 349 ARG A N 1
ATOM 2741 C CA . ARG A 1 349 ? -20.734 7.23 7.695 1 95.44 349 ARG A CA 1
ATOM 2742 C C . ARG A 1 349 ? -21.25 7.855 6.406 1 95.44 349 ARG A C 1
ATOM 2744 O O . ARG A 1 349 ? -22.453 7.906 6.172 1 95.44 349 ARG A O 1
ATOM 2751 N N . PRO A 1 350 ? -20.359 8.211 5.555 1 93.94 350 PRO A N 1
ATOM 2752 C CA . PRO A 1 350 ? -20.812 8.906 4.348 1 93.94 350 PRO A CA 1
ATOM 2753 C C . PRO A 1 350 ? -21.578 7.996 3.393 1 93.94 350 PRO A C 1
ATOM 2755 O O . PRO A 1 350 ? -21.391 6.777 3.408 1 93.94 350 PRO A O 1
ATOM 2758 N N . LEU A 1 351 ? -22.406 8.633 2.568 1 91.81 351 LEU A N 1
ATOM 2759 C CA . LEU A 1 351 ? -23.141 7.898 1.554 1 91.81 351 LEU A CA 1
ATOM 2760 C C . LEU A 1 351 ? -22.203 7.336 0.493 1 91.81 351 LEU A C 1
ATOM 2762 O O . LEU A 1 351 ? -21.406 8.07 -0.081 1 91.81 351 LEU A O 1
ATOM 2766 N N . THR A 1 352 ? -22.375 6.102 0.212 1 91.5 352 THR A N 1
ATOM 2767 C CA . THR A 1 352 ? -21.469 5.379 -0.675 1 91.5 352 THR A CA 1
ATOM 2768 C C . THR A 1 352 ? -21.422 6.039 -2.049 1 91.5 352 THR A C 1
ATOM 2770 O O . THR A 1 352 ? -20.328 6.219 -2.615 1 91.5 352 THR A O 1
ATOM 2773 N N . GLU A 1 353 ? -22.562 6.422 -2.576 1 90.88 353 GLU A N 1
ATOM 2774 C CA . GLU A 1 353 ? -22.609 7 -3.914 1 90.88 353 GLU A CA 1
ATOM 2775 C C . GLU A 1 353 ? -21.828 8.305 -3.986 1 90.88 353 GLU A C 1
ATOM 2777 O O . GLU A 1 353 ? -21.109 8.555 -4.961 1 90.88 353 GLU A O 1
ATOM 2782 N N . LYS A 1 354 ? -21.922 9.102 -2.953 1 92.81 354 LYS A N 1
ATOM 2783 C CA . LYS A 1 354 ? -21.203 10.367 -2.92 1 92.81 354 LYS A CA 1
ATOM 2784 C C . LYS A 1 354 ? -19.703 10.141 -2.799 1 92.81 354 LYS A C 1
ATOM 2786 O O . LYS A 1 354 ? -18.906 10.867 -3.396 1 92.81 354 LYS A O 1
ATOM 2791 N N . VAL A 1 355 ? -19.359 9.133 -2.014 1 94.69 355 VAL A N 1
ATOM 2792 C CA . VAL A 1 355 ? -17.953 8.789 -1.896 1 94.69 355 VAL A CA 1
ATOM 2793 C C . VAL A 1 355 ? -17.391 8.375 -3.26 1 94.69 355 VAL A C 1
ATOM 2795 O O . VAL A 1 355 ? -16.359 8.891 -3.701 1 94.69 355 VAL A O 1
ATOM 2798 N N . LEU A 1 356 ? -18.125 7.512 -3.975 1 94.81 356 LEU A N 1
ATOM 2799 C CA . LEU A 1 356 ? -17.688 7.012 -5.27 1 94.81 356 LEU A CA 1
ATOM 2800 C C . LEU A 1 356 ? -17.516 8.156 -6.266 1 94.81 356 LEU A C 1
ATOM 2802 O O . LEU A 1 356 ? -16.578 8.148 -7.066 1 94.81 356 LEU A O 1
ATOM 2806 N N . ASP A 1 357 ? -18.297 9.172 -6.168 1 94.19 357 ASP A N 1
ATOM 2807 C CA . ASP A 1 357 ? -18.297 10.297 -7.098 1 94.19 357 ASP A CA 1
ATOM 2808 C C . ASP A 1 357 ? -17.109 11.211 -6.844 1 94.19 357 ASP A C 1
ATOM 2810 O O . ASP A 1 357 ? -16.766 12.039 -7.688 1 94.19 357 ASP A O 1
ATOM 2814 N N . ASN A 1 358 ? -16.469 11.055 -5.645 1 95.38 358 ASN A N 1
ATOM 2815 C CA . ASN A 1 358 ? -15.453 12.039 -5.281 1 95.38 358 ASN A CA 1
ATOM 2816 C C . ASN A 1 358 ? -14.094 11.391 -5.051 1 95.38 358 ASN A C 1
ATOM 2818 O O . ASN A 1 358 ? -13.109 12.078 -4.777 1 95.38 358 ASN A O 1
ATOM 2822 N N . LEU A 1 359 ? -14.016 10.078 -5.254 1 97.56 359 LEU A N 1
ATOM 2823 C CA . LEU A 1 359 ? -12.773 9.352 -5.02 1 97.56 359 LEU A CA 1
ATOM 2824 C C . LEU A 1 359 ? -11.688 9.812 -5.98 1 97.56 359 LEU A C 1
ATOM 2826 O O . LEU A 1 359 ? -11.977 10.258 -7.09 1 97.56 359 LEU A O 1
ATOM 2830 N N . ILE A 1 360 ? -10.492 9.672 -5.559 1 98.5 360 ILE A N 1
ATOM 2831 C CA . ILE A 1 360 ? -9.312 9.984 -6.359 1 98.5 360 ILE A CA 1
ATOM 2832 C C . ILE A 1 360 ? -9.328 9.164 -7.648 1 98.5 360 ILE A C 1
ATOM 2834 O O . ILE A 1 360 ? -8.672 9.523 -8.625 1 98.5 360 ILE A O 1
ATOM 2838 N N . TYR A 1 361 ? -10.109 8.086 -7.676 1 97.5 361 TYR A N 1
ATOM 2839 C CA . TYR A 1 361 ? -10.219 7.207 -8.836 1 97.5 361 TYR A CA 1
ATOM 2840 C C . TYR A 1 361 ? -10.812 7.953 -10.031 1 97.5 361 TYR A C 1
ATOM 2842 O O . TYR A 1 361 ? -10.695 7.504 -11.172 1 97.5 361 TYR A O 1
ATOM 2850 N N . ASN A 1 362 ? -11.547 9.008 -9.789 1 96.88 362 ASN A N 1
ATOM 2851 C CA . ASN A 1 362 ? -12.125 9.82 -10.852 1 96.88 362 ASN A CA 1
ATOM 2852 C C . ASN A 1 362 ? -11.047 10.617 -11.586 1 96.88 362 ASN A C 1
ATOM 2854 O O . ASN A 1 362 ? -11.336 11.305 -12.57 1 96.88 362 ASN A O 1
ATOM 2858 N N . TYR A 1 363 ? -9.797 10.586 -11.133 1 96.94 363 TYR A N 1
ATOM 2859 C CA . TYR A 1 363 ? -8.625 11.227 -11.734 1 96.94 363 TYR A CA 1
ATOM 2860 C C . TYR A 1 363 ? -7.57 10.188 -12.102 1 96.94 363 TYR A C 1
ATOM 2862 O O . TYR A 1 363 ? -7.605 9.055 -11.617 1 96.94 363 TYR A O 1
ATOM 2870 N N . SER A 1 364 ? -6.652 10.516 -12.977 1 96 364 SER A N 1
ATOM 2871 C CA . SER A 1 364 ? -5.562 9.625 -13.359 1 96 364 SER A CA 1
ATOM 2872 C C . SER A 1 364 ? -4.207 10.227 -13 1 96 364 SER A C 1
ATOM 2874 O O . SER A 1 364 ? -3.969 11.414 -13.227 1 96 364 SER A O 1
ATOM 2876 N N . PRO A 1 365 ? -3.408 9.43 -12.406 1 97.12 365 PRO A N 1
ATOM 2877 C CA . PRO A 1 365 ? -2.062 9.938 -12.141 1 97.12 365 PRO A CA 1
ATOM 2878 C C . PRO A 1 365 ? -1.23 10.109 -13.406 1 97.12 365 PRO A C 1
ATOM 2880 O O . PRO A 1 365 ? -1.398 9.359 -14.367 1 97.12 365 PRO A O 1
ATOM 2883 N N . THR A 1 366 ? -0.357 11.094 -13.383 1 95.75 366 THR A N 1
ATOM 2884 C CA . THR A 1 366 ? 0.569 11.367 -14.484 1 95.75 366 THR A CA 1
ATOM 2885 C C . THR A 1 366 ? 1.983 10.93 -14.109 1 95.75 366 THR A C 1
ATOM 2887 O O . THR A 1 366 ? 2.473 11.242 -13.023 1 95.75 366 THR A O 1
ATOM 2890 N N . TYR A 1 367 ? 2.604 10.188 -15.086 1 95.75 367 TYR A N 1
ATOM 2891 C CA . TYR A 1 367 ? 3.971 9.727 -14.875 1 95.75 367 TYR A CA 1
ATOM 2892 C C . TYR A 1 367 ? 4.965 10.859 -15.055 1 95.75 367 TYR A C 1
ATOM 2894 O O . TYR A 1 367 ? 5.184 11.328 -16.172 1 95.75 367 TYR A O 1
ATOM 2902 N N . CYS A 1 368 ? 5.629 11.273 -13.938 1 91.12 368 CYS A N 1
ATOM 2903 C CA . CYS A 1 368 ? 6.57 12.391 -13.977 1 91.12 368 CYS A CA 1
ATOM 2904 C C . CYS A 1 368 ? 7.996 11.898 -13.734 1 91.12 368 CYS A C 1
ATOM 2906 O O . CYS A 1 368 ? 8.961 12.609 -14.047 1 91.12 368 CYS A O 1
ATOM 2908 N N . GLY A 1 369 ? 8.172 10.82 -13.273 1 87.94 369 GLY A N 1
ATOM 2909 C CA . GLY A 1 369 ? 9.461 10.328 -12.805 1 87.94 369 GLY A CA 1
ATOM 2910 C C . GLY A 1 369 ? 10.367 9.875 -13.93 1 87.94 369 GLY A C 1
ATOM 2911 O O . GLY A 1 369 ? 11.555 9.633 -13.719 1 87.94 369 GLY A O 1
ATOM 2912 N N . LYS A 1 370 ? 9.844 9.797 -15.141 1 85.5 370 LYS A N 1
ATOM 2913 C CA . LYS A 1 370 ? 10.664 9.375 -16.266 1 85.5 370 LYS A CA 1
ATOM 2914 C C . LYS A 1 370 ? 11.82 10.344 -16.5 1 85.5 370 LYS A C 1
ATOM 2916 O O . LYS A 1 370 ? 12.859 9.961 -17.031 1 85.5 370 LYS A O 1
ATOM 2921 N N . ALA A 1 371 ? 11.633 11.547 -16.047 1 75.12 371 ALA A N 1
ATOM 2922 C CA . ALA A 1 371 ? 12.641 12.586 -16.203 1 75.12 371 ALA A CA 1
ATOM 2923 C C . ALA A 1 371 ? 13.805 12.375 -15.234 1 75.12 371 ALA A C 1
ATOM 2925 O O . ALA A 1 371 ? 14.859 12.992 -15.375 1 75.12 371 ALA A O 1
ATOM 2926 N N . GLY A 1 372 ? 13.617 11.461 -14.32 1 72.62 372 GLY A N 1
ATOM 2927 C CA . GLY A 1 372 ? 14.672 11.141 -13.375 1 72.62 372 GLY A CA 1
ATOM 2928 C C . GLY A 1 372 ? 14.719 12.07 -12.18 1 72.62 372 GLY A C 1
ATOM 2929 O O . GLY A 1 372 ? 15.75 12.195 -11.516 1 72.62 372 GLY A O 1
ATOM 2930 N N . ARG A 1 373 ? 13.633 12.875 -12.055 1 76.19 373 ARG A N 1
ATOM 2931 C CA . ARG A 1 373 ? 13.594 13.781 -10.914 1 76.19 373 ARG A CA 1
ATOM 2932 C C . ARG A 1 373 ? 12.164 13.977 -10.422 1 76.19 373 ARG A C 1
ATOM 2934 O O . ARG A 1 373 ? 11.203 13.727 -11.156 1 76.19 373 ARG A O 1
ATOM 2941 N N . GLY A 1 374 ? 12.07 14.312 -9.117 1 85.06 374 GLY A N 1
ATOM 2942 C CA . GLY A 1 374 ? 10.773 14.625 -8.555 1 85.06 374 GLY A CA 1
ATOM 2943 C C . GLY A 1 374 ? 9.969 13.391 -8.188 1 85.06 374 GLY A C 1
ATOM 2944 O O . GLY A 1 374 ? 10.531 12.344 -7.863 1 85.06 374 GLY A O 1
ATOM 2945 N N . TYR A 1 375 ? 8.672 13.586 -8.148 1 93.25 375 TYR A N 1
ATOM 2946 C CA . TYR A 1 375 ? 7.75 12.5 -7.824 1 93.25 375 TYR A CA 1
ATOM 2947 C C . TYR A 1 375 ? 7.637 11.523 -8.984 1 93.25 375 TYR A C 1
ATOM 2949 O O . TYR A 1 375 ? 7.797 11.898 -10.148 1 93.25 375 TYR A O 1
ATOM 2957 N N . ASP A 1 376 ? 7.414 10.266 -8.703 1 95.56 376 ASP A N 1
ATOM 2958 C CA . ASP A 1 376 ? 7.219 9.273 -9.758 1 95.56 376 ASP A CA 1
ATOM 2959 C C . ASP A 1 376 ? 5.926 9.539 -10.523 1 95.56 376 ASP A C 1
ATOM 2961 O O . ASP A 1 376 ? 5.926 9.602 -11.758 1 95.56 376 ASP A O 1
ATOM 2965 N N . GLU A 1 377 ? 4.855 9.688 -9.82 1 97.12 377 GLU A N 1
ATOM 2966 C CA . GLU A 1 377 ? 3.543 10.008 -10.367 1 97.12 377 GLU A CA 1
ATOM 2967 C C . GLU A 1 377 ? 2.865 11.109 -9.562 1 97.12 377 GLU A C 1
ATOM 2969 O O . GLU A 1 377 ? 3.074 11.227 -8.352 1 97.12 377 GLU A O 1
ATOM 2974 N N . VAL A 1 378 ? 2.064 11.961 -10.258 1 96.81 378 VAL A N 1
ATOM 2975 C CA . VAL A 1 378 ? 1.32 13.031 -9.594 1 96.81 378 VAL A CA 1
ATOM 2976 C C . VAL A 1 378 ? -0.091 13.109 -10.172 1 96.81 378 VAL A C 1
ATOM 2978 O O . VAL A 1 378 ? -0.287 12.914 -11.375 1 96.81 378 VAL A O 1
ATOM 2981 N N . TYR A 1 379 ? -1.033 13.273 -9.297 1 97.94 379 TYR A N 1
ATOM 2982 C CA . TYR A 1 379 ? -2.357 13.711 -9.727 1 97.94 379 TYR A CA 1
ATOM 2983 C C . TYR A 1 379 ? -2.414 15.227 -9.867 1 97.94 379 TYR A C 1
ATOM 2985 O O . TYR A 1 379 ? -2.018 15.953 -8.953 1 97.94 379 TYR A O 1
ATOM 2993 N N . ILE A 1 380 ? -2.912 15.672 -10.969 1 97.38 380 ILE A N 1
ATOM 2994 C CA . ILE A 1 380 ? -2.998 17.109 -11.219 1 97.38 380 ILE A CA 1
ATOM 2995 C C . ILE A 1 380 ? -4.461 17.531 -11.328 1 97.38 380 ILE A C 1
ATOM 2997 O O . ILE A 1 380 ? -5.258 16.859 -12 1 97.38 380 ILE A O 1
ATOM 3001 N N . PHE A 1 381 ? -4.758 18.609 -10.641 1 96.56 381 PHE A N 1
ATOM 3002 C CA . PHE A 1 381 ? -6.117 19.141 -10.617 1 96.56 381 PHE A CA 1
ATOM 3003 C C . PHE A 1 381 ? -6.16 20.547 -11.203 1 96.56 381 PHE A C 1
ATOM 3005 O O . PHE A 1 381 ? -5.297 21.375 -10.898 1 96.56 381 PHE A O 1
ATOM 3012 N N . SER A 1 382 ? -6.977 20.719 -12.156 1 88.12 382 SER A N 1
ATOM 3013 C CA . SER A 1 382 ? -7.105 22.031 -12.781 1 88.12 382 SER A CA 1
ATOM 3014 C C . SER A 1 382 ? -8.57 22.453 -12.914 1 88.12 382 SER A C 1
ATOM 3016 O O . SER A 1 382 ? -9.453 21.594 -12.984 1 88.12 382 SER A O 1
ATOM 3018 N N . MET B 1 1 ? -64.938 -63.719 31.781 1 18.09 1 MET B N 1
ATOM 3019 C CA . MET B 1 1 ? -65.375 -63.125 33.031 1 18.09 1 MET B CA 1
ATOM 3020 C C . MET B 1 1 ? -64.438 -62 33.469 1 18.09 1 MET B C 1
ATOM 3022 O O . MET B 1 1 ? -64.875 -60.906 33.781 1 18.09 1 MET B O 1
ATOM 3026 N N . THR B 1 2 ? -63.375 -62.219 34.344 1 18.77 2 THR B N 1
ATOM 3027 C CA . THR B 1 2 ? -63.125 -61.719 35.719 1 18.77 2 THR B CA 1
ATOM 3028 C C . THR B 1 2 ? -62.312 -60.406 35.656 1 18.77 2 THR B C 1
ATOM 3030 O O . THR B 1 2 ? -61.656 -60.125 34.656 1 18.77 2 THR B O 1
ATOM 3033 N N . SER B 1 3 ? -61.906 -59.875 36.875 1 19.92 3 SER B N 1
ATOM 3034 C CA . SER B 1 3 ? -61.938 -58.781 37.844 1 19.92 3 SER B CA 1
ATOM 3035 C C . SER B 1 3 ? -60.719 -57.875 37.719 1 19.92 3 SER B C 1
ATOM 3037 O O . SER B 1 3 ? -59.75 -58.25 37.062 1 19.92 3 SER B O 1
ATOM 3039 N N . GLY B 1 4 ? -60.25 -57.188 38.906 1 20.33 4 GLY B N 1
ATOM 3040 C CA . GLY B 1 4 ? -60.094 -56.031 39.781 1 20.33 4 GLY B CA 1
ATOM 3041 C C . GLY B 1 4 ? -58.656 -55.656 40.031 1 20.33 4 GLY B C 1
ATOM 3042 O O . GLY B 1 4 ? -58.031 -56.219 40.938 1 20.33 4 GLY B O 1
ATOM 3043 N N . ARG B 1 5 ? -57.719 -55.562 39.281 1 21.42 5 ARG B N 1
ATOM 3044 C CA . ARG B 1 5 ? -56.375 -55.688 39.844 1 21.42 5 ARG B CA 1
ATOM 3045 C C . ARG B 1 5 ? -56.062 -54.562 40.812 1 21.42 5 ARG B C 1
ATOM 3047 O O . ARG B 1 5 ? -56.188 -53.375 40.469 1 21.42 5 ARG B O 1
ATOM 3054 N N . TRP B 1 6 ? -55.875 -54.781 42 1 17.88 6 TRP B N 1
ATOM 3055 C CA . TRP B 1 6 ? -55.75 -54.188 43.344 1 17.88 6 TRP B CA 1
ATOM 3056 C C . TRP B 1 6 ? -54.781 -53 43.344 1 17.88 6 TRP B C 1
ATOM 3058 O O . TRP B 1 6 ? -54.031 -52.812 42.375 1 17.88 6 TRP B O 1
ATOM 3068 N N . ASN B 1 7 ? -53.906 -52.844 44.375 1 16.47 7 ASN B N 1
ATOM 3069 C CA . ASN B 1 7 ? -53.875 -52.094 45.625 1 16.47 7 ASN B CA 1
ATOM 3070 C C . ASN B 1 7 ? -52.844 -50.969 45.594 1 16.47 7 ASN B C 1
ATOM 3072 O O . ASN B 1 7 ? -53.188 -49.812 45.844 1 16.47 7 ASN B O 1
ATOM 3076 N N . SER B 1 8 ? -51.656 -51.062 46.406 1 17.39 8 SER B N 1
ATOM 3077 C CA . SER B 1 8 ? -51.344 -50.406 47.656 1 17.39 8 SER B CA 1
ATOM 3078 C C . SER B 1 8 ? -50.438 -49.188 47.469 1 17.39 8 SER B C 1
ATOM 3080 O O . SER B 1 8 ? -49.719 -49.094 46.469 1 17.39 8 SER B O 1
ATOM 3082 N N . LEU B 1 9 ? -50.156 -48.219 48.531 1 18.08 9 LEU B N 1
ATOM 3083 C CA . LEU B 1 9 ? -50.156 -46.938 49.219 1 18.08 9 LEU B CA 1
ATOM 3084 C C . LEU B 1 9 ? -48.75 -46.438 49.438 1 18.08 9 LEU B C 1
ATOM 3086 O O . LEU B 1 9 ? -48.531 -45.281 49.812 1 18.08 9 LEU B O 1
ATOM 3090 N N . CYS B 1 10 ? -47.562 -47.094 49.281 1 18.03 10 CYS B N 1
ATOM 3091 C CA . CYS B 1 10 ? -46.688 -46.812 50.406 1 18.03 10 CYS B CA 1
ATOM 3092 C C . CYS B 1 10 ? -46.188 -45.406 50.406 1 18.03 10 CYS B C 1
ATOM 3094 O O . CYS B 1 10 ? -45.844 -44.875 49.344 1 18.03 10 CYS B O 1
ATOM 3096 N N . VAL B 1 11 ? -45.969 -44.625 51.594 1 18.47 11 VAL B N 1
ATOM 3097 C CA . VAL B 1 11 ? -45.906 -43.406 52.406 1 18.47 11 VAL B CA 1
ATOM 3098 C C . VAL B 1 11 ? -44.5 -42.844 52.375 1 18.47 11 VAL B C 1
ATOM 3100 O O . VAL B 1 11 ? -44.25 -41.75 52.875 1 18.47 11 VAL B O 1
ATOM 3103 N N . LEU B 1 12 ? -43.5 -43.125 51.719 1 19.05 12 LEU B N 1
ATOM 3104 C CA . LEU B 1 12 ? -42.312 -42.938 52.531 1 19.05 12 LEU B CA 1
ATOM 3105 C C . LEU B 1 12 ? -42.156 -41.469 52.875 1 19.05 12 LEU B C 1
ATOM 3107 O O . LEU B 1 12 ? -42.312 -40.594 52 1 19.05 12 LEU B O 1
ATOM 3111 N N . PRO B 1 13 ? -41.688 -41.062 54.156 1 17.73 13 PRO B N 1
ATOM 3112 C CA . PRO B 1 13 ? -41.688 -39.969 55.125 1 17.73 13 PRO B CA 1
ATOM 3113 C C . PRO B 1 13 ? -40.812 -38.781 54.656 1 17.73 13 PRO B C 1
ATOM 3115 O O . PRO B 1 13 ? -40.094 -38.906 53.656 1 17.73 13 PRO B O 1
ATOM 3118 N N . LEU B 1 14 ? -40 -38.156 55.719 1 16.89 14 LEU B N 1
ATOM 3119 C CA . LEU B 1 14 ? -39.969 -37.031 56.625 1 16.89 14 LEU B CA 1
ATOM 3120 C C . LEU B 1 14 ? -38.844 -36.062 56.281 1 16.89 14 LEU B C 1
ATOM 3122 O O . LEU B 1 14 ? -39.062 -34.844 56.188 1 16.89 14 LEU B O 1
ATOM 3126 N N . ILE B 1 15 ? -37.438 -36.312 56.594 1 17.86 15 ILE B N 1
ATOM 3127 C CA . ILE B 1 15 ? -36.781 -35.625 57.688 1 17.86 15 ILE B CA 1
ATOM 3128 C C . ILE B 1 15 ? -36.219 -34.281 57.188 1 17.86 15 ILE B C 1
ATOM 3130 O O . ILE B 1 15 ? -35.938 -34.125 56 1 17.86 15 ILE B O 1
ATOM 3134 N N . LEU B 1 16 ? -35.656 -33.312 58.188 1 17.23 16 LEU B N 1
ATOM 3135 C CA . LEU B 1 16 ? -35.562 -32 58.844 1 17.23 16 LEU B CA 1
ATOM 3136 C C . LEU B 1 16 ? -34.281 -31.297 58.438 1 17.23 16 LEU B C 1
ATOM 3138 O O . LEU B 1 16 ? -34.031 -30.156 58.844 1 17.23 16 LEU B O 1
ATOM 3142 N N . ILE B 1 17 ? -33.375 -31.703 57.656 1 18.03 17 ILE B N 1
ATOM 3143 C CA . ILE B 1 17 ? -32.031 -31.312 58.125 1 18.03 17 ILE B CA 1
ATOM 3144 C C . ILE B 1 17 ? -31.922 -29.781 58.156 1 18.03 17 ILE B C 1
ATOM 3146 O O . ILE B 1 17 ? -32.031 -29.141 57.094 1 18.03 17 ILE B O 1
ATOM 3150 N N . ALA B 1 18 ? -31.938 -29.109 59.344 1 17.17 18 ALA B N 1
ATOM 3151 C CA . ALA B 1 18 ? -31.906 -27.859 60.094 1 17.17 18 ALA B CA 1
ATOM 3152 C C . ALA B 1 18 ? -30.766 -26.969 59.594 1 17.17 18 ALA B C 1
ATOM 3154 O O . ALA B 1 18 ? -29.891 -27.406 58.875 1 17.17 18 ALA B O 1
ATOM 3155 N N . SER B 1 19 ? -29.891 -26.328 60.656 1 16.66 19 SER B N 1
ATOM 3156 C CA . SER B 1 19 ? -29.656 -25.062 61.344 1 16.66 19 SER B CA 1
ATOM 3157 C C . SER B 1 19 ? -28.328 -24.453 60.938 1 16.66 19 SER B C 1
ATOM 3159 O O . SER B 1 19 ? -28.062 -23.281 61.188 1 16.66 19 SER B O 1
ATOM 3161 N N . TYR B 1 20 ? -27.234 -25.266 60.719 1 17.11 20 TYR B N 1
ATOM 3162 C CA . TYR B 1 20 ? -26.047 -24.812 61.469 1 17.11 20 TYR B CA 1
ATOM 3163 C C . TYR B 1 20 ? -25.656 -23.406 61.031 1 17.11 20 TYR B C 1
ATOM 3165 O O . TYR B 1 20 ? -25.828 -23.031 59.844 1 17.11 20 TYR B O 1
ATOM 3173 N N . ILE B 1 21 ? -24.844 -22.641 61.906 1 17.92 21 ILE B N 1
ATOM 3174 C CA . ILE B 1 21 ? -24.484 -21.516 62.781 1 17.92 21 ILE B CA 1
ATOM 3175 C C . ILE B 1 21 ? -23.578 -20.562 62 1 17.92 21 ILE B C 1
ATOM 3177 O O . ILE B 1 21 ? -23.031 -20.906 60.969 1 17.92 21 ILE B O 1
ATOM 3181 N N . THR B 1 22 ? -22.359 -20.141 62.688 1 17.47 22 THR B N 1
ATOM 3182 C CA . THR B 1 22 ? -21.906 -18.984 63.438 1 17.47 22 THR B CA 1
ATOM 3183 C C . THR B 1 22 ? -20.969 -18.125 62.594 1 17.47 22 THR B C 1
ATOM 3185 O O . THR B 1 22 ? -20.531 -18.547 61.531 1 17.47 22 THR B O 1
ATOM 3188 N N . SER B 1 23 ? -19.734 -17.656 63.219 1 17.92 23 SER B N 1
ATOM 3189 C CA . SER B 1 23 ? -19.016 -16.516 63.781 1 17.92 23 SER B CA 1
ATOM 3190 C C . SER B 1 23 ? -17.828 -16.109 62.906 1 17.92 23 SER B C 1
ATOM 3192 O O . SER B 1 23 ? -16.891 -15.469 63.406 1 17.92 23 SER B O 1
ATOM 3194 N N . ILE B 1 24 ? -17.656 -16.422 61.688 1 18.72 24 ILE B N 1
ATOM 3195 C CA . ILE B 1 24 ? -16.266 -16.25 61.312 1 18.72 24 ILE B CA 1
ATOM 3196 C C . ILE B 1 24 ? -15.812 -14.82 61.625 1 18.72 24 ILE B C 1
ATOM 3198 O O . ILE B 1 24 ? -16.406 -13.859 61.125 1 18.72 24 ILE B O 1
ATOM 3202 N N . SER B 1 25 ? -15 -14.578 62.656 1 17.84 25 SER B N 1
ATOM 3203 C CA . SER B 1 25 ? -14.266 -13.609 63.469 1 17.84 25 SER B CA 1
ATOM 3204 C C . SER B 1 25 ? -13.438 -12.68 62.594 1 17.84 25 SER B C 1
ATOM 3206 O O . SER B 1 25 ? -13.109 -13.008 61.469 1 17.84 25 SER B O 1
ATOM 3208 N N . SER B 1 26 ? -12.75 -11.547 63.25 1 18.52 26 SER B N 1
ATOM 3209 C CA . SER B 1 26 ? -12.297 -10.164 63.312 1 18.52 26 SER B CA 1
ATOM 3210 C C . SER B 1 26 ? -10.914 -10.008 62.688 1 18.52 26 SER B C 1
ATOM 3212 O O . SER B 1 26 ? -10.305 -8.938 62.781 1 18.52 26 SER B O 1
ATOM 3214 N N . TYR B 1 27 ? -10.258 -11.016 62.094 1 17.52 27 TYR B N 1
ATOM 3215 C CA . TYR B 1 27 ? -8.812 -10.836 62.156 1 17.52 27 TYR B CA 1
ATOM 3216 C C . TYR B 1 27 ? -8.391 -9.523 61.531 1 17.52 27 TYR B C 1
ATOM 3218 O O . TYR B 1 27 ? -8.578 -9.32 60.312 1 17.52 27 TYR B O 1
ATOM 3226 N N . GLY B 1 28 ? -8.289 -8.328 62.281 1 17.61 28 GLY B N 1
ATOM 3227 C CA . GLY B 1 28 ? -7.918 -6.926 62.219 1 17.61 28 GLY B CA 1
ATOM 3228 C C . GLY B 1 28 ? -6.543 -6.703 61.594 1 17.61 28 GLY B C 1
ATOM 3229 O O . GLY B 1 28 ? -6.238 -5.609 61.125 1 17.61 28 GLY B O 1
ATOM 3230 N N . GLU B 1 29 ? -5.441 -7.438 61.969 1 18.92 29 GLU B N 1
ATOM 3231 C CA . GLU B 1 29 ? -4.246 -6.711 62.375 1 18.92 29 GLU B CA 1
ATOM 3232 C C . GLU B 1 29 ? -3.629 -5.953 61.219 1 18.92 29 GLU B C 1
ATOM 3234 O O . GLU B 1 29 ? -3.75 -6.375 60.062 1 18.92 29 GLU B O 1
ATOM 3239 N N . THR B 1 30 ? -3.002 -4.652 61.5 1 19.09 30 THR B N 1
ATOM 3240 C CA . THR B 1 30 ? -2.447 -3.371 61.062 1 19.09 30 THR B CA 1
ATOM 3241 C C . THR B 1 30 ? -1.108 -3.566 60.375 1 19.09 30 THR B C 1
ATOM 3243 O O . THR B 1 30 ? -0.439 -2.594 60 1 19.09 30 THR B O 1
ATOM 3246 N N . MET B 1 31 ? -0.823 -4.523 59.562 1 17.47 31 MET B N 1
ATOM 3247 C CA . MET B 1 31 ? 0.587 -4.723 59.25 1 17.47 31 MET B CA 1
ATOM 3248 C C . MET B 1 31 ? 1.203 -3.443 58.688 1 17.47 31 MET B C 1
ATOM 3250 O O . MET B 1 31 ? 0.745 -2.922 57.656 1 17.47 31 MET B O 1
ATOM 3254 N N . GLY B 1 32 ? 1.896 -2.438 59.469 1 18.02 32 GLY B N 1
ATOM 3255 C CA . GLY B 1 32 ? 2.617 -1.175 59.469 1 18.02 32 GLY B CA 1
ATOM 3256 C C . GLY B 1 32 ? 3.793 -1.163 58.5 1 18.02 32 GLY B C 1
ATOM 3257 O O . GLY B 1 32 ? 4.43 -0.126 58.312 1 18.02 32 GLY B O 1
ATOM 3258 N N . GLY B 1 33 ? 4.551 -2.178 58.25 1 18.5 33 GLY B N 1
ATOM 3259 C CA . GLY B 1 33 ? 5.984 -1.95 58.125 1 18.5 33 GLY B CA 1
ATOM 3260 C C . GLY B 1 33 ? 6.34 -1.017 57 1 18.5 33 GLY B C 1
ATOM 3261 O O . GLY B 1 33 ? 5.793 -1.131 55.875 1 18.5 33 GLY B O 1
ATOM 3262 N N . SER B 1 34 ? 6.879 0.286 57.219 1 19.66 34 SER B N 1
ATOM 3263 C CA . SER B 1 34 ? 7.426 1.474 56.594 1 19.66 34 SER B CA 1
ATOM 3264 C C . SER B 1 34 ? 8.641 1.125 55.719 1 19.66 34 SER B C 1
ATOM 3266 O O . SER B 1 34 ? 9.719 0.856 56.25 1 19.66 34 SER B O 1
ATOM 3268 N N . VAL B 1 35 ? 8.781 0.161 54.938 1 19.27 35 VAL B N 1
ATOM 3269 C CA . VAL B 1 35 ? 10.102 -0.125 54.406 1 19.27 35 VAL B CA 1
ATOM 3270 C C . VAL B 1 35 ? 10.648 1.112 53.688 1 19.27 35 VAL B C 1
ATOM 3272 O O . VAL B 1 35 ? 10.023 1.634 52.781 1 19.27 35 VAL B O 1
ATOM 3275 N N . LEU B 1 36 ? 11.57 1.899 54.312 1 19.72 36 LEU B N 1
ATOM 3276 C CA . LEU B 1 36 ? 12.438 3.033 54 1 19.72 36 LEU B CA 1
ATOM 3277 C C . LEU B 1 36 ? 13.273 2.748 52.75 1 19.72 36 LEU B C 1
ATOM 3279 O O . LEU B 1 36 ? 14.219 1.955 52.812 1 19.72 36 LEU B O 1
ATOM 3283 N N . LEU B 1 37 ? 12.844 2.355 51.719 1 18.12 37 LEU B N 1
ATOM 3284 C CA . LEU B 1 37 ? 13.695 2.104 50.562 1 18.12 37 LEU B CA 1
ATOM 3285 C C . LEU B 1 37 ? 14.516 3.342 50.188 1 18.12 37 LEU B C 1
ATOM 3287 O O . LEU B 1 37 ? 14.039 4.223 49.469 1 18.12 37 LEU B O 1
ATOM 3291 N N . ARG B 1 38 ? 15.242 4.055 51.125 1 21.41 38 ARG B N 1
ATOM 3292 C CA . ARG B 1 38 ? 16.125 5.199 50.938 1 21.41 38 ARG B CA 1
ATOM 3293 C C . ARG B 1 38 ? 17.328 4.82 50.062 1 21.41 38 ARG B C 1
ATOM 3295 O O . ARG B 1 38 ? 18.25 5.613 49.906 1 21.41 38 ARG B O 1
ATOM 3302 N N . GLY B 1 39 ? 17.656 3.635 49.781 1 21.83 39 GLY B N 1
ATOM 3303 C CA . GLY B 1 39 ? 19.094 3.525 49.594 1 21.83 39 GLY B CA 1
ATOM 3304 C C . GLY B 1 39 ? 19.641 4.559 48.625 1 21.83 39 GLY B C 1
ATOM 3305 O O . GLY B 1 39 ? 18.891 5.164 47.844 1 21.83 39 GLY B O 1
ATOM 3306 N N . ARG B 1 40 ? 21.078 4.883 48.688 1 22.05 40 ARG B N 1
ATOM 3307 C CA . ARG B 1 40 ? 22.078 5.797 48.156 1 22.05 40 ARG B CA 1
ATOM 3308 C C . ARG B 1 40 ? 22.203 5.656 46.625 1 22.05 40 ARG B C 1
ATOM 3310 O O . ARG B 1 40 ? 22.734 4.656 46.156 1 22.05 40 ARG B O 1
ATOM 3317 N N . TRP B 1 41 ? 21.266 5.922 45.844 1 23.2 41 TRP B N 1
ATOM 3318 C CA . TRP B 1 41 ? 21.344 6.113 44.375 1 23.2 41 TRP B CA 1
ATOM 3319 C C . TRP B 1 41 ? 22.469 7.074 44.031 1 23.2 41 TRP B C 1
ATOM 3321 O O . TRP B 1 41 ? 22.25 8.266 43.812 1 23.2 41 TRP B O 1
ATOM 3331 N N . GLY B 1 42 ? 23.531 7.109 44.781 1 22.2 42 GLY B N 1
ATOM 3332 C CA . GLY B 1 42 ? 24.625 8.047 44.594 1 22.2 42 GLY B CA 1
ATOM 3333 C C . GLY B 1 42 ? 25.25 7.941 43.219 1 22.2 42 GLY B C 1
ATOM 3334 O O . GLY B 1 42 ? 25.703 8.938 42.656 1 22.2 42 GLY B O 1
ATOM 3335 N N . GLU B 1 43 ? 25.891 6.801 42.906 1 23.83 43 GLU B N 1
ATOM 3336 C CA . GLU B 1 43 ? 27.047 6.949 42.031 1 23.83 43 GLU B CA 1
ATOM 3337 C C . GLU B 1 43 ? 26.625 7.43 40.656 1 23.83 43 GLU B C 1
ATOM 3339 O O . GLU B 1 43 ? 25.469 7.281 40.25 1 23.83 43 GLU B O 1
ATOM 3344 N N . GLU B 1 44 ? 27.703 7.789 39.75 1 23.41 44 GLU B N 1
ATOM 3345 C CA . GLU B 1 44 ? 27.766 8.484 38.469 1 23.41 44 GLU B CA 1
ATOM 3346 C C . GLU B 1 44 ? 27.094 7.68 37.375 1 23.41 44 GLU B C 1
ATOM 3348 O O . GLU B 1 44 ? 27.562 6.598 37.031 1 23.41 44 GLU B O 1
ATOM 3353 N N . ALA B 1 45 ? 25.859 7.496 37.375 1 29.27 45 ALA B N 1
ATOM 3354 C CA . ALA B 1 45 ? 25.25 7.023 36.125 1 29.27 45 ALA B CA 1
ATOM 3355 C C . ALA B 1 45 ? 25.953 7.602 34.906 1 29.27 45 ALA B C 1
ATOM 3357 O O . ALA B 1 45 ? 25.891 8.812 34.656 1 29.27 45 ALA B O 1
ATOM 3358 N N . GLU B 1 46 ? 27.109 6.988 34.594 1 26.83 46 GLU B N 1
ATOM 3359 C CA . GLU B 1 46 ? 27.781 7.395 33.344 1 26.83 46 GLU B CA 1
ATOM 3360 C C . GLU B 1 46 ? 26.766 7.613 32.219 1 26.83 46 GLU B C 1
ATOM 3362 O O . GLU B 1 46 ? 26.047 6.691 31.844 1 26.83 46 GLU B O 1
ATOM 3367 N N . PHE B 1 47 ? 26.141 8.719 32.281 1 25.89 47 PHE B N 1
ATOM 3368 C CA . PHE B 1 47 ? 25.516 9.203 31.047 1 25.89 47 PHE B CA 1
ATOM 3369 C C . PHE B 1 47 ? 26.359 8.82 29.828 1 25.89 47 PHE B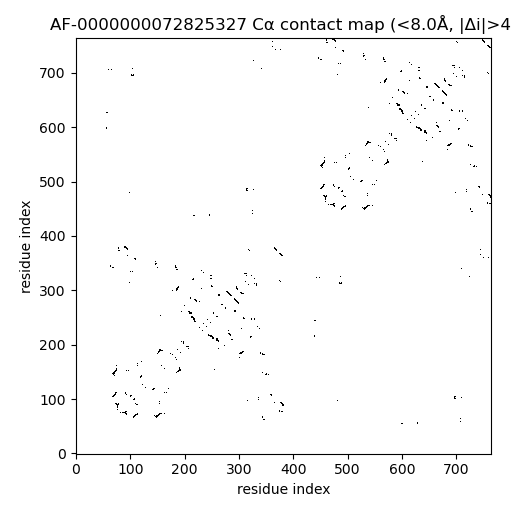 C 1
ATOM 3371 O O . PHE B 1 47 ? 27.531 9.188 29.734 1 25.89 47 PHE B O 1
ATOM 3378 N N . PHE B 1 48 ? 26.234 7.539 29.406 1 28.53 48 PHE B N 1
ATOM 3379 C CA . PHE B 1 48 ? 26.859 7.305 28.109 1 28.53 48 PHE B CA 1
ATOM 3380 C C . PHE B 1 48 ? 26.734 8.539 27.234 1 28.53 48 PHE B C 1
ATOM 3382 O O . PHE B 1 48 ? 25.641 9.031 26.969 1 28.53 48 PHE B O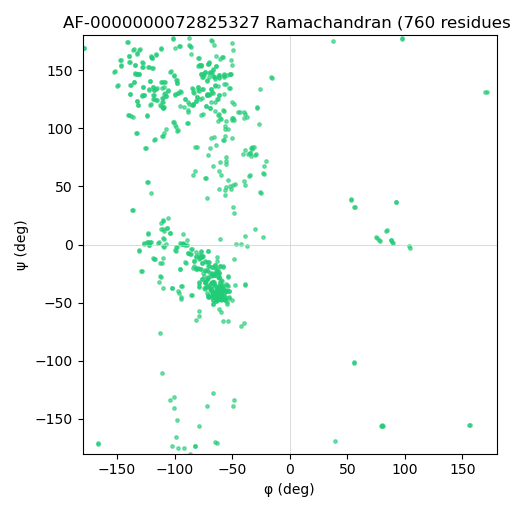 1
ATOM 3389 N N . ASP B 1 49 ? 27.562 9.484 27.359 1 28.66 49 ASP B N 1
ATOM 3390 C CA . ASP B 1 49 ? 27.859 10.523 26.391 1 28.66 49 ASP B CA 1
ATOM 3391 C C . ASP B 1 49 ? 27.766 9.977 24.969 1 28.66 49 ASP B C 1
ATOM 3393 O O . ASP B 1 49 ? 28.703 9.336 24.484 1 28.66 49 ASP B O 1
ATOM 3397 N N . TYR B 1 50 ? 26.688 9.516 24.625 1 29.08 50 TYR B N 1
ATOM 3398 C CA . TYR B 1 50 ? 26.562 9.352 23.172 1 29.08 50 TYR B CA 1
ATOM 3399 C C . TYR B 1 50 ? 26.969 10.625 22.438 1 29.08 50 TYR B C 1
ATOM 3401 O O . TYR B 1 50 ? 26.188 11.57 22.344 1 29.08 50 TYR B O 1
ATOM 3409 N N . ALA B 1 51 ? 28.141 11.195 22.719 1 31.23 51 ALA B N 1
ATOM 3410 C CA . ALA B 1 51 ? 28.688 12.086 21.688 1 31.23 51 ALA B CA 1
ATOM 3411 C C . ALA B 1 51 ? 28.25 11.664 20.297 1 31.23 51 ALA B C 1
ATOM 3413 O O . ALA B 1 51 ? 28.656 10.609 19.797 1 31.23 51 ALA B O 1
ATOM 3414 N N . GLY B 1 52 ? 27 11.961 19.859 1 33.81 52 GLY B N 1
ATOM 3415 C CA . GLY B 1 52 ? 26.391 11.766 18.562 1 33.81 52 GLY B CA 1
ATOM 3416 C C . GLY B 1 52 ? 27.328 12.047 17.406 1 33.81 52 GLY B C 1
ATOM 3417 O O . GLY B 1 52 ? 27.625 13.211 17.109 1 33.81 52 GLY B O 1
ATOM 3418 N N . GLU B 1 53 ? 28.516 11.469 17.406 1 36.44 53 GLU B N 1
ATOM 3419 C CA . GLU B 1 53 ? 29.062 11.547 16.047 1 36.44 53 GLU B CA 1
ATOM 3420 C C . GLU B 1 53 ? 27.953 11.586 15 1 36.44 53 GLU B C 1
ATOM 3422 O O . GLU B 1 53 ? 26.891 11 15.203 1 36.44 53 GLU B O 1
ATOM 3427 N N . ALA B 1 54 ? 27.781 12.609 14.203 1 40.56 54 ALA B N 1
ATOM 3428 C CA . ALA B 1 54 ? 26.906 12.609 13.039 1 40.56 54 ALA B CA 1
ATOM 3429 C C . ALA B 1 54 ? 26.656 11.195 12.531 1 40.56 54 ALA B C 1
ATOM 3431 O O . ALA B 1 54 ? 27.578 10.531 12.047 1 40.56 54 ALA B O 1
ATOM 3432 N N . SER B 1 55 ? 26.062 10.289 13.336 1 50.81 55 SER B N 1
ATOM 3433 C CA . SER B 1 55 ? 25.781 8.867 13.172 1 50.81 55 SER B CA 1
ATOM 3434 C C . SER B 1 55 ? 25.531 8.516 11.711 1 50.81 55 SER B C 1
ATOM 3436 O O . SER B 1 55 ? 24.609 9.039 11.086 1 50.81 55 SER B O 1
ATOM 3438 N N . SER B 1 56 ? 26.609 8.305 11 1 64.69 56 SER B N 1
ATOM 3439 C CA . SER B 1 56 ? 26.656 7.781 9.641 1 64.69 56 SER B CA 1
ATOM 3440 C C . SER B 1 56 ? 25.625 6.672 9.438 1 64.69 56 SER B C 1
ATOM 3442 O O . SER B 1 56 ? 25.422 5.844 10.328 1 64.69 56 SER B O 1
ATOM 3444 N N . CYS B 1 57 ? 24.562 6.883 8.617 1 78.38 57 CYS B N 1
ATOM 3445 C CA . CYS B 1 57 ? 23.625 5.852 8.211 1 78.38 57 CYS B CA 1
ATOM 3446 C C . CYS B 1 57 ? 24.344 4.559 7.852 1 78.38 57 CYS B C 1
ATOM 3448 O O . CYS B 1 57 ? 25.266 4.566 7.039 1 78.38 57 CYS B O 1
ATOM 3450 N N . PRO B 1 58 ? 24.094 3.479 8.688 1 76.94 58 PRO B N 1
ATOM 3451 C CA . PRO B 1 58 ? 24.75 2.221 8.32 1 76.94 58 PRO B CA 1
ATOM 3452 C C . PRO B 1 58 ? 24.5 1.836 6.859 1 76.94 58 PRO B C 1
ATOM 3454 O O . PRO B 1 58 ? 23.469 2.203 6.285 1 76.94 58 PRO B O 1
ATOM 3457 N N . SER B 1 59 ? 25.547 1.194 6.312 1 81 59 SER B N 1
ATOM 3458 C CA . SER B 1 59 ? 25.406 0.716 4.941 1 81 59 SER B CA 1
ATOM 3459 C C . SER B 1 59 ? 24.391 -0.417 4.848 1 81 59 SER B C 1
ATOM 3461 O O . SER B 1 59 ? 24.234 -1.188 5.797 1 81 59 SER B O 1
ATOM 3463 N N . THR B 1 60 ? 23.719 -0.479 3.717 1 85.06 60 THR B N 1
ATOM 3464 C CA . THR B 1 60 ? 22.734 -1.533 3.479 1 85.06 60 THR B CA 1
ATOM 3465 C C . THR B 1 60 ? 23.422 -2.832 3.076 1 85.06 60 THR B C 1
ATOM 3467 O O . THR B 1 60 ? 24.594 -2.82 2.652 1 85.06 60 THR B O 1
ATOM 3470 N N . ASP B 1 61 ? 22.812 -3.975 3.32 1 90.94 61 ASP B N 1
ATOM 3471 C CA . ASP B 1 61 ? 23.297 -5.285 2.895 1 90.94 61 ASP B CA 1
ATOM 3472 C C . ASP B 1 61 ? 23.469 -5.34 1.38 1 90.94 61 ASP B C 1
ATOM 3474 O O . ASP B 1 61 ? 22.5 -5.27 0.629 1 90.94 61 ASP B O 1
ATOM 3478 N N . PRO B 1 62 ? 24.672 -5.504 0.867 1 91.44 62 PRO B N 1
ATOM 3479 C CA . PRO B 1 62 ? 24.906 -5.445 -0.576 1 91.44 62 PRO B CA 1
ATOM 3480 C C . PRO B 1 62 ? 24.391 -6.672 -1.313 1 91.44 62 PRO B C 1
ATOM 3482 O O . PRO B 1 62 ? 24.297 -6.668 -2.543 1 91.44 62 PRO B O 1
ATOM 3485 N N . SER B 1 63 ? 24.094 -7.691 -0.578 1 94.12 63 SER B N 1
ATOM 3486 C CA . SER B 1 63 ? 23.609 -8.906 -1.217 1 94.12 63 SER B CA 1
ATOM 3487 C C . SER B 1 63 ? 22.125 -8.766 -1.601 1 94.12 63 SER B C 1
ATOM 3489 O O . SER B 1 63 ? 21.609 -9.57 -2.379 1 94.12 63 SER B O 1
ATOM 3491 N N . LEU B 1 64 ? 21.516 -7.781 -1.106 1 97.12 64 LEU B N 1
ATOM 3492 C CA . LEU B 1 64 ? 20.094 -7.566 -1.399 1 97.12 64 LEU B CA 1
ATOM 3493 C C . LEU B 1 64 ? 19.922 -6.457 -2.43 1 97.12 64 LEU B C 1
ATOM 3495 O O . LEU B 1 64 ? 20.766 -5.566 -2.543 1 97.12 64 LEU B O 1
ATOM 3499 N N . TYR B 1 65 ? 18.906 -6.613 -3.166 1 97.12 65 TYR B N 1
ATOM 3500 C CA . TYR B 1 65 ? 18.516 -5.594 -4.133 1 97.12 65 TYR B CA 1
ATOM 3501 C C . TYR B 1 65 ? 17.438 -4.684 -3.568 1 97.12 65 TYR B C 1
ATOM 3503 O O . TYR B 1 65 ? 16.391 -5.164 -3.107 1 97.12 65 TYR B O 1
ATOM 3511 N N . TYR B 1 66 ? 17.594 -3.389 -3.658 1 97.06 66 TYR B N 1
ATOM 3512 C CA . TYR B 1 66 ? 16.703 -2.48 -2.943 1 97.06 66 TYR B CA 1
ATOM 3513 C C . TYR B 1 66 ? 15.789 -1.742 -3.912 1 97.06 66 TYR B C 1
ATOM 3515 O O . TYR B 1 66 ? 15.031 -0.853 -3.506 1 97.06 66 TYR B O 1
ATOM 3523 N N . LEU B 1 67 ? 15.875 -2.117 -5.219 1 97.19 67 LEU B N 1
ATOM 3524 C CA . LEU B 1 67 ? 14.969 -1.562 -6.219 1 97.19 67 LEU B CA 1
ATOM 3525 C C . LEU B 1 67 ? 14.211 -2.67 -6.941 1 97.19 67 LEU B C 1
ATOM 3527 O O . LEU B 1 67 ? 14.18 -2.707 -8.172 1 97.19 67 LEU B O 1
ATOM 3531 N N . PRO B 1 68 ? 13.562 -3.531 -6.176 1 98.44 68 PRO B N 1
ATOM 3532 C CA . PRO B 1 68 ? 12.93 -4.703 -6.785 1 98.44 68 PRO B CA 1
ATOM 3533 C C . PRO B 1 68 ? 11.781 -4.328 -7.727 1 98.44 68 PRO B C 1
ATOM 3535 O O . PRO B 1 68 ? 11.039 -3.383 -7.453 1 98.44 68 PRO B O 1
ATOM 3538 N N . VAL B 1 69 ? 11.664 -5.082 -8.781 1 98.75 69 VAL B N 1
ATOM 3539 C CA . VAL B 1 69 ? 10.617 -4.938 -9.781 1 98.75 69 VAL B CA 1
ATOM 3540 C C . VAL B 1 69 ? 9.906 -6.273 -9.984 1 98.75 69 VAL B C 1
ATOM 3542 O O . VAL B 1 69 ? 10.547 -7.316 -10.117 1 98.75 69 VAL B O 1
ATOM 3545 N N . ILE B 1 70 ? 8.586 -6.273 -9.914 1 98.94 70 ILE B N 1
ATOM 3546 C CA . ILE B 1 70 ? 7.785 -7.477 -10.117 1 98.94 70 ILE B CA 1
ATOM 3547 C C . ILE B 1 70 ? 7.066 -7.391 -11.461 1 98.94 70 ILE B C 1
ATOM 3549 O O . ILE B 1 70 ? 6.469 -6.363 -11.789 1 98.94 70 ILE B O 1
ATOM 3553 N N . GLY B 1 71 ? 7.219 -8.422 -12.273 1 98.75 71 GLY B N 1
ATOM 3554 C CA . GLY B 1 71 ? 6.395 -8.547 -13.469 1 98.75 71 GLY B CA 1
ATOM 3555 C C . GLY B 1 71 ? 5.016 -9.109 -13.18 1 98.75 71 GLY B C 1
ATOM 3556 O O . GLY B 1 71 ? 4.887 -10.148 -12.523 1 98.75 71 GLY B O 1
ATOM 3557 N N . ILE B 1 72 ? 3.973 -8.438 -13.602 1 98.94 72 ILE B N 1
ATOM 3558 C CA . ILE B 1 72 ? 2.619 -8.969 -13.492 1 98.94 72 ILE B CA 1
ATOM 3559 C C . ILE B 1 72 ? 2.082 -9.305 -14.883 1 98.94 72 ILE B C 1
ATOM 3561 O O . ILE B 1 72 ? 2.053 -8.445 -15.766 1 98.94 72 ILE B O 1
ATOM 3565 N N . VAL B 1 73 ? 1.634 -10.531 -15.055 1 98.69 73 VAL B N 1
ATOM 3566 C CA . VAL B 1 73 ? 1.118 -10.953 -16.359 1 98.69 73 VAL B CA 1
ATOM 3567 C C . VAL B 1 73 ? -0.31 -10.445 -16.531 1 98.69 73 VAL B C 1
ATOM 3569 O O . VAL B 1 73 ? -1.144 -10.586 -15.633 1 98.69 73 VAL B O 1
ATOM 3572 N N . THR B 1 74 ? -0.579 -9.867 -17.688 1 98.56 74 THR B N 1
ATOM 3573 C CA . THR B 1 74 ? -1.921 -9.359 -17.953 1 98.56 74 THR B CA 1
ATOM 3574 C C . THR B 1 74 ? -2.881 -10.508 -18.25 1 98.56 74 THR B C 1
ATOM 3576 O O . THR B 1 74 ? -2.469 -11.555 -18.766 1 98.56 74 THR B O 1
ATOM 3579 N N . HIS B 1 75 ? -4.062 -10.344 -17.875 1 97.5 75 HIS B N 1
ATOM 3580 C CA . HIS B 1 75 ? -5.113 -11.32 -18.141 1 97.5 75 HIS B CA 1
ATOM 3581 C C . HIS B 1 75 ? -5.98 -10.883 -19.328 1 97.5 75 HIS B C 1
ATOM 3583 O O . HIS B 1 75 ? -6.289 -9.695 -19.469 1 97.5 75 HIS B O 1
ATOM 3589 N N . PRO B 1 76 ? -6.484 -11.773 -20.156 1 96.88 76 PRO B N 1
ATOM 3590 C CA . PRO B 1 76 ? -7.309 -11.398 -21.297 1 96.88 76 PRO B CA 1
ATOM 3591 C C . PRO B 1 76 ? -8.594 -10.68 -20.891 1 96.88 76 PRO B C 1
ATOM 3593 O O . PRO B 1 76 ? -9.211 -11.039 -19.891 1 96.88 76 PRO B O 1
ATOM 3596 N N . GLY B 1 77 ? -8.969 -9.742 -21.766 1 94.88 77 GLY B N 1
ATOM 3597 C CA . GLY B 1 77 ? -10.156 -8.953 -21.516 1 94.88 77 GLY B CA 1
ATOM 3598 C C . GLY B 1 77 ? -9.852 -7.605 -20.891 1 94.88 77 GLY B C 1
ATOM 3599 O O . GLY B 1 77 ? -8.695 -7.289 -20.609 1 94.88 77 GLY B O 1
ATOM 3600 N N . ASP B 1 78 ? -10.875 -6.793 -20.672 1 92.88 78 ASP B N 1
ATOM 3601 C CA . ASP B 1 78 ? -10.664 -5.438 -20.172 1 92.88 78 ASP B CA 1
ATOM 3602 C C . ASP B 1 78 ? -10.797 -5.383 -18.656 1 92.88 78 ASP B C 1
ATOM 3604 O O . ASP B 1 78 ? -10.742 -4.305 -18.062 1 92.88 78 ASP B O 1
ATOM 3608 N N . GLY B 1 79 ? -11.07 -6.551 -18.016 1 89.62 79 GLY B N 1
ATOM 3609 C CA . GLY B 1 79 ? -11.242 -6.59 -16.578 1 89.62 79 GLY B CA 1
ATOM 3610 C C . GLY B 1 79 ? -12.578 -6.035 -16.125 1 89.62 79 GLY B C 1
ATOM 3611 O O . GLY B 1 79 ? -12.812 -5.887 -14.922 1 89.62 79 GLY B O 1
ATOM 3612 N N . ALA B 1 80 ? -13.469 -5.684 -17.047 1 87.81 80 ALA B N 1
ATOM 3613 C CA . ALA B 1 80 ? -14.766 -5.086 -16.734 1 87.81 80 ALA B CA 1
ATOM 3614 C C . ALA B 1 80 ? -15.875 -5.707 -17.578 1 87.81 80 ALA B C 1
ATOM 3616 O O . ALA B 1 80 ? -16.812 -5.02 -17.984 1 87.81 80 ALA B O 1
ATOM 3617 N N . SER B 1 81 ? -15.656 -6.938 -17.906 1 83.88 81 SER B N 1
ATOM 3618 C CA . SER B 1 81 ? -16.656 -7.703 -18.656 1 83.88 81 SER B CA 1
ATOM 3619 C C . SER B 1 81 ? -17.016 -7.012 -19.953 1 83.88 81 SER B C 1
ATOM 3621 O O . SER B 1 81 ? -18.188 -6.953 -20.328 1 83.88 81 SER B O 1
ATOM 3623 N N . GLY B 1 82 ? -16.109 -6.352 -20.531 1 85.5 82 GLY B N 1
ATOM 3624 C CA . GLY B 1 82 ? -16.297 -5.758 -21.844 1 85.5 82 GLY B CA 1
ATOM 3625 C C . GLY B 1 82 ? -16.875 -4.359 -21.797 1 85.5 82 GLY B C 1
ATOM 3626 O O . GLY B 1 82 ? -17.094 -3.73 -22.828 1 85.5 82 GLY B O 1
ATOM 3627 N N . ARG B 1 83 ? -17.109 -3.803 -20.625 1 85.75 83 ARG B N 1
ATOM 3628 C CA . ARG B 1 83 ? -17.719 -2.484 -20.469 1 85.75 83 ARG B CA 1
ATOM 3629 C C . ARG B 1 83 ? -16.75 -1.385 -20.906 1 85.75 83 ARG B C 1
ATOM 3631 O O . ARG B 1 83 ? -17.172 -0.333 -21.391 1 85.75 83 ARG B O 1
ATOM 3638 N N . LEU B 1 84 ? -15.469 -1.634 -20.781 1 88.88 84 LEU B N 1
ATOM 3639 C CA . LEU B 1 84 ? -14.477 -0.598 -21.062 1 88.88 84 LEU B CA 1
ATOM 3640 C C . LEU B 1 84 ? -13.844 -0.805 -22.422 1 88.88 84 LEU B C 1
ATOM 3642 O O . LEU B 1 84 ? -13.484 0.162 -23.109 1 88.88 84 LEU B O 1
ATOM 3646 N N . SER B 1 85 ? -13.633 -1.978 -22.781 1 88.62 85 SER B N 1
ATOM 3647 C CA . SER B 1 85 ? -13.086 -2.336 -24.094 1 88.62 85 SER B CA 1
ATOM 3648 C C . SER B 1 85 ? -13.602 -3.695 -24.547 1 88.62 85 SER B C 1
ATOM 3650 O O . SER B 1 85 ? -13.609 -4.656 -23.781 1 88.62 85 SER B O 1
ATOM 3652 N N . ASN B 1 86 ? -13.977 -3.762 -25.844 1 86.69 86 ASN B N 1
ATOM 3653 C CA . ASN B 1 86 ? -14.445 -5.027 -26.406 1 86.69 86 ASN B CA 1
ATOM 3654 C C . ASN B 1 86 ? -13.445 -5.602 -27.406 1 86.69 86 ASN B C 1
ATOM 3656 O O . ASN B 1 86 ? -13.781 -6.52 -28.156 1 86.69 86 ASN B O 1
ATOM 3660 N N . LEU B 1 87 ? -12.297 -5.035 -27.375 1 89.75 87 LEU B N 1
ATOM 3661 C CA . LEU B 1 87 ? -11.258 -5.551 -28.266 1 89.75 87 LEU B CA 1
ATOM 3662 C C . LEU B 1 87 ? -10.812 -6.941 -27.828 1 89.75 87 LEU B C 1
ATOM 3664 O O . LEU B 1 87 ? -10.547 -7.172 -26.641 1 89.75 87 LEU B O 1
ATOM 3668 N N . THR B 1 88 ? -10.719 -7.812 -28.766 1 87.25 88 THR B N 1
ATOM 3669 C CA . THR B 1 88 ? -10.336 -9.195 -28.469 1 87.25 88 THR B CA 1
ATOM 3670 C C . THR B 1 88 ? -8.891 -9.266 -28 1 87.25 88 THR B C 1
ATOM 3672 O O . THR B 1 88 ? -8.516 -10.18 -27.25 1 87.25 88 THR B O 1
ATOM 3675 N N . SER B 1 89 ? -8.078 -8.352 -28.359 1 91.62 89 SER B N 1
ATOM 3676 C CA . SER B 1 89 ? -6.656 -8.359 -28 1 91.62 89 SER B CA 1
ATOM 3677 C C . SER B 1 89 ? -6.414 -7.645 -26.672 1 91.62 89 SER B C 1
ATOM 3679 O O . SER B 1 89 ? -5.285 -7.625 -26.172 1 91.62 89 SER B O 1
ATOM 3681 N N . ALA B 1 90 ? -7.496 -7.133 -26.078 1 95.12 90 ALA B N 1
ATOM 3682 C CA . ALA B 1 90 ? -7.336 -6.375 -24.844 1 95.12 90 ALA B CA 1
ATOM 3683 C C . ALA B 1 90 ? -6.98 -7.293 -23.672 1 95.12 90 ALA B C 1
ATOM 3685 O O . ALA B 1 90 ? -7.441 -8.438 -23.625 1 95.12 90 ALA B O 1
ATOM 3686 N N . SER B 1 91 ? -6.141 -6.832 -22.875 1 97.75 91 SER B N 1
ATOM 3687 C CA . SER B 1 91 ? -5.816 -7.5 -21.609 1 97.75 91 SER B CA 1
ATOM 3688 C C . SER B 1 91 ? -5.746 -6.5 -20.453 1 97.75 91 SER B C 1
ATOM 3690 O O . SER B 1 91 ? -5.828 -5.289 -20.672 1 97.75 91 SER B O 1
ATOM 3692 N N . ASN B 1 92 ? -5.707 -6.996 -19.281 1 97.94 92 ASN B N 1
ATOM 3693 C CA . ASN B 1 92 ? -5.797 -6.066 -18.156 1 97.94 92 ASN B CA 1
ATOM 3694 C C . ASN B 1 92 ? -4.98 -6.555 -16.953 1 97.94 92 ASN B C 1
ATOM 3696 O O . ASN B 1 92 ? -4.609 -7.73 -16.891 1 97.94 92 ASN B O 1
ATOM 3700 N N . ILE B 1 93 ? -4.641 -5.66 -16.109 1 98.62 93 ILE B N 1
ATOM 3701 C CA . ILE B 1 93 ? -4.199 -5.887 -14.734 1 98.62 93 ILE B CA 1
ATOM 3702 C C . ILE B 1 93 ? -5.086 -5.098 -13.773 1 98.62 93 ILE B C 1
ATOM 3704 O O . ILE B 1 93 ? -5.086 -3.865 -13.781 1 98.62 93 ILE B O 1
ATOM 3708 N N . PRO B 1 94 ? -5.93 -5.797 -12.945 1 97.81 94 PRO B N 1
ATOM 3709 C CA . PRO B 1 94 ? -6.562 -5.031 -11.875 1 97.81 94 PRO B CA 1
ATOM 3710 C C . PRO B 1 94 ? -5.559 -4.258 -11.023 1 97.81 94 PRO B C 1
ATOM 3712 O O . PRO B 1 94 ? -4.512 -4.797 -10.656 1 97.81 94 PRO B O 1
ATOM 3715 N N . ALA B 1 95 ? -5.84 -2.971 -10.719 1 98.62 95 ALA B N 1
ATOM 3716 C CA . ALA B 1 95 ? -4.902 -2.086 -10.031 1 98.62 95 ALA B CA 1
ATOM 3717 C C . ALA B 1 95 ? -4.562 -2.623 -8.641 1 98.62 95 ALA B C 1
ATOM 3719 O O . ALA B 1 95 ? -3.51 -2.301 -8.086 1 98.62 95 ALA B O 1
ATOM 3720 N N . SER B 1 96 ? -5.457 -3.441 -8.062 1 98.56 96 SER B N 1
ATOM 3721 C CA . SER B 1 96 ? -5.223 -3.998 -6.73 1 98.56 96 SER B CA 1
ATOM 3722 C C . SER B 1 96 ? -3.939 -4.82 -6.695 1 98.56 96 SER B C 1
ATOM 3724 O O . SER B 1 96 ? -3.223 -4.82 -5.695 1 98.56 96 SER B O 1
ATOM 3726 N N . TYR B 1 97 ? -3.602 -5.531 -7.805 1 98.88 97 TYR B N 1
ATOM 3727 C CA . TYR B 1 97 ? -2.359 -6.293 -7.855 1 98.88 97 TYR B CA 1
ATOM 3728 C C . TYR B 1 97 ? -1.149 -5.367 -7.863 1 98.88 97 TYR B C 1
ATOM 3730 O O . TYR B 1 97 ? -0.13 -5.664 -7.234 1 98.88 97 TYR B O 1
ATOM 3738 N N . VAL B 1 98 ? -1.259 -4.277 -8.617 1 98.94 98 VAL B N 1
ATOM 3739 C CA . VAL B 1 98 ? -0.18 -3.297 -8.688 1 98.94 98 VAL B CA 1
ATOM 3740 C C . VAL B 1 98 ? 0.031 -2.658 -7.32 1 98.94 98 VAL B C 1
ATOM 3742 O O . VAL B 1 98 ? 1.159 -2.588 -6.828 1 98.94 98 VAL B O 1
ATOM 3745 N N . LYS B 1 99 ? -1.057 -2.229 -6.723 1 98.94 99 LYS B N 1
ATOM 3746 C CA . LYS B 1 99 ? -1.001 -1.606 -5.402 1 98.94 99 LYS B CA 1
ATOM 3747 C C . LYS B 1 99 ? -0.451 -2.576 -4.359 1 98.94 99 LYS B C 1
ATOM 3749 O O . LYS B 1 99 ? 0.298 -2.178 -3.467 1 98.94 99 LYS B O 1
ATOM 3754 N N . PHE B 1 100 ? -0.816 -3.844 -4.512 1 98.94 100 PHE B N 1
ATOM 3755 C CA . PHE B 1 100 ? -0.346 -4.918 -3.645 1 98.94 100 PHE B CA 1
ATOM 3756 C C . PHE B 1 100 ? 1.175 -5.004 -3.666 1 98.94 100 PHE B C 1
ATOM 3758 O O . PHE B 1 100 ? 1.817 -4.988 -2.613 1 98.94 100 PHE B O 1
ATOM 3765 N N . VAL B 1 101 ? 1.767 -4.98 -4.789 1 98.94 101 VAL B N 1
ATOM 3766 C CA . VAL B 1 101 ? 3.209 -5.082 -4.984 1 98.94 101 VAL B CA 1
ATOM 3767 C C . VAL B 1 101 ? 3.887 -3.799 -4.504 1 98.94 101 VAL B C 1
ATOM 3769 O O . VAL B 1 101 ? 4.863 -3.848 -3.75 1 98.94 101 VAL B O 1
ATOM 3772 N N . GLU B 1 102 ? 3.352 -2.664 -4.828 1 98.94 102 GLU B N 1
ATOM 3773 C CA . GLU B 1 102 ? 3.961 -1.382 -4.488 1 98.94 102 GLU B CA 1
ATOM 3774 C C . GLU B 1 102 ? 3.922 -1.132 -2.982 1 98.94 102 GLU B C 1
ATOM 3776 O O . GLU B 1 102 ? 4.836 -0.519 -2.428 1 98.94 102 GLU B O 1
ATOM 3781 N N . SER B 1 103 ? 2.893 -1.625 -2.363 1 98.88 103 SER B N 1
ATOM 3782 C CA . SER B 1 103 ? 2.717 -1.374 -0.938 1 98.88 103 SER B CA 1
ATOM 3783 C C . SER B 1 103 ? 3.83 -2.021 -0.12 1 98.88 103 SER B C 1
ATOM 3785 O O . SER B 1 103 ? 4.039 -1.671 1.043 1 98.88 103 SER B O 1
ATOM 3787 N N . ALA B 1 104 ? 4.492 -2.932 -0.733 1 98.88 104 ALA B N 1
ATOM 3788 C CA . ALA B 1 104 ? 5.586 -3.605 -0.04 1 98.88 104 ALA B CA 1
ATOM 3789 C C . ALA B 1 104 ? 6.938 -3.1 -0.532 1 98.88 104 ALA B C 1
ATOM 3791 O O . ALA B 1 104 ? 7.98 -3.682 -0.217 1 98.88 104 ALA B O 1
ATOM 3792 N N . GLY B 1 105 ? 6.934 -2.053 -1.312 1 98.75 105 GLY B N 1
ATOM 3793 C CA . GLY B 1 105 ? 8.172 -1.37 -1.654 1 98.75 105 GLY B CA 1
ATOM 3794 C C . GLY B 1 105 ? 8.797 -1.883 -2.938 1 98.75 105 GLY B C 1
ATOM 3795 O O . GLY B 1 105 ? 10.023 -2.004 -3.031 1 98.75 105 GLY B O 1
ATOM 3796 N N . ALA B 1 106 ? 8.023 -2.213 -3.887 1 98.88 106 ALA B N 1
ATOM 3797 C CA . ALA B 1 106 ? 8.516 -2.619 -5.199 1 98.88 106 ALA B CA 1
ATOM 3798 C C . ALA B 1 106 ? 7.793 -1.87 -6.316 1 98.88 106 ALA B C 1
ATOM 3800 O O . ALA B 1 106 ? 6.832 -1.141 -6.059 1 98.88 106 ALA B O 1
ATOM 3801 N N . ARG B 1 107 ? 8.297 -1.965 -7.445 1 98.56 107 ARG B N 1
ATOM 3802 C CA . ARG B 1 107 ? 7.668 -1.404 -8.641 1 98.56 107 ARG B CA 1
ATOM 3803 C C . ARG B 1 107 ? 7.184 -2.508 -9.57 1 98.56 107 ARG B C 1
ATOM 3805 O O . ARG B 1 107 ? 7.48 -3.686 -9.359 1 98.56 107 ARG B O 1
ATOM 3812 N N . VAL B 1 108 ? 6.367 -2.131 -10.609 1 98.88 108 VAL B N 1
ATOM 3813 C CA . VAL B 1 108 ? 5.703 -3.148 -11.414 1 98.88 108 VAL B CA 1
ATOM 3814 C C . VAL B 1 108 ? 5.988 -2.906 -12.898 1 98.88 108 VAL B C 1
ATOM 3816 O O . VAL B 1 108 ? 5.949 -1.765 -13.359 1 98.88 108 VAL B O 1
ATOM 3819 N N . ILE B 1 109 ? 6.289 -3.912 -13.578 1 98.56 109 ILE B N 1
ATOM 3820 C CA . ILE B 1 109 ? 6.312 -3.93 -15.039 1 98.56 109 ILE B CA 1
ATOM 3821 C C . ILE B 1 109 ? 5.25 -4.898 -15.555 1 98.56 109 ILE B C 1
ATOM 3823 O O . ILE B 1 109 ? 5.227 -6.07 -15.164 1 98.56 109 ILE B O 1
ATOM 3827 N N . PRO B 1 110 ? 4.328 -4.449 -16.422 1 98.5 110 PRO B N 1
ATOM 3828 C CA . PRO B 1 110 ? 3.355 -5.379 -17 1 98.5 110 PRO B CA 1
ATOM 3829 C C . PRO B 1 110 ? 3.984 -6.32 -18.031 1 98.5 110 PRO B C 1
ATOM 3831 O O . PRO B 1 110 ? 4.766 -5.883 -18.875 1 98.5 110 PRO B O 1
ATOM 3834 N N . LEU B 1 111 ? 3.748 -7.543 -17.859 1 97.88 111 LEU B N 1
ATOM 3835 C CA . LEU B 1 111 ? 4.062 -8.547 -18.875 1 97.88 111 LEU B CA 1
ATOM 3836 C C . LEU B 1 111 ? 2.834 -8.883 -19.703 1 97.88 111 LEU B C 1
ATOM 3838 O O . LEU B 1 111 ? 2.002 -9.695 -19.312 1 97.88 111 LEU B O 1
ATOM 3842 N N . ILE B 1 112 ? 2.756 -8.273 -20.844 1 97.12 112 ILE B N 1
ATOM 3843 C CA . ILE B 1 112 ? 1.567 -8.398 -21.688 1 97.12 112 ILE B CA 1
ATOM 3844 C C . ILE B 1 112 ? 1.534 -9.789 -22.312 1 97.12 112 ILE B C 1
ATOM 3846 O O . ILE B 1 112 ? 2.414 -10.141 -23.109 1 97.12 112 ILE B O 1
ATOM 3850 N N . TYR B 1 113 ? 0.501 -10.531 -22.016 1 96.44 113 TYR B N 1
ATOM 3851 C CA . TYR B 1 113 ? 0.51 -11.969 -22.25 1 96.44 113 TYR B CA 1
ATOM 3852 C C . TYR B 1 113 ? 0.595 -12.289 -23.734 1 96.44 113 TYR B C 1
ATOM 3854 O O . TYR B 1 113 ? 1.078 -13.352 -24.125 1 96.44 113 TYR B O 1
ATOM 3862 N N . ASN B 1 114 ? 0.101 -11.344 -24.609 1 94.56 114 ASN B N 1
ATOM 3863 C CA . ASN B 1 114 ? 0.044 -11.641 -26.031 1 94.56 114 ASN B CA 1
ATOM 3864 C C . ASN B 1 114 ? 1.123 -10.883 -26.797 1 94.56 114 ASN B C 1
ATOM 3866 O O . ASN B 1 114 ? 1.025 -10.727 -28.016 1 94.56 114 ASN B O 1
ATOM 3870 N N . GLU B 1 115 ? 2.076 -10.344 -26.109 1 91.94 115 GLU B N 1
ATOM 3871 C CA . GLU B 1 115 ? 3.26 -9.812 -26.781 1 91.94 115 GLU B CA 1
ATOM 3872 C C . GLU B 1 115 ? 4.133 -10.93 -27.344 1 91.94 115 GLU B C 1
ATOM 3874 O O . GLU B 1 115 ? 4.09 -12.062 -26.859 1 91.94 115 GLU B O 1
ATOM 3879 N N . PRO B 1 116 ? 4.922 -10.609 -28.375 1 88.62 116 PRO B N 1
ATOM 3880 C CA . PRO B 1 116 ? 5.828 -11.625 -28.906 1 88.62 116 PRO B CA 1
ATOM 3881 C C . PRO B 1 116 ? 6.777 -12.188 -27.844 1 88.62 116 PRO B C 1
ATOM 3883 O O . PRO B 1 116 ? 7.227 -11.445 -26.969 1 88.62 116 PRO B O 1
ATOM 3886 N N . GLU B 1 117 ? 7.059 -13.414 -27.969 1 85.06 117 GLU B N 1
ATOM 3887 C CA . GLU B 1 117 ? 7.906 -14.117 -27 1 85.06 117 GLU B CA 1
ATOM 3888 C C . GLU B 1 117 ? 9.25 -13.414 -26.828 1 85.06 117 GLU B C 1
ATOM 3890 O O . GLU B 1 117 ? 9.805 -13.367 -25.734 1 85.06 117 GLU B O 1
ATOM 3895 N N . GLU B 1 118 ? 9.773 -12.828 -27.891 1 81.31 118 GLU B N 1
ATOM 3896 C CA . GLU B 1 118 ? 11.07 -12.164 -27.875 1 81.31 118 GLU B CA 1
ATOM 3897 C C . GLU B 1 118 ? 11.031 -10.914 -27 1 81.31 118 GLU B C 1
ATOM 3899 O O . GLU B 1 118 ? 12.062 -10.492 -26.469 1 81.31 118 GLU B O 1
ATOM 3904 N N . THR B 1 119 ? 9.883 -10.391 -26.891 1 83.69 119 THR B N 1
ATOM 3905 C CA . THR B 1 119 ? 9.711 -9.211 -26.062 1 83.69 119 THR B CA 1
ATOM 3906 C C . THR B 1 119 ? 9.648 -9.602 -24.578 1 83.69 119 THR B C 1
ATOM 3908 O O . THR B 1 119 ? 10.211 -8.906 -23.734 1 83.69 119 THR B O 1
ATOM 3911 N N . LEU B 1 120 ? 9.07 -10.695 -24.281 1 85.56 120 LEU B N 1
ATOM 3912 C CA . LEU B 1 120 ? 8.867 -11.133 -22.906 1 85.56 120 LEU B CA 1
ATOM 3913 C C . LEU B 1 120 ? 10.094 -11.875 -22.391 1 85.56 120 LEU B C 1
ATOM 3915 O O . LEU B 1 120 ? 10.539 -11.641 -21.266 1 85.56 120 LEU B O 1
ATOM 3919 N N . LEU B 1 121 ? 10.703 -12.789 -23.203 1 79.12 121 LEU B N 1
ATOM 3920 C CA . LEU B 1 121 ? 11.656 -13.773 -22.703 1 79.12 121 LEU B CA 1
ATOM 3921 C C . LEU B 1 121 ? 13.07 -13.445 -23.172 1 79.12 121 LEU B C 1
ATOM 3923 O O . LEU B 1 121 ? 13.266 -12.945 -24.281 1 79.12 121 LEU B O 1
ATOM 3927 N N . ASP B 1 122 ? 14 -13.172 -22.109 1 60.47 122 ASP B N 1
ATOM 3928 C CA . ASP B 1 122 ? 15.398 -13.109 -22.516 1 60.47 122 ASP B CA 1
ATOM 3929 C C . ASP B 1 122 ? 15.906 -14.484 -22.938 1 60.47 122 ASP B C 1
ATOM 3931 O O . ASP B 1 122 ? 15.766 -15.461 -22.203 1 60.47 122 ASP B O 1
ATOM 3935 N N . VAL B 1 123 ? 15.82 -14.727 -24.016 1 47.88 123 VAL B N 1
ATOM 3936 C CA . VAL B 1 123 ? 16.344 -16.031 -24.406 1 47.88 123 VAL B CA 1
ATOM 3937 C C . VAL B 1 123 ? 17.812 -16.156 -23.953 1 47.88 123 VAL B C 1
ATOM 3939 O O . VAL B 1 123 ? 18.625 -15.289 -24.281 1 47.88 123 VAL B O 1
ATOM 3942 N N . GLY B 1 124 ? 17.969 -16.281 -22.703 1 44.78 124 GLY B N 1
ATOM 3943 C CA . GLY B 1 124 ? 19.312 -16.5 -22.188 1 44.78 124 GLY B CA 1
ATOM 3944 C C . GLY B 1 124 ? 20.297 -16.938 -23.25 1 44.78 124 GLY B C 1
ATOM 3945 O O . GLY B 1 124 ? 19.906 -17.406 -24.312 1 44.78 124 GLY B O 1
ATOM 3946 N N . PRO B 1 125 ? 21.547 -16.391 -23 1 42.28 125 PRO B N 1
ATOM 3947 C CA . PRO B 1 125 ? 22.609 -16.828 -23.906 1 42.28 125 PRO B CA 1
ATOM 3948 C C . PRO B 1 125 ? 22.516 -18.297 -24.266 1 42.28 125 PRO B C 1
ATOM 3950 O O . PRO B 1 125 ? 22.984 -18.719 -25.328 1 42.28 125 PRO B O 1
ATOM 3953 N N . PHE B 1 126 ? 22.062 -19.109 -23.312 1 38.84 126 PHE B N 1
ATOM 3954 C CA . PHE B 1 126 ? 22.219 -20.531 -23.578 1 38.84 126 PHE B CA 1
ATOM 3955 C C . PHE B 1 126 ? 21.359 -20.938 -24.781 1 38.84 126 PHE B C 1
ATOM 3957 O O . PHE B 1 126 ? 21.797 -21.734 -25.609 1 38.84 126 PHE B O 1
ATOM 3964 N N . LEU B 1 127 ? 20.156 -20.453 -24.812 1 38.62 127 LEU B N 1
ATOM 3965 C CA . LEU B 1 127 ? 19.422 -20.844 -26 1 38.62 127 LEU B CA 1
ATOM 3966 C C . LEU B 1 127 ? 19.891 -20.047 -27.219 1 38.62 127 LEU B C 1
ATOM 3968 O O . LEU B 1 127 ? 19.766 -20.5 -28.359 1 38.62 127 LEU B O 1
ATOM 3972 N N . LEU B 1 128 ? 20.344 -18.844 -26.984 1 38.78 128 LEU B N 1
ATOM 3973 C CA . LEU B 1 128 ? 20.891 -18.109 -28.141 1 38.78 128 LEU B CA 1
ATOM 3974 C C . LEU B 1 128 ? 22.203 -18.734 -28.594 1 38.78 128 LEU B C 1
ATOM 3976 O O . LEU B 1 128 ? 22.578 -18.609 -29.766 1 38.78 128 LEU B O 1
ATOM 3980 N N . SER B 1 129 ? 23 -19.219 -27.656 1 38.62 129 SER B N 1
ATOM 3981 C CA . SER B 1 129 ? 24.25 -19.781 -28.172 1 38.62 129 SER B CA 1
ATOM 3982 C C . SER B 1 129 ? 24 -20.828 -29.234 1 38.62 129 SER B C 1
ATOM 3984 O O . SER B 1 129 ? 24.781 -20.969 -30.188 1 38.62 129 SER B O 1
ATOM 3986 N N . PHE B 1 130 ? 23.125 -21.859 -29 1 36.38 130 PHE B N 1
ATOM 3987 C CA . PHE B 1 130 ? 22.984 -22.922 -29.984 1 36.38 130 PHE B CA 1
ATOM 3988 C C . PHE B 1 130 ? 22.266 -22.422 -31.234 1 36.38 130 PHE B C 1
ATOM 3990 O O . PHE B 1 130 ? 22.516 -22.891 -32.344 1 36.38 130 PHE B O 1
ATOM 3997 N N . LEU B 1 131 ? 21.203 -21.688 -31.109 1 36.53 131 LEU B N 1
ATOM 3998 C CA . LEU B 1 131 ? 20.453 -21.5 -32.344 1 36.53 131 LEU B CA 1
ATOM 3999 C C . LEU B 1 131 ? 21.109 -20.453 -33.219 1 36.53 131 LEU B C 1
ATOM 4001 O O . LEU B 1 131 ? 21.016 -20.531 -34.469 1 36.53 131 LEU B O 1
ATOM 4005 N N . LEU B 1 132 ? 21.359 -19.188 -33.031 1 36.84 132 LEU B N 1
ATOM 4006 C CA . LEU B 1 132 ? 21.812 -18.281 -34.062 1 36.84 132 LEU B CA 1
ATOM 4007 C C . LEU B 1 132 ? 23.266 -17.891 -33.844 1 36.84 132 LEU B C 1
ATOM 4009 O O . LEU B 1 132 ? 23.594 -17.234 -32.844 1 36.84 132 LEU B O 1
ATOM 4013 N N . PRO B 1 133 ? 24.281 -18.641 -34.562 1 36.78 133 PRO B N 1
ATOM 4014 C CA . PRO B 1 133 ? 25.656 -18.141 -34.688 1 36.78 133 PRO B CA 1
ATOM 4015 C C . PRO B 1 133 ? 25.734 -16.641 -34.938 1 36.78 133 PRO B C 1
ATOM 4017 O O . PRO B 1 133 ? 26.75 -16 -34.656 1 36.78 133 PRO B O 1
ATOM 4020 N N . ASN B 1 134 ? 25.219 -16.219 -36.25 1 36.03 134 ASN B N 1
ATOM 4021 C CA . ASN B 1 134 ? 25.484 -14.914 -36.844 1 36.03 134 ASN B CA 1
ATOM 4022 C C . ASN B 1 134 ? 25.094 -13.773 -35.938 1 36.03 134 ASN B C 1
ATOM 4024 O O . ASN B 1 134 ? 24.266 -13.953 -35.031 1 36.03 134 ASN B O 1
ATOM 4028 N N . SER B 1 135 ? 25.984 -12.516 -36.031 1 34.94 135 SER B N 1
ATOM 4029 C CA . SER B 1 135 ? 26.062 -11.172 -35.469 1 34.94 135 SER B CA 1
ATOM 4030 C C . SER B 1 135 ? 24.688 -10.516 -35.406 1 34.94 135 SER B C 1
ATOM 4032 O O . SER B 1 135 ? 24.422 -9.555 -36.125 1 34.94 135 SER B O 1
ATOM 4034 N N . VAL B 1 136 ? 23.719 -11.156 -35.812 1 33.53 136 VAL B N 1
ATOM 4035 C CA . VAL B 1 136 ? 22.594 -10.242 -35.938 1 33.53 136 VAL B CA 1
ATOM 4036 C C . VAL B 1 136 ? 22.594 -9.266 -34.75 1 33.53 136 VAL B C 1
ATOM 4038 O O . VAL B 1 136 ? 22.906 -9.656 -33.625 1 33.53 136 VAL B O 1
ATOM 4041 N N . SER B 1 137 ? 22.938 -7.996 -35.125 1 33.72 137 SER B N 1
ATOM 4042 C CA . SER B 1 137 ? 22.812 -6.82 -34.281 1 33.72 137 SER B CA 1
ATOM 4043 C C . SER B 1 137 ? 21.797 -7.062 -33.156 1 33.72 137 SER B C 1
ATOM 4045 O O . SER B 1 137 ? 20.625 -7.332 -33.438 1 33.72 137 SER B O 1
ATOM 4047 N N . ARG B 1 138 ? 22.156 -7.824 -32.25 1 35.25 138 ARG B N 1
ATOM 4048 C CA . ARG B 1 138 ? 21.531 -8 -30.953 1 35.25 138 ARG B CA 1
ATOM 4049 C C . ARG B 1 138 ? 20.75 -6.754 -30.547 1 35.25 138 ARG B C 1
ATOM 4051 O O . ARG B 1 138 ? 21.344 -5.77 -30.094 1 35.25 138 ARG B O 1
ATOM 4058 N N . SER B 1 139 ? 20.031 -6.223 -31.453 1 36.81 139 SER B N 1
ATOM 4059 C CA . SER B 1 139 ? 19.125 -5.125 -31.125 1 36.81 139 SER B CA 1
ATOM 4060 C C . SER B 1 139 ? 18.703 -5.168 -29.672 1 36.81 139 SER B C 1
ATOM 4062 O O . SER B 1 139 ? 18.641 -6.242 -29.062 1 36.81 139 SER B O 1
ATOM 4064 N N . LYS B 1 140 ? 18.75 -3.977 -28.953 1 39.56 140 LYS B N 1
ATOM 4065 C CA . LYS B 1 140 ? 18.375 -3.41 -27.672 1 39.56 140 LYS B CA 1
ATOM 4066 C C . LYS B 1 140 ? 17.047 -3.965 -27.188 1 39.56 140 LYS B C 1
ATOM 4068 O O . LYS B 1 140 ? 16.375 -3.357 -26.344 1 39.56 140 LYS B O 1
ATOM 4073 N N . LYS B 1 141 ? 16.484 -4.84 -28.047 1 44.22 141 LYS B N 1
ATOM 4074 C CA . LYS B 1 141 ? 15.141 -5.074 -27.516 1 44.22 141 LYS B CA 1
ATOM 4075 C C . LYS B 1 141 ? 15.195 -5.891 -26.234 1 44.22 141 LYS B C 1
ATOM 4077 O O . LYS B 1 141 ? 15.516 -7.078 -26.25 1 44.22 141 LYS B O 1
ATOM 4082 N N . LEU B 1 142 ? 15.523 -5.32 -25.219 1 54.53 142 LEU B N 1
ATOM 4083 C CA . LEU B 1 142 ? 15.523 -5.852 -23.859 1 54.53 142 LEU B CA 1
ATOM 4084 C C . LEU B 1 142 ? 14.18 -6.5 -23.531 1 54.53 142 LEU B C 1
ATOM 4086 O O . LEU B 1 142 ? 13.125 -5.961 -23.875 1 54.53 142 LEU B O 1
ATOM 4090 N N . ARG B 1 143 ? 14.219 -7.898 -23.125 1 81.19 143 ARG B N 1
ATOM 4091 C CA . ARG B 1 143 ? 13.188 -8.82 -22.672 1 81.19 143 ARG B CA 1
ATOM 4092 C C . ARG B 1 143 ? 12.664 -8.422 -21.297 1 81.19 143 ARG B C 1
ATOM 4094 O O . ARG B 1 143 ? 13.445 -8.125 -20.391 1 81.19 143 ARG B O 1
ATOM 4101 N N . LYS B 1 144 ? 11.43 -8.211 -21.25 1 91.12 144 LYS B N 1
ATOM 4102 C CA . LYS B 1 144 ? 10.789 -7.688 -20.047 1 91.12 144 LYS B CA 1
ATOM 4103 C C . LYS B 1 144 ? 11.117 -8.547 -18.828 1 91.12 144 LYS B C 1
ATOM 4105 O O . LYS B 1 144 ? 11.227 -8.031 -17.719 1 91.12 144 LYS B O 1
ATOM 4110 N N . LEU B 1 145 ? 11.383 -9.805 -19.047 1 93.44 145 LEU B N 1
ATOM 4111 C CA . LEU B 1 145 ? 11.672 -10.68 -17.906 1 93.44 145 LEU B CA 1
ATOM 4112 C C . LEU B 1 145 ? 13.062 -10.391 -17.344 1 93.44 145 LEU B C 1
ATOM 4114 O O . LEU B 1 145 ? 13.352 -10.75 -16.203 1 93.44 145 LEU B O 1
ATOM 4118 N N . SER B 1 146 ? 13.961 -9.797 -18.125 1 93.56 146 SER B N 1
ATOM 4119 C CA . SER B 1 146 ? 15.281 -9.422 -17.641 1 93.56 146 SER B CA 1
ATOM 4120 C C . SER B 1 146 ? 15.219 -8.164 -16.781 1 93.56 146 SER B C 1
ATOM 4122 O O . SER B 1 146 ? 16.188 -7.805 -16.125 1 93.56 146 SER B O 1
ATOM 4124 N N . LEU B 1 147 ? 14.086 -7.535 -16.781 1 96.31 147 LEU B N 1
ATOM 4125 C CA . LEU B 1 147 ? 13.945 -6.273 -16.062 1 96.31 147 LEU B CA 1
ATOM 4126 C C . LEU B 1 147 ? 13.289 -6.488 -14.711 1 96.31 147 LEU B C 1
ATOM 4128 O O . LEU B 1 147 ? 13.148 -5.543 -13.93 1 96.31 147 LEU B O 1
ATOM 4132 N N . VAL B 1 148 ? 12.914 -7.754 -14.438 1 97.69 148 VAL B N 1
ATOM 4133 C CA . VAL B 1 148 ? 12.125 -7.965 -13.219 1 97.69 148 VAL B CA 1
ATOM 4134 C C . VAL B 1 148 ? 12.859 -8.93 -12.297 1 97.69 148 VAL B C 1
ATOM 4136 O O . VAL B 1 148 ? 13.797 -9.617 -12.719 1 97.69 148 VAL B O 1
ATOM 4139 N N . ASN B 1 149 ? 12.469 -8.922 -11.023 1 98.56 149 ASN B N 1
ATOM 4140 C CA . ASN B 1 149 ? 13.094 -9.711 -9.961 1 98.56 149 ASN B CA 1
ATOM 4141 C C . ASN B 1 149 ? 12.133 -10.781 -9.422 1 98.56 149 ASN B C 1
ATOM 4143 O O . ASN B 1 149 ? 12.469 -11.5 -8.484 1 98.56 149 ASN B O 1
ATOM 4147 N N . GLY B 1 150 ? 10.992 -10.922 -9.914 1 98.56 150 GLY B N 1
ATOM 4148 C CA . GLY B 1 150 ? 9.93 -11.875 -9.641 1 98.56 150 GLY B CA 1
ATOM 4149 C C . GLY B 1 150 ? 8.711 -11.672 -10.523 1 98.56 150 GLY B C 1
ATOM 4150 O O . GLY B 1 150 ? 8.648 -10.719 -11.305 1 98.56 150 GLY B O 1
ATOM 4151 N N . VAL B 1 151 ? 7.809 -12.609 -10.492 1 98.75 151 VAL B N 1
ATOM 4152 C CA . VAL B 1 151 ? 6.629 -12.516 -11.344 1 98.75 151 VAL B CA 1
ATOM 4153 C C . VAL B 1 151 ? 5.379 -12.852 -10.531 1 98.75 151 VAL B C 1
ATOM 4155 O O . VAL B 1 151 ? 5.465 -13.523 -9.5 1 98.75 151 VAL B O 1
ATOM 4158 N N . LEU B 1 152 ? 4.262 -12.344 -10.953 1 98.94 152 LEU B N 1
ATOM 4159 C CA . LEU B 1 152 ? 2.965 -12.578 -10.336 1 98.94 152 LEU B CA 1
ATOM 4160 C C . LEU B 1 152 ? 1.92 -12.945 -11.383 1 98.94 152 LEU B C 1
ATOM 4162 O O . LEU B 1 152 ? 1.749 -12.227 -12.367 1 98.94 152 LEU B O 1
ATOM 4166 N N . PHE B 1 153 ? 1.332 -14.156 -11.234 1 98.88 153 PHE B N 1
ATOM 4167 C CA . PHE B 1 153 ? 0.177 -14.578 -12.016 1 98.88 153 PHE B CA 1
ATOM 4168 C C . PHE B 1 153 ? -1.121 -14.211 -11.305 1 98.88 153 PHE B C 1
ATOM 4170 O O . PHE B 1 153 ? -1.341 -14.617 -10.156 1 98.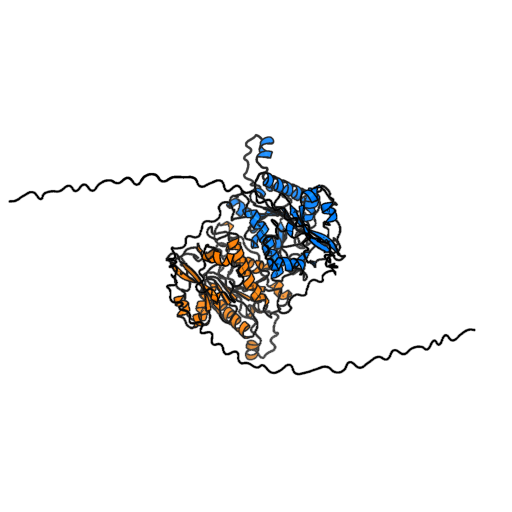88 153 PHE B O 1
ATOM 4177 N N . THR B 1 154 ? -1.993 -13.492 -11.977 1 98.31 154 THR B N 1
ATOM 4178 C CA . THR B 1 154 ? -3.215 -12.977 -11.367 1 98.31 154 THR B CA 1
ATOM 4179 C C . THR B 1 154 ? -4.328 -14.016 -11.438 1 98.31 154 THR B C 1
ATOM 4181 O O . THR B 1 154 ? -4.176 -15.062 -12.07 1 98.31 154 THR B O 1
ATOM 4184 N N . GLY B 1 155 ? -5.441 -13.68 -10.695 1 95.88 155 GLY B N 1
ATOM 4185 C CA . GLY B 1 155 ? -6.68 -14.391 -10.969 1 95.88 155 GLY B CA 1
ATOM 4186 C C . GLY B 1 155 ? -7.262 -14.078 -12.336 1 95.88 155 GLY B C 1
ATOM 4187 O O . GLY B 1 155 ? -6.699 -13.273 -13.086 1 95.88 155 GLY B O 1
ATOM 4188 N N . GLY B 1 156 ? -8.352 -14.797 -12.641 1 93.81 156 GLY B N 1
ATOM 4189 C CA . GLY B 1 156 ? -8.969 -14.594 -13.945 1 93.81 156 GLY B CA 1
ATOM 4190 C C . GLY B 1 156 ? -9.789 -15.789 -14.398 1 93.81 156 GLY B C 1
ATOM 4191 O O . GLY B 1 156 ? -10.32 -16.531 -13.578 1 93.81 156 GLY B O 1
ATOM 4192 N N . TRP B 1 157 ? -9.922 -15.875 -15.727 1 91.38 157 TRP B N 1
ATOM 4193 C CA . TRP B 1 157 ? -10.859 -16.875 -16.219 1 91.38 157 TRP B CA 1
ATOM 4194 C C . TRP B 1 157 ? -10.203 -17.766 -17.266 1 91.38 157 TRP B C 1
ATOM 4196 O O . TRP B 1 157 ? -10.656 -18.891 -17.516 1 91.38 157 TRP B O 1
ATOM 4206 N N . ALA B 1 158 ? -9.18 -17.312 -17.891 1 94.31 158 ALA B N 1
ATOM 4207 C CA . ALA B 1 158 ? -8.656 -17.969 -19.078 1 94.31 158 ALA B CA 1
ATOM 4208 C C . ALA B 1 158 ? -7.762 -19.141 -18.703 1 94.31 158 ALA B C 1
ATOM 4210 O O . ALA B 1 158 ? -6.699 -18.953 -18.109 1 94.31 158 ALA B O 1
ATOM 4211 N N . LYS B 1 159 ? -8.086 -20.391 -19.203 1 95 159 LYS B N 1
ATOM 4212 C CA . LYS B 1 159 ? -7.332 -21.578 -18.812 1 95 159 LYS B CA 1
ATOM 4213 C C . LYS B 1 159 ? -6.734 -22.266 -20.047 1 95 159 LYS B C 1
ATOM 4215 O O . LYS B 1 159 ? -6.16 -23.359 -19.938 1 95 159 LYS B O 1
ATOM 4220 N N . LYS B 1 160 ? -6.992 -21.703 -21.156 1 95.56 160 LYS B N 1
ATOM 4221 C CA . LYS B 1 160 ? -6.523 -22.297 -22.406 1 95.56 160 LYS B CA 1
ATOM 4222 C C . LYS B 1 160 ? -6.047 -21.219 -23.391 1 95.56 160 LYS B C 1
ATOM 4224 O O . LYS B 1 160 ? -6.078 -20.031 -23.062 1 95.56 160 LYS B O 1
ATOM 4229 N N . GLY B 1 161 ? -5.516 -21.703 -24.469 1 96.5 161 GLY B N 1
ATOM 4230 C CA . GLY B 1 161 ? -5.113 -20.797 -25.531 1 96.5 161 GLY B CA 1
ATOM 4231 C C . GLY B 1 161 ? -3.787 -20.109 -25.25 1 96.5 161 GLY B C 1
ATOM 4232 O O . GLY B 1 161 ? -2.93 -20.656 -24.562 1 96.5 161 GLY B O 1
ATOM 4233 N N . LEU B 1 162 ? -3.656 -18.969 -25.906 1 96.62 162 LEU B N 1
ATOM 4234 C CA . LEU B 1 162 ? -2.391 -18.25 -25.859 1 96.62 162 LEU B CA 1
ATOM 4235 C C . LEU B 1 162 ? -2.035 -17.891 -24.422 1 96.62 162 LEU B C 1
ATOM 4237 O O . LEU B 1 162 ? -0.862 -17.906 -24.031 1 96.62 162 LEU B O 1
ATOM 4241 N N . TYR B 1 163 ? -3.002 -17.516 -23.625 1 97.5 163 TYR B N 1
ATOM 4242 C CA . TYR B 1 163 ? -2.744 -17.125 -22.234 1 97.5 163 TYR B CA 1
ATOM 4243 C C . TYR B 1 163 ? -2.109 -18.281 -21.469 1 97.5 163 TYR B C 1
ATOM 4245 O O . TYR B 1 163 ? -1.092 -18.109 -20.797 1 97.5 163 TYR B O 1
ATOM 4253 N N . PHE B 1 164 ? -2.686 -19.484 -21.609 1 97.94 164 PHE B N 1
ATOM 4254 C CA . PHE B 1 164 ? -2.148 -20.656 -20.938 1 97.94 164 PHE B CA 1
ATOM 4255 C C . PHE B 1 164 ? -0.717 -20.938 -21.375 1 97.94 164 PHE B C 1
ATOM 4257 O O . PHE B 1 164 ? 0.15 -21.219 -20.547 1 97.94 164 PHE B O 1
ATOM 4264 N N . GLU B 1 165 ? -0.492 -20.859 -22.672 1 96.88 165 GLU B N 1
ATOM 4265 C CA . GLU B 1 165 ? 0.843 -21.109 -23.203 1 96.88 165 GLU B CA 1
ATOM 4266 C C . GLU B 1 165 ? 1.856 -20.109 -22.672 1 96.88 165 GLU B C 1
ATOM 4268 O O . GLU B 1 165 ? 2.992 -20.469 -22.359 1 96.88 165 GLU B O 1
ATOM 4273 N N . THR B 1 166 ? 1.471 -18.844 -22.578 1 96.62 166 THR B N 1
ATOM 4274 C CA . THR B 1 166 ? 2.35 -17.812 -22.047 1 96.62 166 THR B CA 1
ATOM 4275 C C . THR B 1 166 ? 2.664 -18.062 -20.578 1 96.62 166 THR B C 1
ATOM 4277 O O . THR B 1 166 ? 3.822 -18 -20.156 1 96.62 166 THR B O 1
ATOM 4280 N N . ILE B 1 167 ? 1.657 -18.391 -19.781 1 98.19 167 ILE B N 1
ATOM 4281 C CA . ILE B 1 167 ? 1.85 -18.688 -18.375 1 98.19 167 ILE B CA 1
ATOM 4282 C C . ILE B 1 167 ? 2.789 -19.891 -18.219 1 98.19 167 ILE B C 1
ATOM 4284 O O . ILE B 1 167 ? 3.678 -19.875 -17.359 1 98.19 167 ILE B O 1
ATOM 4288 N N . LYS B 1 168 ? 2.557 -20.922 -19.016 1 97.62 168 LYS B N 1
ATOM 4289 C CA . LYS B 1 168 ? 3.398 -22.109 -18.984 1 97.62 168 LYS B CA 1
ATOM 4290 C C . LYS B 1 168 ? 4.859 -21.766 -19.234 1 97.62 168 LYS B C 1
ATOM 4292 O O . LYS B 1 168 ? 5.75 -22.188 -18.5 1 97.62 168 LYS B O 1
ATOM 4297 N N . LYS B 1 169 ? 5.102 -20.984 -20.234 1 95.12 169 LYS B N 1
ATOM 4298 C CA . LYS B 1 169 ? 6.461 -20.594 -20.594 1 95.12 169 LYS B CA 1
ATOM 4299 C C . LYS B 1 169 ? 7.094 -19.75 -19.469 1 95.12 169 LYS B C 1
ATOM 4301 O O . LYS B 1 169 ? 8.25 -19.984 -19.109 1 95.12 169 LYS B O 1
ATOM 4306 N N . LEU B 1 170 ? 6.371 -18.781 -18.938 1 96.44 170 LEU B N 1
ATOM 4307 C CA . LEU B 1 170 ? 6.883 -17.922 -17.875 1 96.44 170 LEU B CA 1
ATOM 4308 C C . LEU B 1 170 ? 7.184 -18.75 -16.625 1 96.44 170 LEU B C 1
ATOM 4310 O O . LEU B 1 170 ? 8.172 -18.484 -15.922 1 96.44 170 LEU B O 1
ATOM 4314 N N . PHE B 1 171 ? 6.332 -19.734 -16.344 1 97.75 171 PHE B N 1
ATOM 4315 C CA . PHE B 1 171 ? 6.566 -20.625 -15.219 1 97.75 171 PHE B CA 1
ATOM 4316 C C . PHE B 1 171 ? 7.852 -21.422 -15.406 1 97.75 171 PHE B C 1
ATOM 4318 O O . PHE B 1 171 ? 8.664 -21.516 -14.484 1 97.75 171 PHE B O 1
ATOM 4325 N N . GLN B 1 172 ? 8.031 -21.938 -16.578 1 95.88 172 GLN B N 1
ATOM 4326 C CA . GLN B 1 172 ? 9.234 -22.703 -16.891 1 95.88 172 GLN B CA 1
ATOM 4327 C C . GLN B 1 172 ? 10.484 -21.844 -16.75 1 95.88 172 GLN B C 1
ATOM 4329 O O . GLN B 1 172 ? 11.484 -22.266 -16.156 1 95.88 172 GLN B O 1
ATOM 4334 N N . VAL B 1 173 ? 10.43 -20.641 -17.266 1 94.19 173 VAL B N 1
ATOM 4335 C CA . VAL B 1 173 ? 11.562 -19.719 -17.188 1 94.19 173 VAL B CA 1
ATOM 4336 C C . VAL B 1 173 ? 11.844 -19.375 -15.719 1 94.19 173 VAL B C 1
ATOM 4338 O O . VAL B 1 173 ? 13.008 -19.25 -15.32 1 94.19 173 VAL B O 1
ATOM 4341 N N . THR B 1 174 ? 10.797 -19.203 -14.938 1 96.25 174 THR B N 1
ATOM 4342 C CA . THR B 1 174 ? 10.938 -18.938 -13.508 1 96.25 174 THR B CA 1
ATOM 4343 C C . THR B 1 174 ? 11.727 -20.047 -12.82 1 96.25 174 THR B C 1
ATOM 4345 O O . THR B 1 174 ? 12.664 -19.766 -12.062 1 96.25 174 THR B O 1
ATOM 4348 N N . LEU B 1 175 ? 11.391 -21.297 -13.094 1 97.44 175 LEU B N 1
ATOM 4349 C CA . LEU B 1 175 ? 12.086 -22.422 -12.5 1 97.44 175 LEU B CA 1
ATOM 4350 C C . LEU B 1 175 ? 13.539 -22.484 -12.977 1 97.44 175 LEU B C 1
ATOM 4352 O O . LEU B 1 175 ? 14.453 -22.719 -12.18 1 97.44 175 LEU B O 1
ATOM 4356 N N . GLU B 1 176 ? 13.719 -22.234 -14.273 1 95.06 176 GLU B N 1
ATOM 4357 C CA . GLU B 1 176 ? 15.055 -22.297 -14.852 1 95.06 176 GLU B CA 1
ATOM 4358 C C . GLU B 1 176 ? 15.969 -21.234 -14.242 1 95.06 176 GLU B C 1
ATOM 4360 O O . GLU B 1 176 ? 17.141 -21.5 -13.984 1 95.06 176 GLU B O 1
ATOM 4365 N N . ARG B 1 177 ? 15.484 -20.047 -14.023 1 93.94 177 ARG B N 1
ATOM 4366 C CA . ARG B 1 177 ? 16.281 -18.984 -13.406 1 93.94 177 ARG B CA 1
ATOM 4367 C C . ARG B 1 177 ? 16.703 -19.375 -11.992 1 93.94 177 ARG B C 1
ATOM 4369 O O . ARG B 1 177 ? 17.844 -19.141 -11.594 1 93.94 177 ARG B O 1
ATOM 4376 N N . ASN B 1 178 ? 15.805 -19.938 -11.281 1 97.31 178 ASN B N 1
ATOM 4377 C CA . ASN B 1 178 ? 16.125 -20.375 -9.938 1 97.31 178 ASN B CA 1
ATOM 4378 C C . ASN B 1 178 ? 17.156 -21.516 -9.953 1 97.31 178 ASN B C 1
ATOM 4380 O O . ASN B 1 178 ? 18.094 -21.516 -9.148 1 97.31 178 ASN B O 1
ATOM 4384 N N . ASP B 1 179 ? 17 -22.438 -10.867 1 96.94 179 ASP B N 1
ATOM 4385 C CA . ASP B 1 179 ? 17.953 -23.516 -11.008 1 96.94 179 ASP B CA 1
ATOM 4386 C C . ASP B 1 179 ? 19.344 -22.984 -11.359 1 96.94 179 ASP B C 1
ATOM 4388 O O . ASP B 1 179 ? 20.359 -23.594 -10.984 1 96.94 179 ASP B O 1
ATOM 4392 N N . ALA B 1 180 ? 19.344 -21.875 -12.023 1 94.38 180 ALA B N 1
ATOM 4393 C CA . ALA B 1 180 ? 20.609 -21.266 -12.445 1 94.38 180 ALA B CA 1
ATOM 4394 C C . ALA B 1 180 ? 21.203 -20.406 -11.336 1 94.38 180 ALA B C 1
ATOM 4396 O O . ALA B 1 180 ? 22.234 -19.75 -11.523 1 94.38 180 ALA B O 1
ATOM 4397 N N . GLY B 1 181 ? 20.5 -20.25 -10.195 1 94.69 181 GLY B N 1
ATOM 4398 C CA . GLY B 1 181 ? 21.062 -19.547 -9.055 1 94.69 181 GLY B CA 1
ATOM 4399 C C . GLY B 1 181 ? 20.5 -18.141 -8.883 1 94.69 181 GLY B C 1
ATOM 4400 O O . GLY B 1 181 ? 20.891 -17.422 -7.961 1 94.69 181 GLY B O 1
ATOM 4401 N N . ASP B 1 182 ? 19.656 -17.75 -9.789 1 94.12 182 ASP B N 1
ATOM 4402 C CA . ASP B 1 182 ? 18.969 -16.469 -9.641 1 94.12 182 ASP B CA 1
ATOM 4403 C C . ASP B 1 182 ? 17.672 -16.625 -8.844 1 94.12 182 ASP B C 1
ATOM 4405 O O . ASP B 1 182 ? 16.688 -17.156 -9.352 1 94.12 182 ASP B O 1
ATOM 4409 N N . HIS B 1 183 ? 17.734 -16.188 -7.602 1 97.75 183 HIS B N 1
ATOM 4410 C CA . HIS B 1 183 ? 16.531 -16.266 -6.785 1 97.75 183 HIS B CA 1
ATOM 4411 C C . HIS B 1 183 ? 15.398 -15.453 -7.402 1 97.75 183 HIS B C 1
ATOM 4413 O O . HIS B 1 183 ? 15.461 -14.219 -7.43 1 97.75 183 HIS B O 1
ATOM 4419 N N . PHE B 1 184 ? 14.398 -16.109 -7.926 1 98 184 PHE B N 1
ATOM 4420 C CA . PHE B 1 184 ? 13.336 -15.477 -8.719 1 98 184 PHE B CA 1
ATOM 4421 C C . PHE B 1 184 ? 11.969 -15.961 -8.266 1 98 184 PHE B C 1
ATOM 4423 O O . PHE B 1 184 ? 11.469 -16.984 -8.742 1 98 184 PHE B O 1
ATOM 4430 N N . PRO B 1 185 ? 11.281 -15.18 -7.367 1 98.88 185 PRO B N 1
ATOM 4431 C CA . PRO B 1 185 ? 10.023 -15.641 -6.781 1 98.88 185 PRO B CA 1
ATOM 4432 C C . PRO B 1 185 ? 8.844 -15.508 -7.742 1 98.88 185 PRO B C 1
ATOM 4434 O O . PRO B 1 185 ? 8.883 -14.688 -8.664 1 98.88 185 PRO B O 1
ATOM 4437 N N . LEU B 1 186 ? 7.848 -16.359 -7.508 1 98.94 186 LEU B N 1
ATOM 4438 C CA . LEU B 1 186 ? 6.574 -16.344 -8.219 1 98.94 186 LEU B CA 1
ATOM 4439 C C . LEU B 1 186 ? 5.406 -16.438 -7.246 1 98.94 186 LEU B C 1
ATOM 4441 O O . LEU B 1 186 ? 5.367 -17.328 -6.398 1 98.94 186 LEU B O 1
ATOM 4445 N N . PHE B 1 187 ? 4.512 -15.445 -7.316 1 98.94 187 PHE B N 1
ATOM 4446 C CA . PHE B 1 187 ? 3.189 -15.562 -6.711 1 98.94 187 PHE B CA 1
ATOM 4447 C C . PHE B 1 187 ? 2.141 -15.922 -7.758 1 98.94 187 PHE B C 1
ATOM 4449 O O . PHE B 1 187 ? 2.107 -15.328 -8.836 1 98.94 187 PHE B O 1
ATOM 4456 N N . ALA B 1 188 ? 1.378 -16.891 -7.5 1 98.88 188 ALA B N 1
ATOM 4457 C CA . ALA B 1 188 ? 0.238 -17.281 -8.328 1 98.88 188 ALA B CA 1
ATOM 4458 C C . ALA B 1 188 ? -1.06 -17.25 -7.523 1 98.88 188 ALA B C 1
ATOM 4460 O O . ALA B 1 188 ? -1.214 -17.984 -6.543 1 98.88 188 ALA B O 1
ATOM 4461 N N . ILE B 1 189 ? -1.989 -16.438 -7.977 1 98.19 189 ILE B N 1
ATOM 4462 C C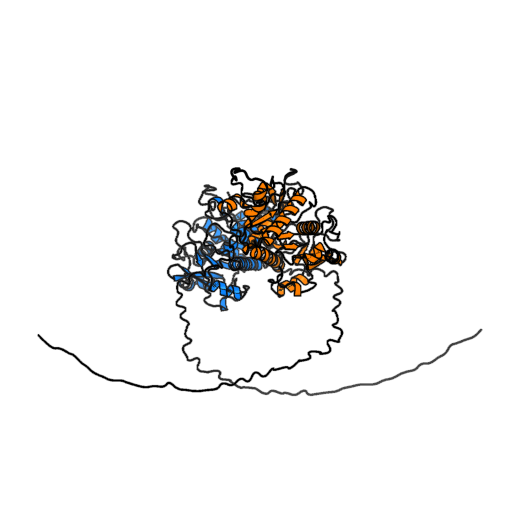A . ILE B 1 189 ? -3.168 -16.156 -7.168 1 98.19 189 ILE B CA 1
ATOM 4463 C C . ILE B 1 189 ? -4.422 -16.641 -7.898 1 98.19 189 ILE B C 1
ATOM 4465 O O . ILE B 1 189 ? -4.629 -16.312 -9.07 1 98.19 189 ILE B O 1
ATOM 4469 N N . CYS B 1 190 ? -5.277 -17.422 -7.246 1 95.69 190 CYS B N 1
ATOM 4470 C CA . CYS B 1 190 ? -6.555 -17.938 -7.727 1 95.69 190 CYS B CA 1
ATOM 4471 C C . CYS B 1 190 ? -6.379 -18.703 -9.031 1 95.69 190 CYS B C 1
ATOM 4473 O O . CYS B 1 190 ? -5.82 -19.797 -9.047 1 95.69 190 CYS B O 1
ATOM 4475 N N . LEU B 1 191 ? -6.719 -18.047 -10.188 1 96.06 191 LEU B N 1
ATOM 4476 C CA . LEU B 1 191 ? -6.484 -18.719 -11.461 1 96.06 191 LEU B CA 1
ATOM 4477 C C . LEU B 1 191 ? -5.008 -19.047 -11.633 1 96.06 191 LEU B C 1
ATOM 4479 O O . LEU B 1 191 ? -4.664 -20.109 -12.18 1 96.06 191 LEU B O 1
ATOM 4483 N N . GLY B 1 192 ? -4.125 -18.156 -11.188 1 98 192 GLY B N 1
ATOM 4484 C CA . GLY B 1 192 ? -2.703 -18.438 -11.25 1 98 192 GLY B CA 1
ATOM 4485 C C . GLY B 1 192 ? -2.332 -19.766 -10.602 1 98 192 GLY B C 1
ATOM 4486 O O . GLY B 1 192 ? -1.545 -20.531 -11.156 1 98 192 GLY B O 1
ATOM 4487 N N . PHE B 1 193 ? -2.885 -20.016 -9.43 1 98.12 193 PHE B N 1
ATOM 4488 C CA . PHE B 1 193 ? -2.637 -21.266 -8.727 1 98.12 193 PHE B CA 1
ATOM 4489 C C . PHE B 1 193 ? -3.158 -22.453 -9.531 1 98.12 193 PHE B C 1
ATOM 4491 O O . PHE B 1 193 ? -2.469 -23.453 -9.672 1 98.12 193 PHE B O 1
ATOM 4498 N N . GLU B 1 194 ? -4.316 -22.297 -10.078 1 97.06 194 GLU B N 1
ATOM 4499 C CA . GLU B 1 194 ? -4.91 -23.359 -10.898 1 97.06 194 GLU B CA 1
ATOM 4500 C C . GLU B 1 194 ? -4.031 -23.688 -12.102 1 97.06 194 GLU B C 1
ATOM 4502 O O . GLU B 1 194 ? -3.764 -24.859 -12.375 1 97.06 194 GLU B O 1
ATOM 4507 N N . LEU B 1 195 ? -3.564 -22.656 -12.75 1 98.44 195 LEU B N 1
ATOM 4508 C CA . LEU B 1 195 ? -2.771 -22.844 -13.961 1 98.44 195 LEU B CA 1
ATOM 4509 C C . LEU B 1 195 ? -1.433 -23.5 -13.633 1 98.44 195 LEU B C 1
ATOM 4511 O O . LEU B 1 195 ? -0.993 -24.406 -14.344 1 98.44 195 LEU B O 1
ATOM 4515 N N . VAL B 1 196 ? -0.807 -23.031 -12.586 1 98.81 196 VAL B N 1
ATOM 4516 C CA . VAL B 1 196 ? 0.463 -23.625 -12.18 1 98.81 196 VAL B CA 1
ATOM 4517 C C . VAL B 1 196 ? 0.264 -25.109 -11.859 1 98.81 196 VAL B C 1
ATOM 4519 O O . VAL B 1 196 ? 1.09 -25.938 -12.227 1 98.81 196 VAL B O 1
ATOM 4522 N N . SER B 1 197 ? -0.827 -25.469 -11.203 1 98.62 197 SER B N 1
ATOM 4523 C CA . SER B 1 197 ? -1.132 -26.859 -10.867 1 98.62 197 SER B CA 1
ATOM 4524 C C . SER B 1 197 ? -1.364 -27.688 -12.117 1 98.62 197 SER B C 1
ATOM 4526 O O . SER B 1 197 ? -0.903 -28.828 -12.203 1 98.62 197 SER B O 1
ATOM 4528 N N . MET B 1 198 ? -2.074 -27.125 -13.062 1 98.5 198 MET B N 1
ATOM 4529 C CA . MET B 1 198 ? -2.297 -27.797 -14.336 1 98.5 198 MET B CA 1
ATOM 4530 C C . MET B 1 198 ? -0.975 -28.062 -15.047 1 98.5 198 MET B C 1
ATOM 4532 O O . MET B 1 198 ? -0.777 -29.141 -15.609 1 98.5 198 MET B O 1
ATOM 4536 N N . ILE B 1 199 ? -0.104 -27.094 -15.023 1 98.75 199 ILE B N 1
ATOM 4537 C CA . ILE B 1 199 ? 1.177 -27.188 -15.711 1 98.75 199 ILE B CA 1
ATOM 4538 C C . ILE B 1 199 ? 2.039 -28.266 -15.055 1 98.75 199 ILE B C 1
ATOM 4540 O O . ILE B 1 199 ? 2.576 -29.141 -15.734 1 98.75 199 ILE B O 1
ATOM 4544 N N . ILE B 1 200 ? 2.15 -28.25 -13.727 1 98.69 200 ILE B N 1
ATOM 4545 C CA . ILE B 1 200 ? 3.004 -29.172 -12.992 1 98.69 200 ILE B CA 1
ATOM 4546 C C . ILE B 1 200 ? 2.482 -30.594 -13.156 1 98.69 200 ILE B C 1
ATOM 4548 O O . ILE B 1 200 ? 3.26 -31.531 -13.375 1 98.69 200 ILE B O 1
ATOM 4552 N N . SER B 1 201 ? 1.161 -30.797 -13.102 1 98.38 201 SER B N 1
ATOM 4553 C CA . SER B 1 201 ? 0.552 -32.125 -13.148 1 98.38 201 SER B CA 1
ATOM 4554 C C . SER B 1 201 ? 0.407 -32.625 -14.578 1 98.38 201 SER B C 1
ATOM 4556 O O . SER B 1 201 ? 0.129 -33.812 -14.812 1 98.38 201 SER B O 1
ATOM 4558 N N . ASN B 1 202 ? 0.562 -31.734 -15.555 1 97.56 202 ASN B N 1
ATOM 4559 C CA . ASN B 1 202 ? 0.277 -32.031 -16.953 1 97.56 202 ASN B CA 1
ATOM 4560 C C . ASN B 1 202 ? -1.131 -32.594 -17.141 1 97.56 202 ASN B C 1
ATOM 4562 O O . ASN B 1 202 ? -1.325 -33.562 -17.859 1 97.56 202 ASN B O 1
ATOM 4566 N N . ASP B 1 203 ? -2.062 -32.031 -16.375 1 97.31 203 ASP B N 1
ATOM 4567 C CA . ASP B 1 203 ? -3.471 -32.406 -16.375 1 97.31 203 ASP B CA 1
ATOM 4568 C C . ASP B 1 203 ? -4.375 -31.172 -16.359 1 97.31 203 ASP B C 1
ATOM 4570 O O . ASP B 1 203 ? -4.527 -30.531 -15.312 1 97.31 203 ASP B O 1
ATOM 4574 N N . ARG B 1 204 ? -5.035 -30.906 -17.422 1 94.81 204 ARG B N 1
ATOM 4575 C CA . ARG B 1 204 ? -5.875 -29.719 -17.547 1 94.81 204 ARG B CA 1
ATOM 4576 C C . ARG B 1 204 ? -7.121 -29.828 -16.672 1 94.81 204 ARG B C 1
ATOM 4578 O O . ARG B 1 204 ? -7.801 -28.828 -16.422 1 94.81 204 ARG B O 1
ATOM 4585 N N . ASP B 1 205 ? -7.43 -31.016 -16.203 1 94.62 205 ASP B N 1
ATOM 4586 C CA . ASP B 1 205 ? -8.633 -31.25 -15.414 1 94.62 205 ASP B CA 1
ATOM 4587 C C . ASP B 1 205 ? -8.289 -31.547 -13.961 1 94.62 205 ASP B C 1
ATOM 4589 O O . ASP B 1 205 ? -9.07 -32.156 -13.242 1 94.62 205 ASP B O 1
ATOM 4593 N N . ILE B 1 206 ? -7.121 -31.141 -13.531 1 96.94 206 ILE B N 1
ATOM 4594 C CA . ILE B 1 206 ? -6.633 -31.469 -12.195 1 96.94 206 ILE B CA 1
ATOM 4595 C C . ILE B 1 206 ? -7.488 -30.75 -11.148 1 96.94 206 ILE B C 1
ATOM 4597 O O . ILE B 1 206 ? -7.676 -31.266 -10.039 1 96.94 206 ILE B O 1
ATOM 4601 N N . CYS B 1 207 ? -8.008 -29.547 -11.445 1 94.62 207 CYS B N 1
ATOM 4602 C CA . CYS B 1 207 ? -8.82 -28.781 -10.5 1 94.62 207 CYS B CA 1
ATOM 4603 C C . CYS B 1 207 ? -10.234 -29.344 -10.422 1 94.62 207 CYS B C 1
ATOM 4605 O O . CYS B 1 207 ? -10.758 -29.859 -11.406 1 94.62 207 CYS B O 1
ATOM 4607 N N . GLU B 1 208 ? -10.805 -29.25 -9.25 1 92.69 208 GLU B N 1
ATOM 4608 C CA . GLU B 1 208 ? -12.156 -29.734 -9.008 1 92.69 208 GLU B CA 1
ATOM 4609 C C . GLU B 1 208 ? -13.094 -28.594 -8.641 1 92.69 208 GLU B C 1
ATOM 4611 O O . GLU B 1 208 ? -12.641 -27.516 -8.25 1 92.69 208 GLU B O 1
ATOM 4616 N N . ARG B 1 209 ? -14.352 -28.938 -8.758 1 89.56 209 ARG B N 1
ATOM 4617 C CA . ARG B 1 209 ? -15.367 -27.938 -8.445 1 89.56 209 ARG B CA 1
ATOM 4618 C C . ARG B 1 209 ? -15.664 -27.891 -6.953 1 89.56 209 ARG B C 1
ATOM 4620 O O . ARG B 1 209 ? -15.75 -28.938 -6.305 1 89.56 209 ARG B O 1
ATOM 4627 N N . PHE B 1 210 ? -15.711 -26.734 -6.43 1 89 210 PHE B N 1
ATOM 4628 C CA . PHE B 1 210 ? -16.141 -26.5 -5.059 1 89 210 PHE B CA 1
ATOM 4629 C C . PHE B 1 210 ? -17.328 -25.547 -5.023 1 89 210 PHE B C 1
ATOM 4631 O O . PHE B 1 210 ? -17.562 -24.797 -5.98 1 89 210 PHE B O 1
ATOM 4638 N N . LYS B 1 211 ? -18.125 -25.719 -3.963 1 81.31 211 LYS B N 1
ATOM 4639 C CA . LYS B 1 211 ? -19.266 -24.828 -3.814 1 81.31 211 LYS B CA 1
ATOM 4640 C C . LYS B 1 211 ? -18.891 -23.562 -3.053 1 81.31 211 LYS B C 1
ATOM 4642 O O . LYS B 1 211 ? -18.266 -23.625 -1.992 1 81.31 211 LYS B O 1
ATOM 4647 N N . GLY B 1 212 ? -19.062 -22.531 -3.623 1 71.31 212 GLY B N 1
ATOM 4648 C CA . GLY B 1 212 ? -18.812 -21.297 -2.871 1 71.31 212 GLY B CA 1
ATOM 4649 C C . GLY B 1 212 ? -18.859 -20.062 -3.732 1 71.31 212 GLY B C 1
ATOM 4650 O O . GLY B 1 212 ? -18.531 -20.109 -4.922 1 71.31 212 GLY B O 1
ATOM 4651 N N . GLU B 1 213 ? -19.625 -19.109 -3.203 1 66.31 213 GLU B N 1
ATOM 4652 C CA . GLU B 1 213 ? -19.688 -17.766 -3.768 1 66.31 213 GLU B CA 1
ATOM 4653 C C . GLU B 1 213 ? -18.594 -16.875 -3.182 1 66.31 213 GLU B C 1
ATOM 4655 O O . GLU B 1 213 ? -17.719 -17.344 -2.453 1 66.31 213 GLU B O 1
ATOM 4660 N N . ASN B 1 214 ? -18.484 -15.625 -3.639 1 77.81 214 ASN B N 1
ATOM 4661 C CA . ASN B 1 214 ? -17.641 -14.594 -3.049 1 77.81 214 ASN B CA 1
ATOM 4662 C C . ASN B 1 214 ? -17.828 -14.508 -1.537 1 77.81 214 ASN B C 1
ATOM 4664 O O . ASN B 1 214 ? -18.938 -14.25 -1.063 1 77.81 214 ASN B O 1
ATOM 4668 N N . GLN B 1 215 ? -16.75 -15.016 -0.786 1 83 215 GLN B N 1
ATOM 4669 C CA . GLN B 1 215 ? -16.859 -14.938 0.667 1 83 215 GLN B CA 1
ATOM 4670 C C . GLN B 1 215 ? -15.477 -14.852 1.319 1 83 215 GLN B C 1
ATOM 4672 O O . GLN B 1 215 ? -14.5 -15.398 0.796 1 83 215 GLN B O 1
ATOM 4677 N N . ALA B 1 216 ? -15.492 -14.18 2.424 1 90.62 216 ALA B N 1
ATOM 4678 C CA . ALA B 1 216 ? -14.312 -14.242 3.283 1 90.62 216 ALA B CA 1
ATOM 4679 C C . ALA B 1 216 ? -14.25 -15.562 4.039 1 90.62 216 ALA B C 1
ATOM 4681 O O . ALA B 1 216 ? -15.281 -16.141 4.371 1 90.62 216 ALA B O 1
ATOM 4682 N N . SER B 1 217 ? -13.047 -16.078 4.234 1 91.88 217 SER B N 1
ATOM 4683 C CA . SER B 1 217 ? -12.914 -17.359 4.906 1 91.88 217 SER B CA 1
ATOM 4684 C C . SER B 1 217 ? -11.734 -17.359 5.871 1 91.88 217 SER B C 1
ATOM 4686 O O . SER B 1 217 ? -10.898 -16.453 5.836 1 91.88 217 SER B O 1
ATOM 4688 N N . THR B 1 218 ? -11.805 -18.328 6.742 1 94.06 218 THR B N 1
ATOM 4689 C CA . THR B 1 218 ? -10.648 -18.641 7.574 1 94.06 218 THR B CA 1
ATOM 4690 C C . THR B 1 218 ? -9.617 -19.453 6.793 1 94.06 218 THR B C 1
ATOM 4692 O O . THR B 1 218 ? -9.922 -19.984 5.723 1 94.06 218 THR B O 1
ATOM 4695 N N . LEU B 1 219 ? -8.414 -19.453 7.273 1 96.38 219 LEU B N 1
ATOM 4696 C CA . LEU B 1 219 ? -7.344 -20.328 6.805 1 96.38 219 LEU B CA 1
ATOM 4697 C C . LEU B 1 219 ? -6.957 -21.328 7.879 1 96.38 219 LEU B C 1
ATOM 4699 O O . LEU B 1 219 ? -6.551 -20.953 8.977 1 96.38 219 LEU B O 1
ATOM 4703 N N . TYR B 1 220 ? -7.109 -22.578 7.52 1 95.38 220 TYR B N 1
ATOM 4704 C CA . TYR B 1 220 ? -6.742 -23.656 8.445 1 95.38 220 TYR B CA 1
ATOM 4705 C C . TYR B 1 220 ? -5.328 -24.141 8.164 1 95.38 220 TYR B C 1
ATOM 4707 O O . TYR B 1 220 ? -4.98 -24.438 7.02 1 95.38 220 TYR B O 1
ATOM 4715 N N . PHE B 1 221 ? -4.59 -24.234 9.227 1 96.38 221 PHE B N 1
ATOM 4716 C CA . PHE B 1 221 ? -3.221 -24.734 9.133 1 96.38 221 PHE B CA 1
ATOM 4717 C C . PHE B 1 221 ? -3.146 -26.203 9.531 1 96.38 221 PHE B C 1
ATOM 4719 O O . PHE B 1 221 ? -3.094 -26.531 10.719 1 96.38 221 PHE B O 1
ATOM 4726 N N . PRO B 1 222 ? -3.053 -27.094 8.594 1 92 222 PRO B N 1
ATOM 4727 C CA . PRO B 1 222 ? -3.037 -28.516 8.93 1 92 222 PRO B CA 1
ATOM 4728 C C . PRO B 1 222 ? -1.798 -28.922 9.727 1 92 222 PRO B C 1
ATOM 4730 O O . PRO B 1 222 ? -1.857 -29.844 10.547 1 92 222 PRO B O 1
ATOM 4733 N N . ASP B 1 223 ? -0.676 -28.344 9.453 1 90.31 223 ASP B N 1
ATOM 4734 C CA . ASP B 1 223 ? 0.592 -28.625 10.125 1 90.31 223 ASP B CA 1
ATOM 4735 C C . ASP B 1 223 ? 1.372 -27.328 10.375 1 90.31 223 ASP B C 1
ATOM 4737 O O . ASP B 1 223 ? 1.988 -26.797 9.453 1 90.31 223 ASP B O 1
ATOM 4741 N N . TYR B 1 224 ? 1.473 -26.984 11.586 1 86.38 224 TYR B N 1
ATOM 4742 C CA . TYR B 1 224 ? 2.123 -25.719 11.945 1 86.38 224 TYR B CA 1
ATOM 4743 C C . TYR B 1 224 ? 3.625 -25.797 11.695 1 86.38 224 TYR B C 1
ATOM 4745 O O . TYR B 1 224 ? 4.293 -24.766 11.578 1 86.38 224 TYR B O 1
ATOM 4753 N N . ALA B 1 225 ? 4.086 -27 11.602 1 87.12 225 ALA B N 1
ATOM 4754 C CA . ALA B 1 225 ? 5.508 -27.156 11.305 1 87.12 225 ALA B CA 1
ATOM 4755 C C . ALA B 1 225 ? 5.848 -26.625 9.922 1 87.12 225 ALA B C 1
ATOM 4757 O O . ALA B 1 225 ? 6.977 -26.188 9.672 1 87.12 225 ALA B O 1
ATOM 4758 N N . GLU B 1 226 ? 4.852 -26.609 9.094 1 87.88 226 GLU B N 1
ATOM 4759 C CA . GLU B 1 226 ? 5.059 -26.188 7.715 1 87.88 226 GLU B CA 1
ATOM 4760 C C . GLU B 1 226 ? 5.16 -24.672 7.613 1 87.88 226 GLU B C 1
ATOM 4762 O O . GLU B 1 226 ? 5.504 -24.125 6.559 1 87.88 226 GLU B O 1
ATOM 4767 N N . ILE B 1 227 ? 4.945 -23.984 8.648 1 92.69 227 ILE B N 1
ATOM 4768 C CA . ILE B 1 227 ? 4.98 -22.531 8.656 1 92.69 227 ILE B CA 1
ATOM 4769 C C . ILE B 1 227 ? 6.422 -22.047 8.523 1 92.69 227 ILE B C 1
ATOM 4771 O O . ILE B 1 227 ? 6.68 -21 7.918 1 92.69 227 ILE B O 1
ATOM 4775 N N . LYS B 1 228 ? 7.316 -22.859 9.031 1 93.56 228 LYS B N 1
ATOM 4776 C CA . LYS B 1 228 ? 8.727 -22.484 8.953 1 93.56 228 LYS B CA 1
ATOM 4777 C C . LYS B 1 228 ? 9.18 -22.344 7.504 1 93.56 228 LYS B C 1
ATOM 4779 O O . LYS B 1 228 ? 8.938 -23.234 6.684 1 93.56 228 LYS B O 1
ATOM 4784 N N . GLY B 1 229 ? 9.797 -21.25 7.168 1 94.38 229 GLY B N 1
ATOM 4785 C CA . GLY B 1 229 ? 10.297 -21 5.824 1 94.38 229 GLY B CA 1
ATOM 4786 C C . GLY B 1 229 ? 9.211 -20.609 4.844 1 94.38 229 GLY B C 1
ATOM 4787 O O . GLY B 1 229 ? 9.492 -20.359 3.668 1 94.38 229 GLY B O 1
ATOM 4788 N N . SER B 1 230 ? 7.988 -20.469 5.336 1 97.62 230 SER B N 1
ATOM 4789 C CA . SER B 1 230 ? 6.871 -20.188 4.445 1 97.62 230 SER B CA 1
ATOM 4790 C C . SER B 1 230 ? 6.488 -18.703 4.492 1 97.62 230 SER B C 1
ATOM 4792 O 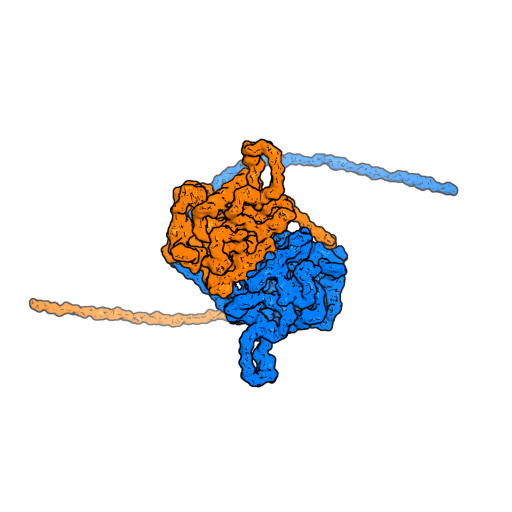O . SER B 1 230 ? 7.09 -17.938 5.234 1 97.62 230 SER B O 1
ATOM 4794 N N . VAL B 1 231 ? 5.539 -18.359 3.699 1 98.31 231 VAL B N 1
ATOM 4795 C CA . VAL B 1 231 ? 4.992 -17 3.627 1 98.31 231 VAL B CA 1
ATOM 4796 C C . VAL B 1 231 ? 4.402 -16.609 4.98 1 98.31 231 VAL B C 1
ATOM 4798 O O . VAL B 1 231 ? 4.34 -15.43 5.316 1 98.31 231 VAL B O 1
ATOM 4801 N N . PHE B 1 232 ? 4.098 -17.578 5.883 1 98.25 232 PHE B N 1
ATOM 4802 C CA . PHE B 1 232 ? 3.4 -17.297 7.133 1 98.25 232 PHE B CA 1
ATOM 4803 C C . PHE B 1 232 ? 4.383 -17.203 8.289 1 98.25 232 PHE B C 1
ATOM 4805 O O . PHE B 1 232 ? 4.004 -16.844 9.406 1 98.25 232 PHE B O 1
ATOM 4812 N N . GLU B 1 233 ? 5.625 -17.484 8.062 1 96.31 233 GLU B N 1
ATOM 4813 C CA . GLU B 1 233 ? 6.598 -17.578 9.148 1 96.31 233 GLU B CA 1
ATOM 4814 C C . GLU B 1 233 ? 6.727 -16.234 9.875 1 96.31 233 GLU B C 1
ATOM 4816 O O . GLU B 1 233 ? 6.848 -16.203 11.102 1 96.31 233 GLU B O 1
ATOM 4821 N N . ARG B 1 234 ? 6.617 -15.164 9.102 1 93.44 234 ARG B N 1
ATOM 4822 C CA . ARG B 1 234 ? 6.918 -13.859 9.68 1 93.44 234 ARG B CA 1
ATOM 4823 C C . ARG B 1 234 ? 5.656 -13.195 10.227 1 93.44 234 ARG B C 1
ATOM 4825 O O . ARG B 1 234 ? 5.703 -12.062 10.711 1 93.44 234 ARG B O 1
ATOM 4832 N N . PHE B 1 235 ? 4.562 -13.844 10.109 1 96.75 235 PHE B N 1
ATOM 4833 C CA . PHE B 1 235 ? 3.346 -13.312 10.703 1 96.75 235 PHE B CA 1
ATOM 4834 C C . PHE B 1 235 ? 3.465 -13.266 12.227 1 96.75 235 PHE B C 1
ATOM 4836 O O . PHE B 1 235 ? 3.973 -14.203 12.844 1 96.75 235 PHE B O 1
ATOM 4843 N N . PRO B 1 236 ? 2.994 -12.109 12.852 1 95.5 236 PRO B N 1
ATOM 4844 C CA . PRO B 1 236 ? 2.844 -12.188 14.312 1 95.5 236 PRO B CA 1
ATOM 4845 C C . PRO B 1 236 ? 1.923 -13.32 14.75 1 95.5 236 PRO B C 1
ATOM 4847 O O . PRO B 1 236 ? 0.926 -13.609 14.078 1 95.5 236 PRO B O 1
ATOM 4850 N N . LEU B 1 237 ? 2.232 -13.898 15.883 1 94.69 237 LEU B N 1
ATOM 4851 C CA . LEU B 1 237 ? 1.487 -15.055 16.375 1 94.69 237 LEU B CA 1
ATOM 4852 C C . LEU B 1 237 ? 0.004 -14.727 16.516 1 94.69 237 LEU B C 1
ATOM 4854 O O . LEU B 1 237 ? -0.851 -15.547 16.156 1 94.69 237 LEU B O 1
ATOM 4858 N N . GLU B 1 238 ? -0.252 -13.531 17.031 1 96.12 238 GLU B N 1
ATOM 4859 C CA . GLU B 1 238 ? -1.645 -13.141 17.203 1 96.12 238 GLU B CA 1
ATOM 4860 C C . GLU B 1 238 ? -2.381 -13.094 15.875 1 96.12 238 GLU B C 1
ATOM 4862 O O . GLU B 1 238 ? -3.547 -13.484 15.789 1 96.12 238 GLU B O 1
ATOM 4867 N N . LEU B 1 239 ? -1.752 -12.68 14.82 1 96.81 239 LEU B N 1
ATOM 4868 C CA . LEU B 1 239 ? -2.373 -12.602 13.5 1 96.81 239 LEU B CA 1
ATOM 4869 C C . LEU B 1 239 ? -2.564 -13.992 12.898 1 96.81 239 LEU B C 1
ATOM 4871 O O . LEU B 1 239 ? -3.562 -14.242 12.219 1 96.81 239 LEU B O 1
ATOM 4875 N N . LEU B 1 240 ? -1.605 -14.906 13.141 1 96.25 240 LEU B N 1
ATOM 4876 C CA . LEU B 1 240 ? -1.745 -16.281 12.695 1 96.25 240 LEU B CA 1
ATOM 4877 C C . LEU B 1 240 ? -2.971 -16.938 13.32 1 96.25 240 LEU B C 1
ATOM 4879 O O . LEU B 1 240 ? -3.73 -17.625 12.633 1 96.25 240 LEU B O 1
ATOM 4883 N N . TRP B 1 241 ? -3.102 -16.656 14.562 1 95.56 241 TRP B N 1
ATOM 4884 C CA . TRP B 1 241 ? -4.27 -17.188 15.258 1 95.56 241 TRP B CA 1
ATOM 4885 C C . TRP B 1 241 ? -5.559 -16.625 14.664 1 95.56 241 TRP B C 1
ATOM 4887 O O . TRP B 1 241 ? -6.516 -17.359 14.438 1 95.56 241 TRP B O 1
ATOM 4897 N N . LYS B 1 242 ? -5.574 -15.398 14.414 1 96.12 242 LYS B N 1
ATOM 4898 C CA . LYS B 1 242 ? -6.773 -14.758 13.883 1 96.12 242 LYS B CA 1
ATOM 4899 C C . LYS B 1 242 ? -7.094 -15.266 12.484 1 96.12 242 LYS B C 1
ATOM 4901 O O . LYS B 1 242 ? -8.266 -15.367 12.109 1 96.12 242 LYS B O 1
ATOM 4906 N N . LEU B 1 243 ? -6.09 -15.602 11.719 1 95.94 243 LEU B N 1
ATOM 4907 C CA . LEU B 1 243 ? -6.301 -16.156 10.383 1 95.94 243 LEU B CA 1
ATOM 4908 C C . LEU B 1 243 ? -7.117 -17.438 10.445 1 95.94 243 LEU B C 1
ATOM 4910 O O . LEU B 1 243 ? -7.887 -17.734 9.531 1 95.94 243 LEU B O 1
ATOM 4914 N N . SER B 1 244 ? -6.969 -18.172 11.523 1 93.62 244 SER B N 1
ATOM 4915 C CA . SER B 1 244 ? -7.656 -19.453 11.672 1 93.62 244 SER B CA 1
ATOM 4916 C C . SER B 1 244 ? -9.016 -19.281 12.344 1 93.62 244 SER B C 1
ATOM 4918 O O . SER B 1 244 ? -9.867 -20.172 12.266 1 93.62 244 SER B O 1
ATOM 4920 N N . ALA B 1 245 ? -9.219 -18.109 12.945 1 94 245 ALA B N 1
ATOM 4921 C CA . ALA B 1 245 ? -10.414 -17.938 13.766 1 94 245 ALA B CA 1
ATOM 4922 C C . ALA B 1 245 ? -11.375 -16.938 13.125 1 94 245 ALA B C 1
ATOM 4924 O O . ALA B 1 245 ? -12.578 -16.969 13.398 1 94 245 ALA B O 1
ATOM 4925 N N . GLU B 1 246 ? -10.828 -16.062 12.375 1 94.38 246 GLU B N 1
ATOM 4926 C CA . GLU B 1 246 ? -11.617 -15.008 11.742 1 94.38 246 GLU B CA 1
ATOM 4927 C C . GLU B 1 246 ? -11.523 -15.086 10.219 1 94.38 246 GLU B C 1
ATOM 4929 O O . GLU B 1 246 ? -10.562 -15.633 9.68 1 94.38 246 GLU B O 1
ATOM 4934 N N . CYS B 1 247 ? -12.555 -14.625 9.516 1 94.25 247 CYS B N 1
ATOM 4935 C CA . CYS B 1 247 ? -12.602 -14.656 8.062 1 94.25 247 CYS B CA 1
ATOM 4936 C C . CYS B 1 247 ? -11.82 -13.5 7.461 1 94.25 247 CYS B C 1
ATOM 4938 O O . CYS B 1 247 ? -12.406 -12.484 7.066 1 94.25 247 CYS B O 1
ATOM 4940 N N . LEU B 1 248 ? -10.523 -13.727 7.348 1 96.69 248 LEU B N 1
ATOM 4941 C CA . LEU B 1 248 ? -9.633 -12.641 6.938 1 96.69 248 LEU B CA 1
ATOM 4942 C C . LEU B 1 248 ? -9.102 -12.883 5.531 1 96.69 248 LEU B C 1
ATOM 4944 O O . LEU B 1 248 ? -8.344 -12.062 5.004 1 96.69 248 LEU B O 1
ATOM 4948 N N . ALA B 1 249 ? -9.469 -13.984 4.902 1 94.75 249 ALA B N 1
ATOM 4949 C CA . ALA B 1 249 ? -9.008 -14.305 3.553 1 94.75 249 ALA B CA 1
ATOM 4950 C C . ALA B 1 249 ? -10.156 -14.219 2.551 1 94.75 249 ALA B C 1
ATOM 4952 O O . ALA B 1 249 ? -11.156 -14.93 2.684 1 94.75 249 ALA B O 1
ATOM 4953 N N . MET B 1 250 ? -9.977 -13.391 1.558 1 91.94 250 MET B N 1
ATOM 4954 C CA . MET B 1 250 ? -11.039 -13.195 0.582 1 91.94 250 MET B CA 1
ATOM 4955 C C . MET B 1 250 ? -10.992 -14.273 -0.498 1 91.94 250 MET B C 1
ATOM 4957 O O . MET B 1 250 ? -9.977 -14.438 -1.174 1 91.94 250 MET B O 1
ATOM 4961 N N . GLN B 1 251 ? -12.07 -14.977 -0.587 1 82.44 251 GLN B N 1
ATOM 4962 C CA . GLN B 1 251 ? -12.297 -15.93 -1.668 1 82.44 251 GLN B CA 1
ATOM 4963 C C . GLN B 1 251 ? -13.227 -15.344 -2.732 1 82.44 251 GLN B C 1
ATOM 4965 O O . GLN B 1 251 ? -14.375 -15.016 -2.449 1 82.44 251 GLN B O 1
ATOM 4970 N N . ASN B 1 252 ? -12.734 -14.977 -3.82 1 74.12 252 ASN B N 1
ATOM 4971 C CA . ASN B 1 252 ? -13.508 -14.367 -4.895 1 74.12 252 ASN B CA 1
ATOM 4972 C C . ASN B 1 252 ? -13.477 -15.219 -6.16 1 74.12 252 ASN B C 1
ATOM 4974 O O . ASN B 1 252 ? -12.578 -15.07 -6.992 1 74.12 252 ASN B O 1
ATOM 4978 N N . HIS B 1 253 ? -14.422 -16.125 -6.285 1 65.44 253 HIS B N 1
ATOM 4979 C CA . HIS B 1 253 ? -14.336 -17.125 -7.34 1 65.44 253 HIS B CA 1
ATOM 4980 C C . HIS B 1 253 ? -15.5 -16.984 -8.32 1 65.44 253 HIS B C 1
ATOM 4982 O O . HIS B 1 253 ? -15.531 -17.672 -9.352 1 65.44 253 HIS B O 1
ATOM 4988 N N . LYS B 1 254 ? -16.453 -16.219 -7.941 1 56.66 254 LYS B N 1
ATOM 4989 C CA . LYS B 1 254 ? -17.641 -16.25 -8.805 1 56.66 254 LYS B CA 1
ATOM 4990 C C . LYS B 1 254 ? -17.469 -15.305 -9.992 1 56.66 254 LYS B C 1
ATOM 4992 O O . LYS B 1 254 ? -17.734 -14.109 -9.883 1 56.66 254 LYS B O 1
ATOM 4997 N N . VAL B 1 255 ? -16.375 -15.617 -10.789 1 49.72 255 VAL B N 1
ATOM 4998 C CA . VAL B 1 255 ? -16.562 -14.945 -12.07 1 49.72 255 VAL B CA 1
ATOM 4999 C C . VAL B 1 255 ? -17.594 -15.695 -12.906 1 49.72 255 VAL B C 1
ATOM 5001 O O . VAL B 1 255 ? -17.484 -16.906 -13.094 1 49.72 255 VAL B O 1
ATOM 5004 N N . ARG B 1 256 ? -18.594 -14.758 -13.297 1 45.81 256 ARG B N 1
ATOM 5005 C CA . ARG B 1 256 ? -19.734 -15.281 -14.039 1 45.81 256 ARG B CA 1
ATOM 5006 C C . ARG B 1 256 ? -20.141 -16.656 -13.523 1 45.81 256 ARG B C 1
ATOM 5008 O O . ARG B 1 256 ? -19.469 -17.219 -12.648 1 45.81 256 ARG B O 1
ATOM 5015 N N . LEU B 1 257 ? -21.172 -17.391 -13.883 1 43.72 257 LEU B N 1
ATOM 5016 C CA . LEU B 1 257 ? -21.734 -18.719 -13.672 1 43.72 257 LEU B CA 1
ATOM 5017 C C . LEU B 1 257 ? -20.641 -19.703 -13.25 1 43.72 257 LEU B C 1
ATOM 5019 O O . LEU B 1 257 ? -20.859 -20.906 -13.234 1 43.72 257 LEU B O 1
ATOM 5023 N N . VAL B 1 258 ? -19.438 -19.156 -13.031 1 47.34 258 VAL B N 1
ATOM 5024 C CA . VAL B 1 258 ? -18.359 -20.141 -12.883 1 47.34 258 VAL B CA 1
ATOM 5025 C C . VAL B 1 258 ? -18.188 -20.484 -11.406 1 47.34 258 VAL B C 1
ATOM 5027 O O . VAL B 1 258 ? -18.203 -19.609 -10.547 1 47.34 258 VAL B O 1
ATOM 5030 N N . LYS B 1 259 ? -18.375 -21.656 -11.062 1 59 259 LYS B N 1
ATOM 5031 C CA . LYS B 1 259 ? -18.156 -22.422 -9.836 1 59 259 LYS B CA 1
ATOM 5032 C C . LYS B 1 259 ? -16.703 -22.328 -9.383 1 59 259 LYS B C 1
ATOM 5034 O O . LYS B 1 259 ? -15.812 -22.062 -10.195 1 59 259 LYS B O 1
ATOM 5039 N N . LEU B 1 260 ? -16.422 -22.172 -8.117 1 72.56 260 LEU B N 1
ATOM 5040 C CA . LEU B 1 260 ? -15.102 -22.234 -7.488 1 72.56 260 LEU B CA 1
ATOM 5041 C C . LEU B 1 260 ? -14.367 -23.5 -7.898 1 72.56 260 LEU B C 1
ATOM 5043 O O . LEU B 1 260 ? -14.875 -24.609 -7.719 1 72.56 260 LEU B O 1
ATOM 5047 N N . TYR B 1 261 ? -13.344 -23.297 -8.727 1 86.94 261 TYR B N 1
ATOM 5048 C CA . TYR B 1 261 ? -12.438 -24.406 -9.008 1 86.94 261 TYR B CA 1
ATOM 5049 C C . TYR B 1 261 ? -11.188 -24.328 -8.141 1 86.94 261 TYR B C 1
ATOM 5051 O O . TYR B 1 261 ? -10.742 -23.234 -7.785 1 86.94 261 TYR B O 1
ATOM 5059 N N . GLY B 1 262 ? -10.727 -25.406 -7.645 1 92.69 262 GLY B N 1
ATOM 5060 C CA . GLY B 1 262 ? -9.516 -25.5 -6.844 1 92.69 262 GLY B CA 1
ATOM 5061 C C . GLY B 1 262 ? -9.031 -26.938 -6.664 1 92.69 262 GLY B C 1
ATOM 5062 O O . GLY B 1 262 ? -9.43 -27.828 -7.406 1 92.69 262 GLY B O 1
ATOM 5063 N N . LEU B 1 263 ? -8.078 -27.109 -5.84 1 96.06 263 LEU B N 1
ATOM 5064 C CA . LEU B 1 263 ? -7.508 -28.422 -5.527 1 96.06 263 LEU B CA 1
ATOM 5065 C C . LEU B 1 263 ? -7.902 -28.859 -4.121 1 96.06 263 LEU B C 1
ATOM 5067 O O . LEU B 1 263 ? -7.797 -28.094 -3.168 1 96.06 263 LEU B O 1
ATOM 5071 N N . SER B 1 264 ? -8.398 -30.078 -4.062 1 96.56 264 SER B N 1
ATOM 5072 C CA . SER B 1 264 ? -8.508 -30.656 -2.729 1 96.56 264 SER B CA 1
ATOM 5073 C C . SER B 1 264 ? -7.156 -31.141 -2.221 1 96.56 264 SER B C 1
ATOM 5075 O O . SER B 1 264 ? -6.258 -31.438 -3.012 1 96.56 264 SER B O 1
ATOM 5077 N N . PRO B 1 265 ? -7.023 -31.172 -0.861 1 97.62 265 PRO B N 1
ATOM 5078 C CA . PRO B 1 265 ? -5.777 -31.75 -0.336 1 97.62 265 PRO B CA 1
ATOM 5079 C C . PRO B 1 265 ? -5.504 -33.156 -0.863 1 97.62 265 PRO B C 1
ATOM 5081 O O . PRO B 1 265 ? -4.363 -33.469 -1.205 1 97.62 265 PRO B O 1
ATOM 5084 N N . LYS B 1 266 ? -6.508 -34 -0.993 1 97.31 266 LYS B N 1
ATOM 5085 C CA . LYS B 1 266 ? -6.363 -35.344 -1.482 1 97.31 266 LYS B CA 1
ATOM 5086 C C . LYS B 1 266 ? -5.871 -35.375 -2.926 1 97.31 266 LYS B C 1
ATOM 5088 O O . LYS B 1 266 ? -4.945 -36.125 -3.264 1 97.31 266 LYS B O 1
ATOM 5093 N N . ARG B 1 267 ? -6.512 -34.562 -3.732 1 96.94 267 ARG B N 1
ATOM 5094 C CA . ARG B 1 267 ? -6.137 -34.531 -5.141 1 96.94 267 ARG B CA 1
ATOM 5095 C C . ARG B 1 267 ? -4.691 -34.094 -5.312 1 96.94 267 ARG B C 1
ATOM 5097 O O . ARG B 1 267 ? -3.969 -34.594 -6.164 1 96.94 267 ARG B O 1
ATOM 5104 N N . LEU B 1 268 ? -4.258 -33.062 -4.574 1 98.12 268 LEU B N 1
ATOM 5105 C CA . LEU B 1 268 ? -2.877 -32.594 -4.629 1 98.12 268 LEU B CA 1
ATOM 5106 C C . LEU B 1 268 ? -1.915 -33.688 -4.16 1 98.12 268 LEU B C 1
ATOM 5108 O O . LEU B 1 268 ? -0.906 -33.938 -4.816 1 98.12 268 LEU B O 1
ATOM 5112 N N . GLN B 1 269 ? -2.254 -34.406 -3.082 1 97.5 269 GLN B N 1
ATOM 5113 C CA . GLN B 1 269 ? -1.373 -35.406 -2.484 1 97.5 269 GLN B CA 1
ATOM 5114 C C . GLN B 1 269 ? -1.293 -36.656 -3.35 1 97.5 269 GLN B C 1
ATOM 5116 O O . GLN B 1 269 ? -0.248 -37.312 -3.414 1 97.5 269 GLN B O 1
ATOM 5121 N N . ASP B 1 270 ? -2.398 -36.938 -4.043 1 97.62 270 ASP B N 1
ATOM 5122 C CA . ASP B 1 270 ? -2.463 -38.156 -4.855 1 97.62 270 ASP B CA 1
ATOM 5123 C C . ASP B 1 270 ? -1.704 -37.969 -6.168 1 97.62 270 ASP B C 1
ATOM 5125 O O . ASP B 1 270 ? -1.4 -38.969 -6.852 1 97.62 270 ASP B O 1
ATOM 5129 N N . ASN B 1 271 ? -1.52 -36.75 -6.535 1 98.25 271 ASN B N 1
ATOM 5130 C CA . ASN B 1 271 ? -0.741 -36.469 -7.738 1 98.25 271 ASN B CA 1
ATOM 5131 C C . ASN B 1 271 ? 0.747 -36.344 -7.422 1 98.25 271 ASN B C 1
ATOM 5133 O O . ASN B 1 271 ? 1.168 -35.375 -6.781 1 98.25 271 ASN B O 1
ATOM 5137 N N . VAL B 1 272 ? 1.584 -37.219 -7.898 1 98.25 272 VAL B N 1
ATOM 5138 C CA . VAL B 1 272 ? 2.992 -37.312 -7.531 1 98.25 272 VAL B CA 1
ATOM 5139 C C . VAL B 1 272 ? 3.73 -36.031 -7.895 1 98.25 272 VAL B C 1
ATOM 5141 O O . VAL B 1 272 ? 4.559 -35.562 -7.121 1 98.25 272 VAL B O 1
ATOM 5144 N N . ALA B 1 273 ? 3.473 -35.5 -9.062 1 98.5 273 ALA B N 1
ATOM 5145 C CA . ALA B 1 273 ? 4.145 -34.281 -9.492 1 98.5 273 ALA B CA 1
ATOM 5146 C C . ALA B 1 273 ? 3.818 -33.125 -8.562 1 98.5 273 ALA B C 1
ATOM 5148 O O . ALA B 1 273 ? 4.711 -32.375 -8.148 1 98.5 273 ALA B O 1
ATOM 5149 N N . LEU B 1 274 ? 2.58 -32.969 -8.195 1 98.75 274 LEU B N 1
ATOM 5150 C CA . LEU B 1 274 ? 2.148 -31.875 -7.336 1 98.75 274 LEU B CA 1
ATOM 5151 C C . LEU B 1 274 ? 2.654 -32.062 -5.91 1 98.75 274 LEU B C 1
ATOM 5153 O O . LEU B 1 274 ? 3.133 -31.125 -5.281 1 98.75 274 LEU B O 1
ATOM 5157 N N . SER B 1 275 ? 2.529 -33.281 -5.406 1 98.38 275 SER B N 1
ATOM 5158 C CA . SER B 1 275 ? 2.912 -33.531 -4.023 1 98.38 275 SER B CA 1
ATOM 5159 C C . SER B 1 275 ? 4.422 -33.438 -3.836 1 98.38 275 SER B C 1
ATOM 5161 O O . SER B 1 275 ? 4.898 -33.156 -2.734 1 98.38 275 SER B O 1
ATOM 5163 N N . SER B 1 276 ? 5.16 -33.656 -4.898 1 98.44 276 SER B N 1
ATOM 5164 C CA . SER B 1 276 ? 6.609 -33.531 -4.836 1 98.44 276 SER B CA 1
ATOM 5165 C C . SER B 1 276 ? 7.031 -32.062 -4.953 1 98.44 276 SER B C 1
ATOM 5167 O O . SER B 1 276 ? 8.125 -31.688 -4.531 1 98.44 276 SER B O 1
ATOM 5169 N N . PHE B 1 277 ? 6.16 -31.25 -5.488 1 98.62 277 PHE B N 1
ATOM 5170 C CA . PHE B 1 277 ? 6.496 -29.859 -5.754 1 98.62 277 PHE B CA 1
ATOM 5171 C C . PHE B 1 277 ? 5.996 -28.953 -4.629 1 98.62 277 PHE B C 1
ATOM 5173 O O . PHE B 1 277 ? 6.699 -28.047 -4.203 1 98.62 277 PHE B O 1
ATOM 5180 N N . PHE B 1 278 ? 4.805 -29.266 -4.148 1 98.31 278 PHE B N 1
ATOM 5181 C CA . PHE B 1 278 ? 4.125 -28.359 -3.234 1 98.31 278 PHE B CA 1
ATOM 5182 C C . PHE B 1 278 ? 4.039 -28.969 -1.838 1 98.31 278 PHE B C 1
ATOM 5184 O O . PHE B 1 278 ? 3.764 -30.156 -1.687 1 98.31 278 PHE B O 1
ATOM 5191 N N . ARG B 1 279 ? 4.234 -28.172 -0.857 1 97.56 279 ARG B N 1
ATOM 5192 C CA . ARG B 1 279 ? 3.676 -28.422 0.468 1 97.56 279 ARG B CA 1
ATOM 5193 C C . ARG B 1 279 ? 2.398 -27.625 0.685 1 97.56 279 ARG B C 1
ATOM 5195 O O . ARG B 1 279 ? 2.291 -26.484 0.234 1 97.56 279 ARG B O 1
ATOM 5202 N N . ILE B 1 280 ? 1.442 -28.188 1.317 1 98.12 280 ILE B N 1
ATOM 5203 C CA . ILE B 1 280 ? 0.185 -27.516 1.651 1 98.12 280 ILE B CA 1
ATOM 5204 C C . ILE B 1 280 ? 0.352 -26.719 2.936 1 98.12 280 ILE B C 1
ATOM 5206 O O . ILE B 1 280 ? 0.708 -27.266 3.98 1 98.12 280 ILE B O 1
ATOM 5210 N N . LEU B 1 281 ? 0.15 -25.406 2.861 1 98.44 281 LEU B N 1
ATOM 5211 C CA . LEU B 1 281 ? 0.308 -24.562 4.035 1 98.44 281 LEU B CA 1
ATOM 5212 C C . LEU B 1 281 ? -1.029 -24.344 4.738 1 98.44 281 LEU B C 1
ATOM 5214 O O . LEU B 1 281 ? -1.108 -24.422 5.965 1 98.44 281 LEU B O 1
ATOM 5218 N N . THR B 1 282 ? -2.062 -24.047 3.963 1 98.25 282 THR B N 1
ATOM 5219 C CA . THR B 1 282 ? -3.383 -23.844 4.551 1 98.25 282 THR B CA 1
ATOM 5220 C C . THR B 1 282 ? -4.461 -24.484 3.68 1 98.25 282 THR B C 1
ATOM 5222 O O . THR B 1 282 ? -4.246 -24.719 2.49 1 98.25 282 THR B O 1
ATOM 5225 N N . THR B 1 283 ? -5.57 -24.781 4.262 1 96.62 283 THR B N 1
ATOM 5226 C CA . THR B 1 283 ? -6.797 -25.203 3.594 1 96.62 283 THR B CA 1
ATOM 5227 C C . THR B 1 283 ? -7.98 -24.359 4.055 1 96.62 283 THR B C 1
ATOM 5229 O O . THR B 1 283 ? -7.898 -23.672 5.074 1 96.62 283 THR B O 1
ATOM 5232 N N . SER B 1 284 ? -8.953 -24.297 3.277 1 93.81 284 SER B N 1
ATOM 5233 C CA . SER B 1 284 ? -10.227 -23.656 3.592 1 93.81 284 SER B CA 1
ATOM 5234 C C . SER B 1 284 ? -11.398 -24.562 3.205 1 93.81 284 SER B C 1
ATOM 5236 O O . SER B 1 284 ? -11.219 -25.547 2.488 1 93.81 284 SER B O 1
ATOM 5238 N N . LYS B 1 285 ? -12.539 -24.266 3.709 1 90.94 285 LYS B N 1
ATOM 5239 C CA . LYS B 1 285 ? -13.734 -25.047 3.422 1 90.94 285 LYS B CA 1
ATOM 5240 C C . LYS B 1 285 ? -14.695 -24.281 2.521 1 90.94 285 LYS B C 1
ATOM 5242 O O . LYS B 1 285 ? -14.859 -23.062 2.676 1 90.94 285 LYS B O 1
ATOM 5247 N N . ASP B 1 286 ? -15.242 -25.016 1.628 1 87.31 286 ASP B N 1
ATOM 5248 C CA . ASP B 1 286 ? -16.297 -24.391 0.824 1 87.31 286 ASP B CA 1
ATOM 5249 C C . ASP B 1 286 ? -17.625 -24.406 1.556 1 87.31 286 ASP B C 1
ATOM 5251 O O . ASP B 1 286 ? -17.688 -24.703 2.752 1 87.31 286 ASP B O 1
ATOM 5255 N N . GLU B 1 287 ? -18.656 -24.016 0.926 1 83.5 287 GLU B N 1
ATOM 5256 C CA . GLU B 1 287 ? -19.969 -23.906 1.545 1 83.5 287 GLU B CA 1
ATOM 5257 C C . GLU B 1 287 ? -20.469 -25.266 2.029 1 83.5 287 GLU B C 1
ATOM 5259 O O . GLU B 1 287 ? -21.281 -25.328 2.959 1 83.5 287 GLU B O 1
ATOM 5264 N N . ASN B 1 288 ? -20.031 -26.312 1.389 1 86.25 288 ASN B N 1
ATOM 5265 C CA . ASN B 1 288 ? -20.469 -27.656 1.739 1 86.25 288 ASN B CA 1
ATOM 5266 C C . ASN B 1 288 ? -19.531 -28.312 2.746 1 86.25 288 ASN B C 1
ATOM 5268 O O . ASN B 1 288 ? -19.672 -29.484 3.078 1 86.25 288 ASN B O 1
ATOM 5272 N N . GLY B 1 289 ? -18.547 -27.562 3.127 1 87.81 289 GLY B N 1
ATOM 5273 C CA . GLY B 1 289 ? -17.609 -28.109 4.109 1 87.81 289 GLY B CA 1
ATOM 5274 C C . GLY B 1 289 ? -16.469 -28.891 3.484 1 87.81 289 GLY B C 1
ATOM 5275 O O . GLY B 1 289 ? -15.688 -29.531 4.195 1 87.81 289 GLY B O 1
ATOM 5276 N N . LYS B 1 290 ? -16.453 -28.891 2.219 1 90.75 290 LYS B N 1
ATOM 5277 C CA . LYS B 1 290 ? -15.359 -29.578 1.529 1 90.75 290 LYS B CA 1
ATOM 5278 C C . LYS B 1 290 ? -14.078 -28.75 1.583 1 90.75 290 LYS B C 1
ATOM 5280 O O . LYS B 1 290 ? -14.086 -27.547 1.303 1 90.75 290 LYS B O 1
ATOM 5285 N N . ASP B 1 291 ? -12.977 -29.453 1.927 1 93.56 291 ASP B N 1
ATOM 5286 C CA . ASP B 1 291 ? -11.695 -28.766 2.047 1 93.56 291 ASP B CA 1
ATOM 5287 C C . ASP B 1 291 ? -11.055 -28.547 0.677 1 93.56 291 ASP B C 1
ATOM 5289 O O . ASP B 1 291 ? -11.078 -29.438 -0.175 1 93.56 291 ASP B O 1
ATOM 5293 N N . TYR B 1 292 ? -10.555 -27.406 0.447 1 94.25 292 TYR B N 1
ATOM 5294 C CA . TYR B 1 292 ? -9.672 -27.141 -0.686 1 94.25 292 TYR B CA 1
ATOM 5295 C C . TYR B 1 292 ? -8.375 -26.484 -0.227 1 94.25 292 TYR B C 1
ATOM 5297 O O . TYR B 1 292 ? -8.32 -25.891 0.85 1 94.25 292 TYR B O 1
ATOM 5305 N N . VAL B 1 293 ? -7.312 -26.672 -0.963 1 97.19 293 VAL B N 1
ATOM 5306 C CA . VAL B 1 293 ? -6.016 -26.078 -0.66 1 97.19 293 VAL B CA 1
ATOM 5307 C C . VAL B 1 293 ? -6.086 -24.562 -0.876 1 97.19 293 VAL B C 1
ATOM 5309 O O . VAL B 1 293 ? -6.305 -24.094 -1.998 1 97.19 293 VAL B O 1
ATOM 5312 N N . SER B 1 294 ? -5.887 -23.828 0.184 1 96.88 294 SER B N 1
ATOM 5313 C CA . SER B 1 294 ? -5.965 -22.375 0.073 1 96.88 294 SER B CA 1
ATOM 5314 C C . SER B 1 294 ? -4.59 -21.766 -0.172 1 96.88 294 SER B C 1
ATOM 5316 O O . SER B 1 294 ? -4.477 -20.719 -0.826 1 96.88 294 SER B O 1
ATOM 5318 N N . THR B 1 295 ? -3.561 -22.344 0.42 1 98.62 295 THR B N 1
ATOM 5319 C CA . THR B 1 295 ? -2.199 -21.875 0.167 1 98.62 295 THR B CA 1
ATOM 5320 C C . THR B 1 295 ? -1.243 -23.062 0.033 1 98.62 295 THR B C 1
ATOM 5322 O O . THR B 1 295 ? -1.271 -23.984 0.849 1 98.62 295 THR B O 1
ATOM 5325 N N . ALA B 1 296 ? -0.494 -23.062 -0.98 1 98.69 296 ALA B N 1
ATOM 5326 C CA . ALA B 1 296 ? 0.57 -24.047 -1.194 1 98.69 296 ALA B CA 1
ATOM 5327 C C . ALA B 1 296 ? 1.879 -23.359 -1.572 1 98.69 296 ALA B C 1
ATOM 5329 O O . ALA B 1 296 ? 1.871 -22.297 -2.197 1 98.69 296 ALA B O 1
ATOM 5330 N N . GLN B 1 297 ? 2.947 -23.891 -1.182 1 98.81 297 GLN B N 1
ATOM 5331 C CA . GLN B 1 297 ? 4.266 -23.344 -1.486 1 98.81 297 GLN B CA 1
ATOM 5332 C C . GLN B 1 297 ? 5.227 -24.438 -1.927 1 98.81 297 GLN B C 1
ATOM 5334 O O . GLN B 1 297 ? 5.203 -25.547 -1.38 1 98.81 297 GLN B O 1
ATOM 5339 N N . ALA B 1 298 ? 6.062 -24.172 -2.928 1 98.75 298 ALA B N 1
ATOM 5340 C CA . ALA B 1 298 ? 7.008 -25.141 -3.451 1 98.75 298 ALA B CA 1
ATOM 5341 C C . ALA B 1 298 ? 8.078 -25.484 -2.414 1 98.75 298 ALA B C 1
ATOM 5343 O O . ALA B 1 298 ? 8.461 -24.641 -1.608 1 98.75 298 ALA B O 1
ATOM 5344 N N . TYR B 1 299 ? 8.594 -26.703 -2.488 1 97.81 299 TYR B N 1
ATOM 5345 C CA . TYR B 1 299 ? 9.656 -27.156 -1.6 1 97.81 299 TYR B CA 1
ATOM 5346 C C . TYR B 1 299 ? 10.992 -26.531 -1.982 1 97.81 299 TYR B C 1
ATOM 5348 O O . TYR B 1 299 ? 11.758 -26.109 -1.113 1 97.81 299 TYR B O 1
ATOM 5356 N N . ASN B 1 300 ? 11.234 -26.375 -3.293 1 97.56 300 ASN B N 1
ATOM 5357 C CA . ASN B 1 300 ? 12.594 -26.109 -3.738 1 97.56 300 ASN B CA 1
ATOM 5358 C C . ASN B 1 300 ? 12.672 -24.828 -4.555 1 97.56 300 ASN B C 1
ATOM 5360 O O . ASN B 1 300 ? 13.711 -24.531 -5.152 1 97.56 300 ASN B O 1
ATOM 5364 N N . TYR B 1 301 ? 11.617 -24.141 -4.719 1 98.5 301 TYR B N 1
ATOM 5365 C CA . TYR B 1 301 ? 11.547 -22.875 -5.445 1 98.5 301 TYR B CA 1
ATOM 5366 C C . TYR B 1 301 ? 10.766 -21.828 -4.652 1 98.5 301 TYR B C 1
ATOM 5368 O O . TYR B 1 301 ? 9.875 -22.172 -3.869 1 98.5 301 TYR B O 1
ATOM 5376 N N . PRO B 1 302 ? 11.109 -20.562 -4.75 1 98.62 302 PRO B N 1
ATOM 5377 C CA . PRO B 1 302 ? 10.305 -19.516 -4.117 1 98.62 302 PRO B CA 1
ATOM 5378 C C . PRO B 1 302 ? 8.992 -19.25 -4.855 1 98.62 302 PRO B C 1
ATOM 5380 O O . PRO B 1 302 ? 8.719 -18.125 -5.273 1 98.62 302 PRO B O 1
ATOM 5383 N N . VAL B 1 303 ? 8.219 -20.281 -4.988 1 98.88 303 VAL B N 1
ATOM 5384 C CA . VAL B 1 303 ? 6.906 -20.25 -5.625 1 98.88 303 VAL B CA 1
ATOM 5385 C C . VAL B 1 303 ? 5.812 -20.438 -4.578 1 98.88 303 VAL B C 1
ATOM 5387 O O . VAL B 1 303 ? 5.801 -21.453 -3.865 1 98.88 303 VAL B O 1
ATOM 5390 N N . THR B 1 304 ? 4.996 -19.469 -4.426 1 98.88 304 THR B N 1
ATOM 5391 C CA . THR B 1 304 ? 3.871 -19.547 -3.496 1 98.88 304 THR B CA 1
ATOM 5392 C C . THR B 1 304 ? 2.551 -19.312 -4.227 1 98.88 304 THR B C 1
ATOM 5394 O O . THR B 1 304 ? 2.43 -18.391 -5.031 1 98.88 304 THR B O 1
ATOM 5397 N N . CYS B 1 305 ? 1.575 -20.141 -3.955 1 98.81 305 CYS B N 1
ATOM 5398 C CA . CYS B 1 305 ? 0.286 -20.094 -4.637 1 98.81 305 CYS B CA 1
ATOM 5399 C C . CYS B 1 305 ? -0.85 -19.891 -3.641 1 98.81 305 CYS B C 1
ATOM 5401 O O . CYS B 1 305 ? -0.824 -20.453 -2.541 1 98.81 305 CYS B O 1
ATOM 5403 N N . PHE B 1 306 ? -1.805 -19.094 -4.023 1 98.25 306 PHE B N 1
ATOM 5404 C CA . PHE B 1 306 ? -2.951 -18.75 -3.195 1 98.25 306 PHE B CA 1
ATOM 5405 C C . PHE B 1 306 ? -4.254 -18.984 -3.947 1 98.25 306 PHE B C 1
ATOM 5407 O O . PHE B 1 306 ? -4.434 -18.484 -5.062 1 98.25 306 PHE B O 1
ATOM 5414 N N . GLN B 1 307 ? -5.137 -19.703 -3.311 1 96.12 307 GLN B N 1
ATOM 5415 C CA . GLN B 1 307 ? -6.477 -19.797 -3.879 1 96.12 307 GLN B CA 1
ATOM 5416 C C . GLN B 1 307 ? -7.328 -18.594 -3.461 1 96.12 307 GLN B C 1
ATOM 5418 O O . GLN B 1 307 ? -8.367 -18.328 -4.062 1 96.12 307 GLN B O 1
ATOM 5423 N N . TRP B 1 308 ? -6.922 -17.922 -2.396 1 95.88 308 TRP B N 1
ATOM 5424 C CA . TRP B 1 308 ? -7.555 -16.688 -1.923 1 95.88 308 TRP B CA 1
ATOM 5425 C C . TRP B 1 308 ? -6.828 -15.461 -2.455 1 95.88 308 TRP B C 1
ATOM 5427 O O . TRP B 1 308 ? -5.82 -15.578 -3.156 1 95.88 308 TRP B O 1
ATOM 5437 N N . HIS B 1 309 ? -7.391 -14.305 -2.258 1 97.19 309 HIS B N 1
ATOM 5438 C CA . HIS B 1 309 ? -6.906 -13.062 -2.84 1 97.19 309 HIS B CA 1
ATOM 5439 C C . HIS B 1 309 ? -6.32 -12.148 -1.771 1 97.19 309 HIS B C 1
ATOM 5441 O O . HIS B 1 309 ? -7.031 -11.312 -1.205 1 97.19 309 HIS B O 1
ATOM 5447 N N . PRO B 1 310 ? -5 -12.234 -1.559 1 98.38 310 PRO B N 1
ATOM 5448 C CA . PRO B 1 310 ? -4.395 -11.406 -0.514 1 98.38 310 PRO B CA 1
ATOM 5449 C C . PRO B 1 310 ? -4.43 -9.914 -0.848 1 98.38 310 PRO B C 1
ATOM 5451 O O . PRO B 1 310 ? -4.305 -9.07 0.046 1 98.38 310 PRO B O 1
ATOM 5454 N N . GLU B 1 311 ? -4.602 -9.516 -2.133 1 98.56 311 GLU B N 1
ATOM 5455 C CA . GLU B 1 311 ? -4.531 -8.117 -2.543 1 98.56 311 GLU B CA 1
ATOM 5456 C C . GLU B 1 311 ? -5.844 -7.398 -2.256 1 98.56 311 GLU B C 1
ATOM 5458 O O . GLU B 1 311 ? -5.879 -6.168 -2.176 1 98.56 311 GLU B O 1
ATOM 5463 N N . LYS B 1 312 ? -6.938 -8.109 -2.109 1 97.56 312 LYS B N 1
ATOM 5464 C CA . LYS B 1 312 ? -8.258 -7.488 -2.18 1 97.56 312 LYS B CA 1
ATOM 5465 C C . LYS B 1 312 ? -8.602 -6.781 -0.871 1 97.56 312 LYS B C 1
ATOM 5467 O O . LYS B 1 312 ? -9.281 -5.758 -0.874 1 97.56 312 LYS B O 1
ATOM 5472 N N . ASN B 1 313 ? -8.141 -7.285 0.272 1 98.25 313 ASN B N 1
ATOM 5473 C CA . ASN B 1 313 ? -8.508 -6.715 1.564 1 98.25 313 ASN B CA 1
ATOM 5474 C C . ASN B 1 313 ? -8.242 -5.211 1.609 1 98.25 313 ASN B C 1
ATOM 5476 O O . ASN B 1 313 ? -9.07 -4.445 2.1 1 98.25 313 ASN B O 1
ATOM 5480 N N . ALA B 1 314 ? -7.16 -4.816 1.042 1 98.56 314 ALA B N 1
ATOM 5481 C CA . ALA B 1 314 ? -6.738 -3.422 1.175 1 98.56 314 ALA B CA 1
ATOM 5482 C C . ALA B 1 314 ? -7.199 -2.596 -0.022 1 98.56 314 ALA B C 1
ATOM 5484 O O . ALA B 1 314 ? -7.359 -1.377 0.083 1 98.56 314 ALA B O 1
ATOM 5485 N N . PHE B 1 315 ? -7.496 -3.277 -1.158 1 98.38 315 PHE B N 1
ATOM 5486 C CA . PHE B 1 315 ? -7.438 -2.436 -2.348 1 98.38 315 PHE B CA 1
ATOM 5487 C C . PHE B 1 315 ? -8.695 -2.602 -3.189 1 98.38 315 PHE B C 1
ATOM 5489 O O . PHE B 1 315 ? -8.859 -1.936 -4.215 1 98.38 315 PHE B O 1
ATOM 5496 N N . GLU B 1 316 ? -9.586 -3.506 -2.838 1 96.75 316 GLU B N 1
ATOM 5497 C CA . GLU B 1 316 ? -10.836 -3.672 -3.574 1 96.75 316 GLU B CA 1
ATOM 5498 C C . GLU B 1 316 ? -12.039 -3.41 -2.678 1 96.75 316 GLU B C 1
ATOM 5500 O O . GLU B 1 316 ? -12.117 -3.93 -1.563 1 96.75 316 GLU B O 1
ATOM 5505 N N . TRP B 1 317 ? -13.023 -2.666 -3.16 1 94.69 317 TRP B N 1
ATOM 5506 C CA . TRP B 1 317 ? -14.117 -2.189 -2.328 1 94.69 317 TRP B CA 1
ATOM 5507 C C . TRP B 1 317 ? -15.469 -2.574 -2.932 1 94.69 317 TRP B C 1
ATOM 5509 O O . TRP B 1 317 ? -16.516 -2.254 -2.373 1 94.69 317 TRP B O 1
ATOM 5519 N N . GLY B 1 318 ? -15.484 -3.254 -4.043 1 88.56 318 GLY B N 1
ATOM 5520 C CA . GLY B 1 318 ? -16.703 -3.48 -4.812 1 88.56 318 GLY B CA 1
ATOM 5521 C C . GLY B 1 318 ? -17.625 -4.504 -4.18 1 88.56 318 GLY B C 1
ATOM 5522 O O . GLY B 1 318 ? -18.844 -4.473 -4.402 1 88.56 318 GLY B O 1
ATOM 5523 N N . LEU B 1 319 ? -17.062 -5.418 -3.432 1 88.19 319 LEU B N 1
ATOM 5524 C CA . LEU B 1 319 ? -17.875 -6.453 -2.783 1 88.19 319 LEU B CA 1
ATOM 5525 C C . LEU B 1 319 ? -17.938 -6.223 -1.277 1 88.19 319 LEU B C 1
ATOM 5527 O O . LEU B 1 319 ? -16.906 -6.023 -0.628 1 88.19 319 LEU B O 1
ATOM 5531 N N . SER B 1 320 ? -19.094 -6.344 -0.737 1 87.69 320 SER B N 1
ATOM 5532 C CA . SER B 1 320 ? -19.312 -6.031 0.672 1 87.69 320 SER B CA 1
ATOM 5533 C C . SER B 1 320 ? -18.672 -7.082 1.576 1 87.69 320 SER B C 1
ATOM 5535 O O . SER B 1 320 ? -18.375 -6.805 2.738 1 87.69 320 SER B O 1
ATOM 5537 N N . MET B 1 321 ? -18.438 -8.273 1.059 1 88.94 321 MET B N 1
ATOM 5538 C CA . MET B 1 321 ? -17.938 -9.352 1.906 1 88.94 321 MET B CA 1
ATOM 5539 C C . MET B 1 321 ? -16.422 -9.297 2.02 1 88.94 321 MET B C 1
ATOM 5541 O O . MET B 1 321 ? -15.82 -10.039 2.807 1 88.94 321 MET B O 1
ATOM 5545 N N . ILE B 1 322 ? -15.75 -8.461 1.264 1 94 322 ILE B N 1
ATOM 5546 C CA . ILE B 1 322 ? -14.305 -8.336 1.377 1 94 322 ILE B CA 1
ATOM 5547 C C . ILE B 1 322 ? -13.938 -7.836 2.771 1 94 322 ILE B C 1
ATOM 5549 O O . ILE B 1 322 ? -14.453 -6.809 3.225 1 94 322 ILE B O 1
ATOM 5553 N N . PRO B 1 323 ? -13.086 -8.539 3.471 1 96.38 323 PRO B N 1
ATOM 5554 C CA . PRO B 1 323 ? -12.695 -8.062 4.801 1 96.38 323 PRO B CA 1
ATOM 5555 C C . PRO B 1 323 ? -11.781 -6.844 4.75 1 96.38 323 PRO B C 1
ATOM 5557 O O . PRO B 1 323 ? -10.766 -6.859 4.055 1 96.38 323 PRO B O 1
ATOM 5560 N N . HIS B 1 324 ? -12.133 -5.82 5.48 1 97.44 324 HIS B N 1
ATOM 5561 C CA . HIS B 1 324 ? -11.359 -4.582 5.461 1 97.44 324 HIS B CA 1
ATOM 5562 C C . HIS B 1 324 ? -10.891 -4.207 6.863 1 97.44 324 HIS B C 1
ATOM 5564 O O . HIS B 1 324 ? -10.43 -3.086 7.086 1 97.44 324 HIS B O 1
ATOM 5570 N N . SER B 1 325 ? -11.062 -5.113 7.859 1 97.31 325 SER B N 1
ATOM 5571 C CA . SER B 1 325 ? -10.539 -4.82 9.195 1 97.31 325 SER B CA 1
ATOM 5572 C C . SER B 1 325 ? -9.039 -4.566 9.156 1 97.31 325 SER B C 1
ATOM 5574 O O . SER B 1 325 ? -8.367 -4.902 8.172 1 97.31 325 SER B O 1
ATOM 5576 N N . GLU B 1 326 ? -8.555 -3.945 10.188 1 97.75 326 GLU B N 1
ATOM 5577 C CA . GLU B 1 326 ? -7.109 -3.723 10.281 1 97.75 326 GLU B CA 1
ATOM 5578 C C . GLU B 1 326 ? -6.34 -5.035 10.164 1 97.75 326 GLU B C 1
ATOM 5580 O O . GLU B 1 326 ? -5.305 -5.094 9.492 1 97.75 326 GLU B O 1
ATOM 5585 N N . ASP B 1 327 ? -6.844 -6.07 10.781 1 97.88 327 ASP B N 1
ATOM 5586 C CA . ASP B 1 327 ? -6.191 -7.375 10.719 1 97.88 327 ASP B CA 1
ATOM 5587 C C . ASP B 1 327 ? -6.156 -7.902 9.289 1 97.88 327 ASP B C 1
ATOM 5589 O O . ASP B 1 327 ? -5.148 -8.461 8.844 1 97.88 327 ASP B O 1
ATOM 5593 N N . ALA B 1 328 ? -7.262 -7.738 8.578 1 98.25 328 ALA B N 1
ATOM 5594 C CA . ALA B 1 328 ? -7.301 -8.164 7.18 1 98.25 328 ALA B CA 1
ATOM 5595 C C . ALA B 1 328 ? -6.254 -7.422 6.352 1 98.25 328 ALA B C 1
ATOM 5597 O O . ALA B 1 328 ? -5.578 -8.023 5.512 1 98.25 328 ALA B O 1
ATOM 5598 N N . VAL B 1 329 ? -6.121 -6.137 6.602 1 98.69 329 VAL B N 1
ATOM 5599 C CA . VAL B 1 329 ? -5.141 -5.324 5.895 1 98.69 329 VAL B CA 1
ATOM 5600 C C . VAL B 1 329 ? -3.729 -5.793 6.25 1 98.69 329 VAL B C 1
ATOM 5602 O O . VAL B 1 329 ? -2.861 -5.879 5.379 1 98.69 329 VAL B O 1
ATOM 5605 N N . ARG B 1 330 ? -3.496 -6.082 7.492 1 98.56 330 ARG B N 1
ATOM 5606 C CA . ARG B 1 330 ? -2.197 -6.59 7.918 1 98.56 330 ARG B CA 1
ATOM 5607 C C . ARG B 1 330 ? -1.865 -7.902 7.219 1 98.56 330 ARG B C 1
ATOM 5609 O O . ARG B 1 330 ? -0.703 -8.172 6.906 1 98.56 330 ARG B O 1
ATOM 5616 N N . VAL B 1 331 ? -2.865 -8.742 6.98 1 98.69 331 VAL B N 1
ATOM 5617 C CA . VAL B 1 331 ? -2.646 -9.969 6.223 1 98.69 331 VAL B CA 1
ATOM 5618 C C . VAL B 1 331 ? -2.111 -9.633 4.832 1 98.69 331 VAL B C 1
ATOM 5620 O O . VAL B 1 331 ? -1.114 -10.203 4.387 1 98.69 331 VAL B O 1
ATOM 5623 N N . THR B 1 332 ? -2.74 -8.672 4.16 1 98.88 332 THR B N 1
ATOM 5624 C CA . THR B 1 332 ? -2.279 -8.211 2.855 1 98.88 332 THR B CA 1
ATOM 5625 C C . THR B 1 332 ? -0.827 -7.746 2.926 1 98.88 332 THR B C 1
ATOM 5627 O O . THR B 1 332 ? -0.007 -8.133 2.088 1 98.88 332 THR B O 1
ATOM 5630 N N . GLN B 1 333 ? -0.521 -6.988 3.936 1 98.81 333 GLN B N 1
ATOM 5631 C CA . GLN B 1 333 ? 0.809 -6.402 4.07 1 98.81 333 GLN B CA 1
ATOM 5632 C C . GLN B 1 333 ? 1.866 -7.48 4.285 1 98.81 333 GLN B C 1
ATOM 5634 O O . GLN B 1 333 ? 2.932 -7.441 3.666 1 98.81 333 GLN B O 1
ATOM 5639 N N . HIS B 1 334 ? 1.561 -8.461 5.117 1 98.75 334 HIS B N 1
ATOM 5640 C CA . HIS B 1 334 ? 2.535 -9.5 5.406 1 98.75 334 HIS B CA 1
ATOM 5641 C C . HIS B 1 334 ? 2.779 -10.383 4.188 1 98.75 334 HIS B C 1
ATOM 5643 O O . HIS B 1 334 ? 3.918 -10.781 3.916 1 98.75 334 HIS B O 1
ATOM 5649 N N . VAL B 1 335 ? 1.747 -10.695 3.449 1 98.88 335 VAL B N 1
ATOM 5650 C CA . VAL B 1 335 ? 1.902 -11.516 2.254 1 98.88 335 VAL B CA 1
ATOM 5651 C C . VAL B 1 335 ? 2.701 -10.75 1.201 1 98.88 335 VAL B C 1
ATOM 5653 O O . VAL B 1 335 ? 3.615 -11.305 0.584 1 98.88 335 VAL B O 1
ATOM 5656 N N . ALA B 1 336 ? 2.4 -9.469 1.042 1 98.94 336 ALA B N 1
ATOM 5657 C CA . ALA B 1 336 ? 3.131 -8.641 0.087 1 98.94 336 ALA B CA 1
ATOM 5658 C C . ALA B 1 336 ? 4.602 -8.523 0.477 1 98.94 336 ALA B C 1
ATOM 5660 O O . ALA B 1 336 ? 5.488 -8.633 -0.374 1 98.94 336 ALA B O 1
ATOM 5661 N N . ASN B 1 337 ? 4.824 -8.273 1.77 1 98.88 337 ASN B N 1
ATOM 5662 C CA . ASN B 1 337 ? 6.191 -8.141 2.256 1 98.88 337 ASN B CA 1
ATOM 5663 C C . ASN B 1 337 ? 7.012 -9.398 1.973 1 98.88 337 ASN B C 1
ATOM 5665 O O . ASN B 1 337 ? 8.203 -9.312 1.674 1 98.88 337 ASN B O 1
ATOM 5669 N N . TYR B 1 338 ? 6.422 -10.555 2.078 1 98.81 338 TYR B N 1
ATOM 5670 C CA . TYR B 1 338 ? 7.141 -11.797 1.809 1 98.81 338 TYR B CA 1
ATOM 5671 C C . TYR B 1 338 ? 7.582 -11.867 0.351 1 98.81 338 TYR B C 1
ATOM 5673 O O . TYR B 1 338 ? 8.742 -12.164 0.059 1 98.81 338 TYR B O 1
ATOM 5681 N N . LEU B 1 339 ? 6.664 -11.562 -0.531 1 98.88 339 LEU B N 1
ATOM 5682 C CA . LEU B 1 339 ? 7.004 -11.594 -1.949 1 98.88 339 LEU B CA 1
ATOM 5683 C C . LEU B 1 339 ? 8.195 -10.688 -2.244 1 98.88 339 LEU B C 1
ATOM 5685 O O . LEU B 1 339 ? 9.141 -11.102 -2.914 1 98.88 339 LEU B O 1
ATOM 5689 N N . ILE B 1 340 ? 8.148 -9.469 -1.735 1 98.88 340 ILE B N 1
ATOM 5690 C CA . ILE B 1 340 ? 9.172 -8.484 -2.076 1 98.88 340 ILE B CA 1
ATOM 5691 C C . ILE B 1 340 ? 10.477 -8.836 -1.36 1 98.88 340 ILE B C 1
ATOM 5693 O O . ILE B 1 340 ? 11.57 -8.633 -1.905 1 98.88 340 ILE B O 1
ATOM 5697 N N . SER B 1 341 ? 10.352 -9.414 -0.134 1 98.62 341 SER B N 1
ATOM 5698 C CA . SER B 1 341 ? 11.562 -9.891 0.529 1 98.62 341 SER B CA 1
ATOM 5699 C C . SER B 1 341 ? 12.266 -10.953 -0.305 1 98.62 341 SER B C 1
ATOM 5701 O O . SER B 1 341 ? 13.492 -10.992 -0.367 1 98.62 341 SER B O 1
ATOM 5703 N N . GLU B 1 342 ? 11.523 -11.836 -0.947 1 98.75 342 GLU B N 1
ATOM 5704 C CA . GLU B 1 342 ? 12.094 -12.844 -1.839 1 98.75 342 GLU B CA 1
ATOM 5705 C C . GLU B 1 342 ? 12.672 -12.195 -3.096 1 98.75 342 GLU B C 1
ATOM 5707 O O . GLU B 1 342 ? 13.742 -12.594 -3.564 1 98.75 342 GLU B O 1
ATOM 5712 N N . ALA B 1 343 ? 11.992 -11.195 -3.58 1 98.81 343 ALA B N 1
ATOM 5713 C CA . ALA B 1 343 ? 12.453 -10.523 -4.789 1 98.81 343 ALA B CA 1
ATOM 5714 C C . ALA B 1 343 ? 13.781 -9.805 -4.547 1 98.81 343 ALA B C 1
ATOM 5716 O O . ALA B 1 343 ? 14.617 -9.711 -5.449 1 98.81 343 ALA B O 1
ATOM 5717 N N . ARG B 1 344 ? 13.977 -9.289 -3.352 1 98.62 344 ARG B N 1
ATOM 5718 C CA . ARG B 1 344 ? 15.203 -8.578 -3.006 1 98.62 344 ARG B CA 1
ATOM 5719 C C . ARG B 1 344 ? 16.406 -9.508 -3.062 1 98.62 344 ARG B C 1
ATOM 5721 O O . ARG B 1 344 ? 17.547 -9.055 -3.148 1 98.62 344 ARG B O 1
ATOM 5728 N N . LYS B 1 345 ? 16.188 -10.773 -2.99 1 98.44 345 LYS B N 1
ATOM 5729 C CA . LYS B 1 345 ? 17.266 -11.75 -2.996 1 98.44 345 LYS B CA 1
ATOM 5730 C C . LYS B 1 345 ? 17.75 -12.031 -4.418 1 98.44 345 LYS B C 1
ATOM 5732 O O . LYS B 1 345 ? 18.75 -12.711 -4.617 1 98.44 345 LYS B O 1
ATOM 5737 N N . SER B 1 346 ? 17 -11.539 -5.391 1 97.38 346 SER B N 1
ATOM 5738 C CA . SER B 1 346 ? 17.375 -11.734 -6.785 1 97.38 346 SER B CA 1
ATOM 5739 C C . SER B 1 346 ? 18.734 -11.094 -7.078 1 97.38 346 SER B C 1
ATOM 5741 O O . SER B 1 346 ? 19.047 -10.016 -6.574 1 97.38 346 SER B O 1
ATOM 5743 N N . SER B 1 347 ? 19.547 -11.688 -7.914 1 94.81 347 SER B N 1
ATOM 5744 C CA . SER B 1 347 ? 20.844 -11.148 -8.305 1 94.81 347 SER B CA 1
ATOM 5745 C C . SER B 1 347 ? 20.719 -10.227 -9.516 1 94.81 347 SER B C 1
ATOM 5747 O O . SER B 1 347 ? 21.672 -9.547 -9.891 1 94.81 347 SER B O 1
ATOM 5749 N N . ASN B 1 348 ? 19.547 -10.195 -10.062 1 93.5 348 ASN B N 1
ATOM 5750 C CA . ASN B 1 348 ? 19.297 -9.383 -11.25 1 93.5 348 ASN B CA 1
ATOM 5751 C C . ASN B 1 348 ? 19.328 -7.895 -10.93 1 93.5 348 ASN B C 1
ATOM 5753 O O . ASN B 1 348 ? 18.719 -7.449 -9.961 1 93.5 348 ASN B O 1
ATOM 5757 N N . ARG B 1 349 ? 20.125 -7.113 -11.719 1 95.44 349 ARG B N 1
ATOM 5758 C CA . ARG B 1 349 ? 20.234 -5.664 -11.602 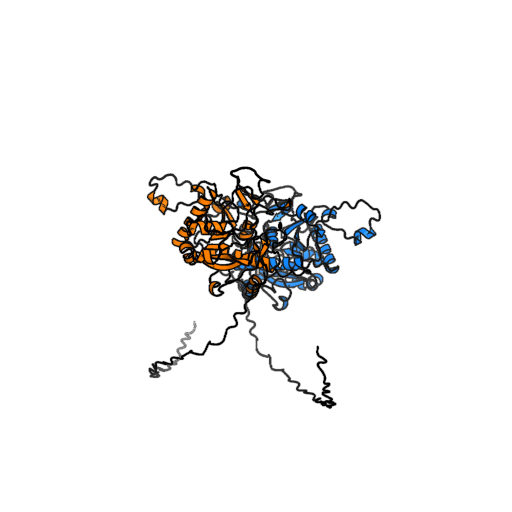1 95.44 349 ARG B CA 1
ATOM 5759 C C . ARG B 1 349 ? 19.938 -4.98 -12.93 1 95.44 349 ARG B C 1
ATOM 5761 O O . ARG B 1 349 ? 20.844 -4.555 -13.641 1 95.44 349 ARG B O 1
ATOM 5768 N N . PRO B 1 350 ? 18.688 -4.781 -13.203 1 93.94 350 PRO B N 1
ATOM 5769 C CA . PRO B 1 350 ? 18.359 -4.219 -14.516 1 93.94 350 PRO B CA 1
ATOM 5770 C C . PRO B 1 350 ? 18.781 -2.76 -14.656 1 93.94 350 PRO B C 1
ATOM 5772 O O . PRO B 1 350 ? 18.906 -2.051 -13.648 1 93.94 350 PRO B O 1
ATOM 5775 N N . LEU B 1 351 ? 18.953 -2.357 -15.906 1 91.81 351 LEU B N 1
ATOM 5776 C CA . LEU B 1 351 ? 19.281 -0.966 -16.203 1 91.81 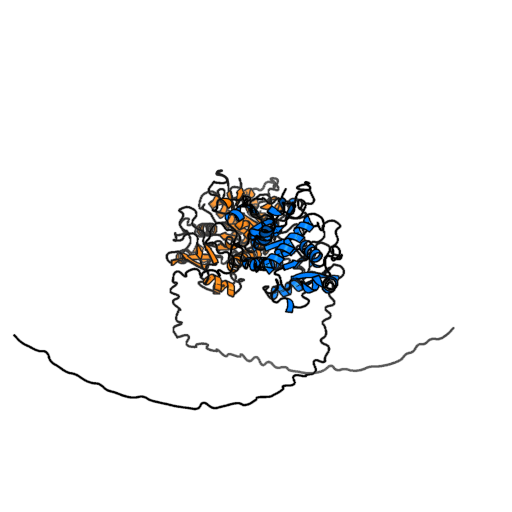351 LEU B CA 1
ATOM 5777 C C . LEU B 1 351 ? 18.109 -0.046 -15.852 1 91.81 351 LEU B C 1
ATOM 5779 O O . LEU B 1 351 ? 16.984 -0.268 -16.297 1 91.81 351 LEU B O 1
ATOM 5783 N N . THR B 1 352 ? 18.406 0.973 -15.148 1 91.38 352 THR B N 1
ATOM 5784 C CA . THR B 1 352 ? 17.391 1.876 -14.617 1 91.38 352 THR B CA 1
ATOM 5785 C C . THR B 1 352 ? 16.562 2.469 -15.742 1 91.38 352 THR B C 1
ATOM 5787 O O . THR B 1 352 ? 15.328 2.525 -15.648 1 91.38 352 THR B O 1
ATOM 5790 N N . GLU B 1 353 ? 17.203 2.885 -16.812 1 90.75 353 GLU B N 1
ATOM 5791 C CA . GLU B 1 353 ? 16.5 3.525 -17.906 1 90.75 353 GLU B CA 1
ATOM 5792 C C . GLU B 1 353 ? 15.477 2.578 -18.547 1 90.75 353 GLU B C 1
ATOM 5794 O O . GLU B 1 353 ? 14.359 2.982 -18.859 1 90.75 353 GLU B O 1
ATOM 5799 N N . LYS B 1 354 ? 15.867 1.333 -18.688 1 92.81 354 LYS B N 1
ATOM 5800 C CA . LYS B 1 354 ? 14.969 0.345 -19.281 1 92.81 354 LYS B CA 1
ATOM 5801 C C . LYS B 1 354 ? 13.789 0.048 -18.344 1 92.81 354 LYS B C 1
ATOM 5803 O O . LYS B 1 354 ? 12.664 -0.15 -18.812 1 92.81 354 LYS B O 1
ATOM 5808 N N . VAL B 1 355 ? 14.102 0.016 -17.062 1 94.75 355 VAL B N 1
ATOM 5809 C CA . VAL B 1 355 ? 13.023 -0.185 -16.094 1 94.75 355 VAL B CA 1
ATOM 5810 C C . VAL B 1 355 ? 12.016 0.959 -16.188 1 94.75 355 VAL B C 1
ATOM 5812 O O . VAL B 1 355 ? 10.812 0.725 -16.297 1 94.75 355 VAL B O 1
ATOM 5815 N N . LEU B 1 356 ? 12.508 2.211 -16.219 1 94.81 356 LEU B N 1
ATOM 5816 C CA . LEU B 1 356 ? 11.641 3.385 -16.266 1 94.81 356 LEU B CA 1
ATOM 5817 C C . LEU B 1 356 ? 10.766 3.365 -17.516 1 94.81 356 LEU B C 1
ATOM 5819 O O . LEU B 1 356 ? 9.594 3.746 -17.469 1 94.81 356 LEU B O 1
ATOM 5823 N N . ASP B 1 357 ? 11.25 2.83 -18.594 1 94.12 357 ASP B N 1
ATOM 5824 C CA . ASP B 1 357 ? 10.555 2.814 -19.875 1 94.12 357 ASP B CA 1
ATOM 5825 C C . ASP B 1 357 ? 9.438 1.771 -19.891 1 94.12 357 ASP B C 1
ATOM 5827 O O . ASP B 1 357 ? 8.555 1.8 -20.75 1 94.12 357 ASP B O 1
ATOM 5831 N N . ASN B 1 358 ? 9.492 0.829 -18.906 1 95.38 358 ASN B N 1
ATOM 5832 C CA . ASN B 1 358 ? 8.57 -0.296 -18.984 1 95.38 358 ASN B CA 1
ATOM 5833 C C . ASN B 1 358 ? 7.66 -0.375 -17.766 1 95.38 358 ASN B C 1
ATOM 5835 O O . ASN B 1 358 ? 6.789 -1.241 -17.688 1 95.38 358 ASN B O 1
ATOM 5839 N N . LEU B 1 359 ? 7.809 0.583 -16.859 1 97.56 359 LEU B N 1
ATOM 5840 C CA . LEU B 1 359 ? 7.027 0.579 -15.625 1 97.56 359 LEU B CA 1
ATOM 5841 C C . LEU B 1 359 ? 5.543 0.743 -15.922 1 97.56 359 LEU B C 1
ATOM 5843 O O . LEU B 1 359 ? 5.172 1.355 -16.922 1 97.56 359 LEU B O 1
ATOM 5847 N N . ILE B 1 360 ? 4.754 0.247 -15.047 1 98.5 360 ILE B N 1
ATOM 5848 C CA . ILE B 1 360 ? 3.301 0.37 -15.117 1 98.5 360 ILE B CA 1
ATOM 5849 C C . ILE B 1 360 ? 2.908 1.846 -15.141 1 98.5 360 ILE B C 1
ATOM 5851 O O . ILE B 1 360 ? 1.806 2.195 -15.562 1 98.5 360 ILE B O 1
ATOM 5855 N N . TYR B 1 361 ? 3.818 2.738 -14.711 1 97.5 361 TYR B N 1
ATOM 5856 C CA . TYR B 1 361 ? 3.574 4.176 -14.672 1 97.5 361 TYR B CA 1
ATOM 5857 C C . TYR B 1 361 ? 3.352 4.73 -16.078 1 97.5 361 TYR B C 1
ATOM 5859 O O . TYR B 1 361 ? 2.826 5.836 -16.234 1 97.5 361 TYR B O 1
ATOM 5867 N N . ASN B 1 362 ? 3.838 4.059 -17.094 1 96.81 362 ASN B N 1
ATOM 5868 C CA . ASN B 1 362 ? 3.641 4.469 -18.469 1 96.81 362 ASN B CA 1
ATOM 5869 C C . ASN B 1 362 ? 2.193 4.262 -18.922 1 96.81 362 ASN B C 1
ATOM 5871 O O . ASN B 1 362 ? 1.823 4.641 -20.031 1 96.81 362 ASN B O 1
ATOM 5875 N N . TYR B 1 363 ? 1.35 3.648 -18.094 1 96.94 363 TYR B N 1
ATOM 5876 C CA . TYR B 1 363 ? -0.075 3.424 -18.312 1 96.94 363 TYR B CA 1
ATOM 5877 C C . TYR B 1 363 ? -0.906 4.098 -17.219 1 96.94 363 TYR B C 1
ATOM 5879 O O . TYR B 1 363 ? -0.385 4.449 -16.156 1 96.94 363 TYR B O 1
ATOM 5887 N N . SER B 1 364 ? -2.168 4.332 -17.453 1 96 364 SER B N 1
ATOM 5888 C CA . SER B 1 364 ? -3.072 4.918 -16.469 1 96 364 SER B CA 1
ATOM 5889 C C . SER B 1 364 ? -4.203 3.959 -16.125 1 96 364 SER B C 1
ATOM 5891 O O . SER B 1 364 ? -4.789 3.328 -17 1 96 364 SER B O 1
ATOM 5893 N N . PRO B 1 365 ? -4.43 3.836 -14.875 1 97.12 365 PRO B N 1
ATOM 5894 C CA . PRO B 1 365 ? -5.574 3.004 -14.5 1 97.12 365 PRO B CA 1
ATOM 5895 C C . PRO B 1 365 ? -6.914 3.648 -14.852 1 97.12 365 PRO B C 1
ATOM 5897 O O . PRO B 1 365 ? -7.039 4.875 -14.836 1 97.12 365 PRO B O 1
ATOM 5900 N N . THR B 1 366 ? -7.875 2.814 -15.172 1 95.81 366 THR B N 1
ATOM 5901 C CA . THR B 1 366 ? -9.234 3.246 -15.469 1 95.81 366 THR B CA 1
ATOM 5902 C C . THR B 1 366 ? -10.172 2.916 -14.305 1 95.81 366 THR B C 1
ATOM 5904 O O . THR B 1 366 ? -10.164 1.797 -13.789 1 95.81 366 THR B O 1
ATOM 5907 N N . TYR B 1 367 ? -10.992 3.953 -13.945 1 95.88 367 TYR B N 1
ATOM 5908 C CA . TYR B 1 367 ? -11.953 3.768 -12.859 1 95.88 367 TYR B CA 1
ATOM 5909 C C . TYR B 1 367 ? -13.156 2.963 -13.328 1 95.88 367 TYR B C 1
ATOM 5911 O O . TYR B 1 367 ? -13.984 3.465 -14.094 1 95.88 367 TYR B O 1
ATOM 5919 N N . CYS B 1 368 ? -13.281 1.713 -12.812 1 91.44 368 CYS B N 1
ATOM 5920 C CA . CYS B 1 368 ? -14.367 0.83 -13.219 1 91.44 368 CYS B CA 1
ATOM 5921 C C . CYS B 1 368 ? -15.352 0.614 -12.078 1 91.44 368 CYS B C 1
ATOM 5923 O O . CYS B 1 368 ? -16.484 0.182 -12.305 1 91.44 368 CYS B O 1
ATOM 5925 N N . GLY B 1 369 ? -15.039 0.896 -10.977 1 88.44 369 GLY B N 1
ATOM 5926 C CA . GLY B 1 369 ? -15.812 0.56 -9.789 1 88.44 369 GLY B CA 1
ATOM 5927 C C . GLY B 1 369 ? -17 1.47 -9.578 1 88.44 369 GLY B C 1
ATOM 5928 O O . GLY B 1 369 ? -17.875 1.176 -8.758 1 88.44 369 GLY B O 1
ATOM 5929 N N . LYS B 1 370 ? -17.094 2.561 -10.328 1 85.94 370 LYS B N 1
ATOM 5930 C CA . LYS B 1 370 ? -18.219 3.477 -10.172 1 85.94 370 LYS B CA 1
ATOM 5931 C C . LYS B 1 370 ? -19.547 2.781 -10.5 1 85.94 370 LYS B C 1
ATOM 5933 O O . LYS B 1 370 ? -20.594 3.176 -10 1 85.94 370 LYS B O 1
ATOM 5938 N N . ALA B 1 371 ? -19.438 1.722 -11.25 1 75.62 371 ALA B N 1
ATOM 5939 C CA . ALA B 1 371 ? -20.625 0.956 -11.641 1 75.62 371 ALA B CA 1
ATOM 5940 C C . ALA B 1 371 ? -21.125 0.089 -10.492 1 75.62 371 ALA B C 1
ATOM 5942 O O . ALA B 1 371 ? -22.234 -0.442 -10.547 1 75.62 371 ALA B O 1
ATOM 5943 N N . GLY B 1 372 ? -20.328 0.014 -9.445 1 73 372 GLY B N 1
ATOM 5944 C CA . GLY B 1 372 ? -20.734 -0.733 -8.266 1 73 372 GLY B CA 1
ATOM 5945 C C . GLY B 1 372 ? -20.438 -2.217 -8.359 1 73 372 GLY B C 1
ATOM 5946 O O . GLY B 1 372 ? -21.047 -3.029 -7.668 1 73 372 GLY B O 1
ATOM 5947 N N . ARG B 1 373 ? -19.625 -2.545 -9.391 1 76.38 373 ARG B N 1
ATOM 5948 C CA . ARG B 1 373 ? -19.266 -3.955 -9.531 1 76.38 373 ARG B CA 1
ATOM 5949 C C . ARG B 1 373 ? -17.859 -4.109 -10.086 1 76.38 373 ARG B C 1
ATOM 5951 O O . ARG B 1 373 ? -17.312 -3.186 -10.703 1 76.38 373 ARG B O 1
ATOM 5958 N N . GLY B 1 374 ? -17.266 -5.273 -9.75 1 85.12 374 GLY B N 1
ATOM 5959 C CA . GLY B 1 374 ? -15.969 -5.594 -10.305 1 85.12 374 GLY B CA 1
ATOM 5960 C C . GLY B 1 374 ? -14.828 -4.906 -9.578 1 85.12 374 GLY B C 1
ATOM 5961 O O . GLY B 1 374 ? -14.914 -4.637 -8.383 1 85.12 374 GLY B O 1
ATOM 5962 N N . TYR B 1 375 ? -13.734 -4.754 -10.312 1 93.31 375 TYR B N 1
ATOM 5963 C CA . TYR B 1 375 ? -12.547 -4.102 -9.773 1 93.31 375 TYR B CA 1
ATOM 5964 C C . TYR B 1 375 ? -12.758 -2.598 -9.656 1 93.31 375 TYR B C 1
ATOM 5966 O O . TYR B 1 375 ? -13.523 -2.01 -10.43 1 93.31 375 TYR B O 1
ATOM 5974 N N . ASP B 1 376 ? -12.156 -1.959 -8.695 1 95.62 376 ASP B N 1
ATOM 5975 C CA . ASP B 1 376 ? -12.25 -0.509 -8.562 1 95.62 376 ASP B CA 1
ATOM 5976 C C . ASP B 1 376 ? -11.562 0.197 -9.727 1 95.62 376 ASP B C 1
ATOM 5978 O O . ASP B 1 376 ? -12.148 1.069 -10.367 1 95.62 376 ASP B O 1
ATOM 5982 N N . GLU B 1 377 ? -10.344 -0.177 -9.984 1 97.12 377 GLU B N 1
ATOM 5983 C CA . GLU B 1 377 ? -9.555 0.334 -11.102 1 97.12 377 GLU B CA 1
ATOM 5984 C C . GLU B 1 377 ? -8.859 -0.8 -11.844 1 97.12 377 GLU B C 1
ATOM 5986 O O . GLU B 1 377 ? -8.5 -1.818 -11.25 1 97.12 377 GLU B O 1
ATOM 5991 N N . VAL B 1 378 ? -8.695 -0.62 -13.188 1 96.88 378 VAL B N 1
ATOM 5992 C CA . VAL B 1 378 ? -8 -1.607 -14 1 96.88 378 VAL B CA 1
ATOM 5993 C C . VAL B 1 378 ? -7.086 -0.901 -15 1 96.88 378 VAL B C 1
ATOM 5995 O O . VAL B 1 378 ? -7.434 0.157 -15.531 1 96.88 378 VAL B O 1
ATOM 5998 N N . TYR B 1 379 ? -5.902 -1.436 -15.133 1 97.94 379 TYR B N 1
ATOM 5999 C CA . TYR B 1 379 ? -5.07 -1.082 -16.281 1 97.94 379 TYR B CA 1
ATOM 6000 C C . TYR B 1 379 ? -5.441 -1.913 -17.5 1 97.94 379 TYR B C 1
ATOM 6002 O O . TYR B 1 379 ? -5.527 -3.141 -17.422 1 97.94 379 TYR B O 1
ATOM 6010 N N . ILE B 1 380 ? -5.641 -1.26 -18.594 1 97.38 380 ILE B N 1
ATOM 6011 C CA . ILE B 1 380 ? -6.016 -1.952 -19.812 1 97.38 380 ILE B CA 1
ATOM 6012 C C . ILE B 1 380 ? -4.91 -1.796 -20.859 1 97.38 380 ILE B C 1
ATOM 6014 O O . ILE B 1 380 ? -4.383 -0.698 -21.062 1 97.38 380 ILE B O 1
ATOM 6018 N N . PHE B 1 381 ? -4.59 -2.922 -21.484 1 96.62 381 PHE B N 1
ATOM 6019 C CA . PHE B 1 381 ? -3.541 -2.959 -22.5 1 96.62 381 PHE B CA 1
ATOM 6020 C C . PHE B 1 381 ? -4.102 -3.396 -23.844 1 96.62 381 PHE B C 1
ATOM 6022 O O . PHE B 1 381 ? -4.898 -4.336 -23.922 1 96.62 381 PHE B O 1
ATOM 6029 N N . SER B 1 382 ? -3.879 -2.605 -24.812 1 88.12 382 SER B N 1
ATOM 6030 C CA . SER B 1 382 ? -4.363 -2.93 -26.156 1 88.12 382 SER B CA 1
ATOM 6031 C C . SER B 1 382 ? -3.268 -2.746 -27.203 1 88.12 382 SER B C 1
ATOM 6033 O O . SER B 1 382 ? -2.34 -1.956 -27 1 88.12 382 SER B O 1
#

Organism: Musa balbisiana (NCBI:txid52838)

Foldseek 3Di:
DDDDCPDDDDDDDDDDPPDDDDDPDDPPDPPPDPPPPPDCPDDDPPPPPCVVPVPPDDDDDPLFAQAAEEEEEWAFDQQQNCPVHDDRQKTWDFCLVQCLQVLLRYFYFYDYLPDDPVQADPPPVVVVVPPDPDPPVPPPSPHPPLLHLEYEYEDDDDQDDSNLVSLLVVVVVQVVCVVVPFLYAYEAEAVRQLSVVCSQLVHSPLKDFFAAAWAFWAWAFPDVVVCVPDLNVPPDPVLNVCSRVDRLFIQHQPDDPDTRIAAAPCSQCVRPRNVQFKDQGTWTAHPVRGIGRAWIAGPRGNYIYGSTDLSCLPFFDLDPNRHVDPSSVVSSNSSSNSRVSSSRSGPRDDDPVVNVVRTCVVWDWDQNCVVSDGRRTMTMDD/DDDDDDDDDDDDDDDDPDDDDDDPDDPDDDPDDPPPPVDCPPDDPPPPPCVVPVPPDDDDDPLFAQAAEEEEEWAFDQQQNCPVHPDRQKTWDFCLVQCLQVLLRYFYFYDYLPDDPVQADPPPVVNVVPPDPDPPVPPPSDHPPLLHLEYEYDDDDDQDDSNLVSLLVVVVVQVVCVVVPFLYAYEAEAVRQLSVVCNQLVHSPLWDFFAAAWAFWAWAFPDVVVCVPDLNVPPDPVLNVCSRVDRLFIQHQCDDVDTRIAHAPVSQCVRPRNVQFKDQGTWTAHPVRGIGRAWIAGPRGNYIYGSTDLSCLPFFDLDPNRHPPPSSVVSSNSSSNSRVSSSRSGPRDDDPVVCVVRTCVVWDWDQNCVVSDGRRTMTMDD

Secondary structure (DSSP, 8-state):
------------------------------------------S--------------PPP-TTS-SS-EEEEEPEES-SSTTSS---TT-EEEEHHHHHHHHTTT-EEEEE-TTS-HHHH----HHHHHHH--S---------GGGG-SEEEE---S--SHHHHHHHHHHHHHHHHHHHTT----EEEETHHHHHHHHHHHT-TT--EEE---SEEE--B-S-GGGGTTSTTTTS-HHHHHHHHHS--EEE---STT--EEE--HHHHHHSHHHHHHEEEEEEEE-TTS-EEEEEEEESSSSEEEESS-TTHHHH--SSTTS--SHHHHHHHHHHHHHHHHHHTT------HHHHHHHSGGGS--EE-GGGSSS-SEEEEE-/------------------------------------------S--------------PPP-TTS-SS-EEEEEPEES-SSTTSS---TT-EEEEHHHHHHHHTTT-EEEEE-TTS-HHHH----HHHHHHH--S-----S---GGGG-SEEEE---S--SHHHHHHHHHHHHHHHHHHHTT----EEEETHHHHHHHHHHHT-TT--EEE---SEEE--B-S-GGGGTTSTTTTS-HHHHHHHHHS--EEE---STT--EEE--HHHHHHSHHHHHHEEEEEEEE-TTS-EEEEEEEESSSSEEEESS-TTHHHH--SSTTS--SHHHHHHHHHHHHHHHHHHTT------HHHHHHHSGGGS--EE-GGGSSS-SEEEEE-

Radius of gyration: 33.43 Å; Cα contacts (8 Å, |Δi|>4): 1435; chains: 2; bounding box: 145×96×101 Å